Protein AF-A0A2T1CUU5-F1 (afdb_monomer_lite)

Foldseek 3Di:
DDDDDPVRLLVLLVVLCLLQLFDSLLLQLLCQQQQDDQAPVRGHASQFDAAQQRDCVQCRDHSSRNNQLSVQLSQLLVVVVVVVDFLVCADDQFQGHGDLNSLQSVLQWDHHDNPPPRHTTHDHGDSVSSVVSSVVSVVVVCVVLVFDRTRNCPVVLLLLLLQQQLVQDDPDPLLLVLLLSLQCLVVSHRDSLVSQCVLVVHDSPDPVSVVDDSVVCSVSSSVVSNPLNVPDRNHSSSSSSSLSSQCSLQVHPDSRVSSVVSVVDSYSHHDLLLLVVLLLVVLVCCVVVDDLDPLLLVLLLQLQCLLVVHDDSCVSLVVLVAHVCLVVPPDHDPVNVVVSSVSSVVSSNVVSVCCSVPPDSDPSNSVSSLSSQCSVVVNPDSVRSSVVSSVVSRVVSVVVVPDPD

Sequence (405 aa):
MAGLNADQRNYYYLNEAARTGIHKPILAALYDAHGRPTLRDGETGLGIAPANRISLEEVSTFPGQVQFAANTIRSITDALTAQGWKGADFWFAEEGRYTDRFVQAIASGYNPPASDLAAARLEATDSQTLLQAYLEDLTREYRADGIPQNLSYLDRALLLFVERLPRYYIGLSYQRDALLEAVRIWRKLNTRQAAIASLLRLNESDPSLATLDESTIDQPLVQFIQQLSPFYAGYPHQREALLRLTQLWRQLDSRSQTIASLQENTSAETNIRIIDPVLIAFIQRIPQFYQGRGEQRQALTEAYRLWNGLDSRTTTLKELGVDPQVLTSSNPNNTALVNAATQLDRALLEFVRRIPIDYRENEQQREALIRLVQLWRRLEGRNAAVQSLLEDLRRMEHTRWDSPD

Radius of gyration: 28.63 Å; chains: 1; bounding box: 69×43×86 Å

pLDDT: mean 91.99, std 9.24, range [24.12, 98.62]

Structure (mmCIF, N/CA/C/O backbone):
data_AF-A0A2T1CUU5-F1
#
_entry.id   AF-A0A2T1CUU5-F1
#
loop_
_atom_site.group_PDB
_atom_site.id
_atom_site.type_symbol
_atom_site.label_atom_id
_atom_site.label_alt_id
_atom_site.label_comp_id
_atom_site.label_asym_id
_atom_site.label_entity_id
_atom_site.label_seq_id
_atom_site.pdbx_PDB_ins_code
_atom_site.Cartn_x
_atom_site.Cartn_y
_atom_site.Cartn_z
_atom_site.occupancy
_atom_site.B_iso_or_equiv
_atom_site.auth_seq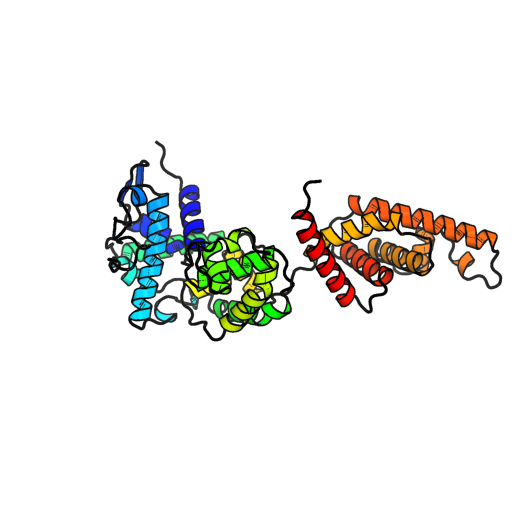_id
_atom_site.auth_comp_id
_atom_site.auth_asym_id
_atom_site.auth_atom_id
_atom_site.pdbx_PDB_model_num
ATOM 1 N N . MET A 1 1 ? -32.282 -17.627 7.082 1.00 51.94 1 MET A N 1
ATOM 2 C CA . MET A 1 1 ? -31.155 -17.058 6.317 1.00 51.94 1 MET A CA 1
ATOM 3 C C . MET A 1 1 ? -29.910 -17.790 6.771 1.00 51.94 1 MET A C 1
ATOM 5 O O . MET A 1 1 ? -29.809 -18.050 7.963 1.00 51.94 1 MET A O 1
ATOM 9 N N . ALA A 1 2 ? -29.058 -18.237 5.850 1.00 63.25 2 ALA A N 1
ATOM 10 C CA . ALA A 1 2 ? -27.791 -18.858 6.225 1.00 63.25 2 ALA A CA 1
ATOM 11 C C . ALA A 1 2 ? -26.827 -17.745 6.649 1.00 63.25 2 ALA A C 1
ATOM 13 O O . ALA A 1 2 ? -26.714 -16.758 5.925 1.00 63.25 2 ALA A O 1
ATOM 14 N N . GLY A 1 3 ? -26.203 -17.892 7.817 1.00 80.62 3 GLY A N 1
ATOM 15 C CA . GLY A 1 3 ? -25.213 -16.933 8.292 1.00 80.62 3 GLY A CA 1
ATOM 16 C C . GLY A 1 3 ? -23.963 -16.883 7.406 1.00 80.62 3 GLY A C 1
ATOM 17 O O . GLY A 1 3 ? -23.720 -17.792 6.605 1.00 80.62 3 GLY A O 1
ATOM 18 N N . LEU A 1 4 ? -23.174 -15.822 7.549 1.00 89.69 4 LEU A N 1
ATOM 19 C CA . LEU A 1 4 ? -21.905 -15.621 6.866 1.00 89.69 4 LEU A CA 1
ATOM 20 C C . LEU A 1 4 ? -20.924 -16.745 7.223 1.00 89.69 4 LEU A C 1
ATOM 22 O O . LEU A 1 4 ? -20.676 -17.073 8.390 1.00 89.69 4 LEU A O 1
ATOM 26 N N . ASN A 1 5 ? -20.295 -17.321 6.202 1.00 92.12 5 ASN A N 1
ATOM 27 C CA . ASN A 1 5 ? -19.210 -18.271 6.422 1.00 92.12 5 ASN A CA 1
ATOM 28 C C . ASN A 1 5 ? -17.941 -17.555 6.947 1.00 92.12 5 ASN A C 1
ATOM 30 O O . ASN A 1 5 ? -17.905 -16.330 7.097 1.00 92.12 5 ASN A O 1
ATOM 34 N N . ALA A 1 6 ? -16.906 -18.324 7.293 1.00 90.44 6 ALA A N 1
ATOM 35 C CA . ALA A 1 6 ? -15.675 -17.767 7.857 1.00 90.44 6 ALA A CA 1
ATOM 36 C C . ALA A 1 6 ? -14.958 -16.811 6.883 1.00 90.44 6 ALA A C 1
ATOM 38 O O . ALA A 1 6 ? -14.535 -15.732 7.292 1.00 90.44 6 ALA A O 1
ATOM 39 N N . ASP A 1 7 ? -14.893 -17.156 5.595 1.00 90.44 7 ASP A N 1
ATOM 40 C CA . ASP A 1 7 ? -14.212 -16.348 4.575 1.00 90.44 7 ASP A CA 1
ATOM 41 C C . ASP A 1 7 ? -14.932 -15.017 4.326 1.00 90.44 7 ASP A C 1
ATOM 43 O O . ASP A 1 7 ? -14.302 -13.965 4.224 1.00 90.44 7 ASP A O 1
ATOM 47 N N . GLN A 1 8 ? -16.267 -15.043 4.299 1.00 94.00 8 GLN A N 1
ATOM 48 C CA . GLN A 1 8 ? -17.105 -13.853 4.167 1.00 94.00 8 GLN A CA 1
ATOM 49 C C . GLN A 1 8 ? -16.929 -12.908 5.358 1.00 94.00 8 GLN A C 1
ATOM 51 O O . GLN A 1 8 ? -16.823 -11.699 5.166 1.00 94.00 8 GLN A O 1
ATOM 56 N N . ARG A 1 9 ? -16.846 -13.436 6.586 1.00 95.31 9 ARG A N 1
ATOM 57 C CA . ARG A 1 9 ? -16.552 -12.620 7.775 1.00 95.31 9 ARG A CA 1
ATOM 58 C C . ARG A 1 9 ? -15.139 -12.044 7.724 1.00 95.31 9 ARG A C 1
ATOM 60 O O . ARG A 1 9 ? -14.960 -10.847 7.950 1.00 95.31 9 ARG A O 1
ATOM 67 N N . ASN A 1 10 ? -14.160 -12.863 7.341 1.00 93.56 10 ASN A N 1
ATOM 68 C CA . ASN A 1 10 ? -12.769 -12.440 7.209 1.00 93.56 10 ASN A CA 1
ATOM 69 C C . ASN A 1 10 ? -12.585 -11.323 6.168 1.00 93.56 10 ASN A C 1
ATOM 71 O O . ASN A 1 10 ? -11.801 -10.406 6.399 1.00 93.56 10 ASN A O 1
ATOM 75 N N . TYR A 1 11 ? -13.354 -11.339 5.075 1.00 94.88 11 TYR A N 1
ATOM 76 C CA . TYR A 1 11 ? -13.379 -10.252 4.092 1.00 94.88 11 TYR A CA 1
ATOM 77 C C . TYR A 1 11 ? -13.738 -8.896 4.723 1.00 94.88 11 TYR A C 1
ATOM 79 O O . TYR A 1 11 ? -13.034 -7.909 4.500 1.00 94.88 11 TYR A O 1
ATOM 87 N N . TYR A 1 12 ? -14.779 -8.837 5.564 1.00 97.19 12 TYR A N 1
ATOM 88 C CA . TYR A 1 12 ? -15.139 -7.601 6.269 1.00 97.19 12 TYR A CA 1
ATOM 89 C C . TYR A 1 12 ? -14.042 -7.156 7.239 1.00 97.19 12 TYR A C 1
ATOM 91 O O . TYR A 1 12 ? -13.710 -5.971 7.276 1.00 97.19 12 TYR A O 1
ATOM 99 N N . TYR A 1 13 ? -13.440 -8.090 7.984 1.00 97.19 13 TYR A N 1
ATOM 100 C CA . TYR A 1 13 ? -12.344 -7.764 8.898 1.00 97.19 13 TYR A CA 1
ATOM 101 C C . TYR A 1 13 ? -11.139 -7.174 8.157 1.00 97.19 13 TYR A C 1
ATOM 103 O O . TYR A 1 13 ? -10.592 -6.165 8.595 1.00 97.19 13 TYR A O 1
ATOM 111 N N . LEU A 1 14 ? -10.737 -7.771 7.030 1.00 94.06 14 LEU A N 1
ATOM 112 C CA . LEU A 1 14 ? -9.611 -7.301 6.218 1.00 94.06 14 LEU A CA 1
ATOM 113 C C . LEU A 1 14 ? -9.851 -5.892 5.673 1.00 94.06 14 LEU A C 1
ATOM 115 O O . LEU A 1 14 ? -8.979 -5.030 5.798 1.00 94.06 14 LEU A O 1
ATOM 119 N N . ASN A 1 15 ? -11.036 -5.647 5.113 1.00 94.38 15 ASN A N 1
ATOM 120 C CA . ASN A 1 15 ? -11.382 -4.345 4.549 1.00 94.38 15 ASN A CA 1
ATOM 121 C C . ASN A 1 15 ? -11.374 -3.247 5.611 1.00 94.38 15 ASN A C 1
ATOM 123 O O . ASN A 1 15 ? -10.756 -2.200 5.420 1.00 94.38 15 ASN A O 1
ATOM 127 N N . GLU A 1 16 ? -12.025 -3.492 6.747 1.00 96.25 16 GLU A N 1
ATOM 128 C CA . GLU A 1 16 ? -12.140 -2.490 7.802 1.00 96.25 16 GLU A CA 1
ATOM 129 C C . GLU A 1 16 ? -10.816 -2.272 8.538 1.00 96.25 16 GLU A C 1
ATOM 131 O O . GLU A 1 16 ? -10.487 -1.134 8.871 1.00 96.25 16 GLU A O 1
ATOM 136 N N . ALA A 1 17 ? -10.003 -3.318 8.707 1.00 95.44 17 ALA A N 1
ATOM 137 C CA . ALA A 1 17 ? -8.658 -3.196 9.258 1.00 95.44 17 ALA A CA 1
ATOM 138 C C . ALA A 1 17 ? -7.734 -2.357 8.361 1.00 95.44 17 ALA A C 1
ATOM 140 O O . ALA A 1 17 ? -7.066 -1.440 8.846 1.00 95.44 17 ALA A O 1
ATOM 141 N N . ALA A 1 18 ? -7.747 -2.611 7.046 1.00 92.38 18 ALA A N 1
ATOM 142 C CA . ALA A 1 18 ? -7.003 -1.817 6.069 1.00 92.38 18 ALA A CA 1
ATOM 143 C C . ALA A 1 18 ? -7.518 -0.369 5.997 1.00 92.38 18 ALA A C 1
ATOM 145 O O . ALA A 1 18 ? -6.737 0.576 5.846 1.00 92.38 18 ALA A O 1
ATOM 146 N N . ARG A 1 19 ? -8.833 -0.166 6.152 1.00 93.75 19 ARG A N 1
ATOM 147 C CA . ARG A 1 19 ? -9.420 1.172 6.218 1.00 93.75 19 ARG A CA 1
ATOM 148 C C . ARG A 1 19 ? -8.938 1.919 7.459 1.00 93.75 19 ARG A C 1
ATOM 150 O O . ARG A 1 19 ? -8.488 3.051 7.342 1.00 93.75 19 ARG A O 1
ATOM 157 N N . THR A 1 20 ? -9.004 1.353 8.655 1.00 94.38 20 THR A N 1
ATOM 158 C CA . THR A 1 20 ? -8.710 2.130 9.874 1.00 94.38 20 THR A CA 1
ATOM 159 C C . THR A 1 20 ? -7.246 2.113 10.298 1.00 94.38 20 THR A C 1
ATOM 161 O O . THR A 1 20 ? -6.864 2.939 11.130 1.00 94.38 20 THR A O 1
ATOM 164 N N . GLY A 1 21 ? -6.420 1.237 9.719 1.00 94.88 21 GLY A N 1
ATOM 165 C CA . GLY A 1 21 ? -5.022 1.069 10.114 1.00 94.88 21 GLY A CA 1
ATOM 166 C C . GLY A 1 21 ? -4.874 0.335 11.440 1.00 94.88 21 GLY A C 1
ATOM 167 O O . GLY A 1 21 ? -4.073 0.738 12.282 1.00 94.88 21 GLY A O 1
ATOM 168 N N . ILE A 1 22 ? -5.679 -0.702 11.657 1.00 96.62 22 ILE A N 1
ATOM 169 C CA . ILE A 1 22 ? -5.582 -1.560 12.841 1.00 96.62 22 ILE A CA 1
ATOM 170 C C . ILE A 1 22 ? -5.154 -2.967 12.435 1.00 96.62 22 ILE A C 1
ATOM 172 O O . ILE A 1 22 ? -5.367 -3.399 11.306 1.00 96.62 22 ILE A O 1
ATOM 176 N N . HIS A 1 23 ? -4.583 -3.713 13.374 1.00 95.69 23 HIS A N 1
ATOM 177 C CA . HIS A 1 23 ? -4.215 -5.100 13.137 1.00 95.69 23 HIS A CA 1
ATOM 178 C C . HIS A 1 23 ? -5.464 -5.992 13.086 1.00 95.69 23 HIS A C 1
ATOM 180 O O . HIS A 1 23 ? -6.122 -6.186 14.110 1.00 95.69 23 HIS A O 1
ATOM 186 N N . LYS A 1 24 ? -5.774 -6.540 11.902 1.00 95.12 24 LYS A N 1
ATOM 187 C CA . LYS A 1 24 ? -7.001 -7.305 11.607 1.00 95.12 24 LYS A CA 1
ATOM 188 C C . LYS A 1 24 ? -7.421 -8.322 12.675 1.00 95.12 24 LYS A C 1
ATOM 190 O O . LYS A 1 24 ? -8.612 -8.317 12.997 1.00 95.12 24 LYS A O 1
ATOM 195 N N . PRO A 1 25 ? -6.523 -9.146 13.257 1.00 95.88 25 PRO A N 1
ATOM 196 C CA . PRO A 1 25 ? -6.929 -10.209 14.179 1.00 95.88 25 PRO A CA 1
ATOM 197 C C . PRO A 1 25 ? -7.755 -9.732 15.381 1.00 95.88 25 PRO A C 1
ATOM 199 O O . PRO A 1 25 ? -8.526 -10.505 15.939 1.00 95.88 25 PRO A O 1
ATOM 202 N N . ILE A 1 26 ? -7.675 -8.449 15.763 1.00 98.19 26 ILE A N 1
ATOM 203 C CA . ILE A 1 26 ? -8.498 -7.913 16.855 1.00 98.19 26 ILE A CA 1
ATOM 204 C C . ILE A 1 26 ? -10.001 -7.923 16.541 1.00 98.19 26 ILE A C 1
ATOM 206 O O . ILE A 1 26 ? -10.807 -8.084 17.450 1.00 98.19 26 ILE A O 1
ATOM 210 N N . LEU A 1 27 ? -10.396 -7.773 15.272 1.00 98.31 27 LEU A N 1
ATOM 211 C CA . LEU A 1 27 ? -11.807 -7.769 14.871 1.00 98.31 27 LEU A CA 1
ATOM 212 C C . LEU A 1 27 ? -12.405 -9.178 14.928 1.00 98.31 27 LEU A C 1
ATOM 214 O O . LEU A 1 27 ? -13.516 -9.351 15.426 1.00 98.31 27 LEU A O 1
ATOM 218 N N . ALA A 1 28 ? -11.643 -10.179 14.478 1.00 97.12 28 ALA A N 1
ATOM 219 C CA . ALA A 1 28 ? -12.009 -11.584 14.632 1.00 97.12 28 ALA A CA 1
ATOM 220 C C . ALA A 1 28 ? -12.102 -11.963 16.120 1.00 97.12 28 ALA A C 1
ATOM 222 O O . ALA A 1 28 ? -13.094 -12.542 16.552 1.00 97.12 28 ALA A O 1
ATOM 223 N N . ALA A 1 29 ? -11.128 -11.526 16.925 1.00 98.19 29 ALA A N 1
ATOM 224 C CA . ALA A 1 29 ? -11.118 -11.772 18.363 1.00 98.19 29 ALA A CA 1
ATOM 225 C C . ALA A 1 29 ? -12.323 -11.154 19.087 1.00 98.19 29 ALA A C 1
ATOM 227 O O . ALA A 1 29 ? -12.914 -11.795 19.951 1.00 98.19 29 ALA A O 1
ATOM 228 N N . LEU A 1 30 ? -12.715 -9.923 18.734 1.00 98.50 30 LEU A N 1
ATOM 229 C CA . LEU A 1 30 ? -13.908 -9.281 19.294 1.00 98.50 30 LEU A CA 1
ATOM 230 C C . LEU A 1 30 ? -15.183 -10.050 18.945 1.00 98.50 30 LEU A C 1
ATOM 232 O O . LEU A 1 30 ? -16.051 -10.206 19.801 1.00 98.50 30 LEU A O 1
ATOM 236 N N . TYR A 1 31 ? -15.296 -10.541 17.710 1.00 97.62 31 TYR A N 1
ATOM 237 C CA . TYR A 1 31 ? -16.428 -11.368 17.308 1.00 97.62 31 TYR A CA 1
ATOM 238 C C . TYR A 1 31 ? -16.516 -12.643 18.157 1.00 97.62 31 TYR A C 1
ATOM 240 O O . TYR A 1 31 ? -17.569 -12.909 18.738 1.00 97.62 31 TYR A O 1
ATOM 248 N N . ASP A 1 32 ? -15.408 -13.375 18.291 1.00 96.50 32 ASP A N 1
ATOM 249 C CA . ASP A 1 32 ? -15.360 -14.635 19.041 1.00 96.50 32 ASP A CA 1
ATOM 250 C C . ASP A 1 32 ? -15.581 -14.422 20.550 1.00 96.50 32 ASP A C 1
ATOM 252 O O . ASP A 1 32 ? -16.311 -15.180 21.188 1.00 96.50 32 ASP A O 1
ATOM 256 N N . ALA A 1 33 ? -15.006 -13.362 21.127 1.00 97.44 33 ALA A N 1
ATOM 257 C CA . ALA A 1 33 ? -15.114 -13.077 22.557 1.00 97.44 33 ALA A CA 1
ATOM 258 C C . ALA A 1 33 ? -16.482 -12.517 22.970 1.00 97.44 33 ALA A C 1
ATOM 260 O O . ALA A 1 33 ? -16.909 -12.713 24.108 1.00 97.44 33 ALA A O 1
ATOM 261 N N . HIS A 1 34 ? -17.170 -11.788 22.086 1.00 96.69 34 HIS A N 1
ATOM 262 C CA . HIS A 1 34 ? -18.498 -11.255 22.387 1.00 96.69 34 HIS A CA 1
ATOM 263 C C . HIS A 1 34 ? -19.617 -12.204 21.969 1.00 96.69 34 HIS A C 1
ATOM 265 O O . HIS A 1 34 ? -20.513 -12.467 22.774 1.00 96.69 34 HIS A O 1
ATOM 271 N N . GLY A 1 35 ? -19.629 -12.634 20.703 1.00 92.94 35 GLY A N 1
ATOM 272 C CA . GLY A 1 35 ? -20.732 -13.396 20.117 1.00 92.94 35 GLY A CA 1
ATOM 273 C C . GLY A 1 35 ? -22.102 -12.717 20.260 1.00 92.94 35 GLY A C 1
ATOM 274 O O . GLY A 1 35 ? -23.126 -13.398 20.303 1.00 92.94 35 GLY A O 1
ATOM 275 N N . ARG A 1 36 ? -22.144 -11.382 20.390 1.00 93.12 36 ARG A N 1
ATOM 276 C CA . ARG A 1 36 ? -23.351 -10.589 20.684 1.00 93.12 36 ARG A CA 1
ATOM 277 C C . ARG A 1 36 ? -23.140 -9.107 20.328 1.00 93.12 36 ARG A C 1
ATOM 279 O O . ARG A 1 36 ? -21.997 -8.656 20.331 1.00 93.12 36 ARG A O 1
ATOM 286 N N . PRO A 1 37 ? -24.200 -8.312 20.091 1.00 93.94 37 PRO A N 1
ATOM 287 C CA . PRO A 1 37 ? -25.626 -8.666 20.140 1.00 93.94 37 PRO A CA 1
ATOM 288 C C . PRO A 1 37 ? -26.062 -9.567 18.977 1.00 93.94 37 PRO A C 1
ATOM 290 O O . PRO A 1 37 ? -25.319 -9.739 18.019 1.00 93.94 37 PRO A O 1
ATOM 293 N N . THR A 1 38 ? -27.262 -10.143 19.051 1.00 94.81 38 THR A N 1
ATOM 294 C CA . THR A 1 38 ? -27.909 -10.744 17.873 1.00 94.81 38 THR A CA 1
ATOM 295 C C . THR A 1 38 ? -28.302 -9.635 16.902 1.00 94.81 38 THR A C 1
ATOM 297 O O . THR A 1 38 ? -28.894 -8.632 17.308 1.00 94.81 38 THR A O 1
ATOM 300 N N . LEU A 1 39 ? -27.959 -9.807 15.631 1.00 96.00 39 LEU A N 1
ATOM 301 C CA . LEU A 1 39 ? -28.086 -8.798 14.587 1.00 96.00 39 LEU A CA 1
ATOM 302 C C . LEU A 1 39 ? -29.310 -9.058 13.702 1.00 96.00 39 LEU A C 1
ATOM 304 O O . LEU A 1 39 ? -29.878 -10.152 13.680 1.00 96.00 39 LEU A O 1
ATOM 308 N N . ARG A 1 40 ? -29.745 -8.028 12.968 1.00 93.81 40 ARG A N 1
ATOM 309 C CA . ARG A 1 40 ? -30.935 -8.087 12.099 1.00 93.81 40 ARG A CA 1
ATOM 310 C C . ARG A 1 40 ? -30.752 -9.002 10.891 1.00 93.81 40 ARG A C 1
ATOM 312 O O . ARG A 1 40 ? -31.736 -9.524 10.378 1.00 93.81 40 ARG A O 1
ATOM 319 N N . ASP A 1 41 ? -29.516 -9.189 10.448 1.00 90.44 41 ASP A N 1
ATOM 320 C CA . ASP A 1 41 ? -29.129 -10.099 9.366 1.00 90.44 41 ASP A CA 1
ATOM 321 C C . ASP A 1 41 ? -28.992 -11.564 9.829 1.00 90.44 41 ASP A C 1
ATOM 323 O O . ASP A 1 41 ? -28.723 -12.444 9.014 1.00 90.44 41 ASP A O 1
ATOM 327 N N . GLY A 1 42 ? -29.249 -11.847 11.112 1.00 89.62 42 GLY A N 1
ATOM 328 C CA . GLY A 1 42 ? -29.172 -13.188 11.695 1.00 89.62 42 GLY A CA 1
ATOM 329 C C . GLY A 1 42 ? -27.787 -13.562 12.223 1.00 89.62 42 GLY A C 1
ATOM 330 O O . GLY A 1 42 ? -27.633 -14.658 12.760 1.00 89.62 42 GLY A O 1
ATOM 331 N N . GLU A 1 43 ? -26.809 -12.660 12.109 1.00 94.50 43 GLU A N 1
ATOM 332 C CA . GLU A 1 43 ? -25.470 -12.819 12.671 1.00 94.50 43 GLU A CA 1
ATOM 333 C C . GLU A 1 43 ? -25.412 -12.461 14.163 1.00 94.50 43 GLU A C 1
ATOM 335 O O . GLU A 1 43 ? -26.369 -11.980 14.779 1.00 94.50 43 GLU A O 1
ATOM 340 N N . THR A 1 44 ? -24.240 -12.673 14.752 1.00 95.56 44 THR A N 1
ATOM 341 C CA . THR A 1 44 ? -23.855 -12.122 16.052 1.00 95.56 44 THR A CA 1
ATOM 342 C C . THR A 1 44 ? -22.827 -11.000 15.887 1.00 95.56 44 THR A C 1
ATOM 344 O O . THR A 1 44 ? -22.077 -10.949 14.916 1.00 95.56 44 THR A O 1
ATOM 347 N N . GLY A 1 45 ? -22.828 -10.045 16.815 1.00 95.62 45 GLY A N 1
ATOM 348 C CA . GLY A 1 45 ? -21.986 -8.850 16.766 1.00 95.62 45 GLY A CA 1
ATOM 349 C C . GLY A 1 45 ? -20.645 -8.964 17.489 1.00 95.62 45 GLY A C 1
ATOM 350 O O . GLY A 1 45 ? -20.337 -9.958 18.143 1.00 95.62 45 GLY A O 1
ATOM 351 N N . LEU A 1 46 ? -19.876 -7.878 17.382 1.00 98.19 46 LEU A N 1
ATOM 352 C CA . LEU A 1 46 ? -18.539 -7.686 17.953 1.00 98.19 46 LEU A CA 1
ATOM 353 C C . LEU A 1 46 ? -18.591 -6.930 19.298 1.00 98.19 46 LEU A C 1
ATOM 355 O O . LEU A 1 46 ? -17.600 -6.342 19.720 1.00 98.19 46 LEU A O 1
ATOM 359 N N . GLY A 1 47 ? -19.755 -6.879 19.954 1.00 97.56 47 GLY A N 1
ATOM 360 C CA . GLY A 1 47 ? -19.946 -6.117 21.191 1.00 97.56 47 GLY A CA 1
ATOM 361 C C . GLY A 1 47 ? -20.127 -4.611 20.999 1.00 97.56 47 GLY A C 1
ATOM 362 O O . GLY A 1 47 ? -19.975 -3.863 21.965 1.00 97.56 47 GLY A O 1
ATOM 363 N N . ILE A 1 48 ? -20.447 -4.155 19.784 1.00 98.31 48 ILE A N 1
ATOM 364 C CA . ILE A 1 48 ? -20.638 -2.733 19.495 1.00 98.31 48 ILE A CA 1
ATOM 365 C C . ILE A 1 48 ? -22.083 -2.307 19.746 1.00 98.31 48 ILE A C 1
ATOM 367 O O . ILE A 1 48 ? -23.030 -2.944 19.277 1.00 98.31 48 ILE A O 1
ATOM 371 N N . ALA A 1 49 ? -22.243 -1.194 20.458 1.00 97.38 49 ALA A N 1
ATOM 372 C CA . ALA A 1 49 ? -23.517 -0.562 20.764 1.00 97.38 49 ALA A CA 1
ATOM 373 C C . ALA A 1 49 ? -23.545 0.907 20.289 1.00 97.38 49 ALA A C 1
ATOM 375 O O . ALA A 1 49 ? -22.494 1.549 20.200 1.00 97.38 49 ALA A O 1
ATOM 376 N N . PRO A 1 50 ? -24.736 1.469 20.007 1.00 97.12 50 PRO A N 1
ATOM 377 C CA . PRO A 1 50 ? -24.887 2.864 19.587 1.00 97.12 50 PRO A CA 1
ATOM 378 C C . PRO A 1 50 ? -24.247 3.849 20.566 1.00 97.12 50 PRO A C 1
ATOM 380 O O . PRO A 1 50 ? -24.353 3.686 21.783 1.00 97.12 50 PRO A O 1
ATOM 383 N N . ALA A 1 51 ? -23.627 4.898 20.031 1.00 95.88 51 ALA A N 1
ATOM 384 C CA . ALA A 1 51 ? -23.107 6.016 20.808 1.00 95.88 51 ALA A CA 1
ATOM 385 C C . ALA A 1 51 ? -23.093 7.293 19.962 1.00 95.88 51 ALA A C 1
ATOM 387 O O . ALA A 1 51 ? -22.882 7.253 18.750 1.00 95.88 51 ALA A O 1
ATOM 388 N N . ASN A 1 52 ? -23.272 8.443 20.613 1.00 94.38 52 ASN A N 1
ATOM 389 C CA . ASN A 1 52 ? -23.234 9.758 19.974 1.00 94.38 52 ASN A CA 1
ATOM 390 C C . ASN A 1 52 ? -24.198 9.856 18.776 1.00 94.38 52 ASN A C 1
ATOM 392 O O . ASN A 1 52 ? -25.410 9.793 18.963 1.00 94.38 52 ASN A O 1
ATOM 396 N N . ARG A 1 53 ? -23.676 10.041 17.556 1.00 92.50 53 ARG A N 1
ATOM 397 C CA . ARG A 1 53 ? -24.478 10.141 16.321 1.00 92.50 53 ARG A CA 1
ATOM 398 C C . ARG A 1 53 ? -24.763 8.796 15.656 1.00 92.50 53 ARG A C 1
ATOM 400 O O . ARG A 1 53 ? -25.536 8.772 14.708 1.00 92.50 53 ARG A O 1
ATOM 407 N N . ILE A 1 54 ? -24.152 7.718 16.138 1.00 95.69 54 ILE A N 1
ATOM 408 C CA . ILE A 1 54 ? -24.282 6.388 15.550 1.00 95.69 54 ILE A CA 1
ATOM 409 C C . ILE A 1 54 ? -25.570 5.767 16.069 1.00 95.69 54 ILE A C 1
ATOM 411 O O . ILE A 1 54 ? -25.746 5.575 17.274 1.00 95.69 54 ILE A O 1
ATOM 415 N N . SER A 1 55 ? -26.476 5.478 15.148 1.00 95.81 55 SER A N 1
ATOM 416 C CA . SER A 1 55 ? -27.783 4.898 15.420 1.00 95.81 55 SER A CA 1
ATOM 417 C C . SER A 1 55 ? -27.714 3.386 15.659 1.00 95.81 55 SER A C 1
ATOM 419 O O . SER A 1 55 ? -26.746 2.709 15.314 1.00 95.81 55 SER A O 1
ATOM 421 N N . LEU A 1 56 ? -28.791 2.824 16.222 1.00 95.25 56 LEU A N 1
ATOM 422 C CA . LEU A 1 56 ? -28.945 1.369 16.338 1.00 95.25 56 LEU A CA 1
ATOM 423 C C . LEU A 1 56 ? -28.937 0.675 14.979 1.00 95.25 56 LEU A C 1
ATOM 425 O O . LEU A 1 56 ? -28.407 -0.423 14.868 1.00 95.25 56 LEU A O 1
ATOM 429 N N . GLU A 1 57 ? -29.512 1.302 13.958 1.00 96.00 57 GLU A N 1
ATOM 430 C CA . GLU A 1 57 ? -29.588 0.727 12.619 1.00 96.00 57 GLU A CA 1
ATOM 431 C C . GLU A 1 57 ? -28.196 0.518 12.011 1.00 96.00 57 GLU A C 1
ATOM 433 O O . GLU A 1 57 ? -27.905 -0.571 11.516 1.00 96.00 57 GLU A O 1
ATOM 438 N N . GLU A 1 58 ? -27.310 1.500 12.167 1.00 96.38 58 GLU A N 1
ATOM 439 C CA . GLU A 1 58 ? -25.930 1.466 11.671 1.00 96.38 58 GLU A CA 1
ATOM 440 C C . GLU A 1 58 ? -25.076 0.342 12.277 1.00 96.38 58 GLU A C 1
ATOM 442 O O . GLU A 1 58 ? -24.175 -0.165 11.617 1.00 96.38 58 GLU A O 1
ATOM 447 N N . VAL A 1 59 ? -25.378 -0.098 13.502 1.00 97.06 59 VAL A N 1
ATOM 448 C CA . VAL A 1 59 ? -24.669 -1.201 14.180 1.00 97.06 59 VAL A CA 1
ATOM 449 C C . VAL A 1 59 ? -25.497 -2.489 14.244 1.00 97.06 59 VAL A C 1
ATOM 451 O O . VAL A 1 59 ? -25.120 -3.434 14.932 1.00 97.06 59 VAL A O 1
ATOM 454 N N . SER A 1 60 ? -26.635 -2.556 13.547 1.00 96.69 60 SER A N 1
ATOM 455 C CA . SER A 1 60 ? -27.558 -3.703 13.616 1.00 96.69 60 SER A CA 1
ATOM 456 C C . SER A 1 60 ? -27.272 -4.827 12.618 1.00 96.69 60 SER A C 1
ATOM 458 O O . SER A 1 60 ? -28.022 -5.801 12.580 1.00 96.69 60 SER A O 1
ATOM 460 N N . THR A 1 61 ? -26.210 -4.701 11.822 1.00 96.88 61 THR A N 1
ATOM 461 C CA . THR A 1 61 ? -25.749 -5.698 10.843 1.00 96.88 61 THR A CA 1
ATOM 462 C C . THR A 1 61 ? -24.288 -6.038 11.096 1.00 96.88 61 THR A C 1
ATOM 464 O O . THR A 1 61 ? -23.562 -5.249 11.710 1.00 96.88 61 THR A O 1
ATOM 467 N N . PHE A 1 62 ? -23.837 -7.200 10.630 1.00 97.19 62 PHE A N 1
ATOM 468 C CA . PHE A 1 62 ? -22.455 -7.631 10.805 1.00 97.19 62 PHE A CA 1
ATOM 469 C C . PHE A 1 62 ? -21.447 -6.654 10.173 1.00 97.19 62 PHE A C 1
ATOM 471 O O . PHE A 1 62 ? -20.520 -6.247 10.876 1.00 97.19 62 PHE A O 1
ATOM 478 N N . PRO A 1 63 ? -21.628 -6.164 8.926 1.00 97.12 63 PRO A N 1
ATOM 479 C CA . PRO A 1 63 ? -20.738 -5.148 8.359 1.00 97.12 63 PRO A CA 1
ATOM 480 C C . PRO A 1 63 ? -20.679 -3.871 9.206 1.00 97.12 63 PRO A C 1
ATOM 482 O O . PRO A 1 63 ? -19.594 -3.342 9.442 1.00 97.12 63 PRO A O 1
ATOM 485 N N . GLY A 1 64 ? -21.826 -3.422 9.730 1.00 97.19 64 GLY A N 1
ATOM 486 C CA . GLY A 1 64 ? -21.897 -2.280 10.641 1.00 97.19 64 GLY A CA 1
ATOM 487 C C . GLY A 1 64 ? -21.112 -2.514 11.933 1.00 97.19 64 GLY A C 1
ATOM 488 O O . GLY A 1 64 ? -20.286 -1.689 12.322 1.00 97.19 64 GLY A O 1
ATOM 489 N N . GLN A 1 65 ? -21.290 -3.676 12.570 1.00 98.19 65 GLN A N 1
ATOM 490 C CA . GLN A 1 65 ? -20.518 -4.066 13.755 1.00 98.19 65 GLN A CA 1
ATOM 491 C C . GLN A 1 65 ? -19.009 -4.026 13.491 1.00 98.19 65 GLN A C 1
ATOM 493 O O . GLN A 1 65 ? -18.270 -3.472 14.301 1.00 98.19 65 GLN A O 1
ATOM 498 N N . VAL A 1 66 ? -18.546 -4.559 12.356 1.00 98.19 66 VAL A N 1
ATOM 499 C CA . VAL A 1 66 ? -17.117 -4.568 12.006 1.00 98.19 66 VAL A CA 1
ATOM 500 C C . VAL A 1 66 ? -16.588 -3.156 11.741 1.00 98.19 66 VAL A C 1
ATOM 502 O O . VAL A 1 66 ? -15.547 -2.782 12.288 1.00 98.19 66 VAL A O 1
ATOM 505 N N . GLN A 1 67 ? -17.310 -2.347 10.962 1.00 97.38 67 GLN A N 1
ATOM 506 C CA . GLN A 1 67 ? -16.916 -0.975 10.633 1.00 97.38 67 GLN A CA 1
ATOM 507 C C . GLN A 1 67 ? -16.760 -0.110 11.889 1.00 97.38 67 GLN A C 1
ATOM 509 O O . GLN A 1 67 ? -15.752 0.588 12.062 1.00 97.38 67 GLN A O 1
ATOM 514 N N . PHE A 1 68 ? -17.748 -0.158 12.783 1.00 97.75 68 PHE A N 1
ATOM 515 C CA . PHE A 1 68 ? -17.725 0.642 14.001 1.00 97.75 68 PHE A CA 1
ATOM 516 C C . PHE A 1 68 ? -16.781 0.073 15.058 1.00 97.75 68 PHE A C 1
ATOM 518 O O . PHE A 1 68 ? -16.129 0.864 15.734 1.00 97.75 68 PHE A O 1
ATOM 525 N N . ALA A 1 69 ? -16.587 -1.249 15.136 1.00 98.31 69 ALA A N 1
ATOM 526 C CA . ALA A 1 69 ? -15.519 -1.828 15.952 1.00 98.31 69 ALA A CA 1
ATOM 527 C C . ALA A 1 69 ? -14.149 -1.301 15.517 1.00 98.31 69 ALA A C 1
ATOM 529 O O . ALA A 1 69 ? -13.368 -0.841 16.350 1.00 98.31 69 ALA A O 1
ATOM 530 N N . ALA A 1 70 ? -13.877 -1.279 14.211 1.00 97.94 70 ALA A N 1
ATOM 531 C CA . ALA A 1 70 ? -12.612 -0.791 13.685 1.00 97.94 70 ALA A CA 1
ATOM 532 C C . ALA A 1 70 ? -12.371 0.696 14.013 1.00 97.94 70 ALA A C 1
ATOM 534 O O . ALA A 1 70 ? -11.261 1.077 14.397 1.00 97.94 70 ALA A O 1
ATOM 535 N N . ASN A 1 71 ? -13.409 1.536 13.918 1.00 96.81 71 ASN A N 1
ATOM 536 C CA . ASN A 1 71 ? -13.330 2.940 14.333 1.00 96.81 71 ASN A CA 1
ATOM 537 C C . ASN A 1 71 ? -13.114 3.081 15.848 1.00 96.81 71 ASN A C 1
ATOM 539 O O . ASN A 1 71 ? -12.299 3.900 16.278 1.00 96.81 71 ASN A O 1
ATOM 543 N N . THR A 1 72 ? -13.809 2.275 16.652 1.00 97.94 72 THR A N 1
ATOM 544 C CA . THR A 1 72 ? -13.703 2.297 18.113 1.00 97.94 72 THR A CA 1
ATOM 545 C C . THR A 1 72 ? -12.315 1.871 18.593 1.00 97.94 72 THR A C 1
ATOM 547 O O . THR A 1 72 ? -11.751 2.552 19.442 1.00 97.94 72 THR A O 1
ATOM 550 N N . ILE A 1 73 ? -11.687 0.842 18.008 1.00 98.12 73 ILE A N 1
ATOM 551 C CA . ILE A 1 73 ? -10.294 0.465 18.335 1.00 98.12 73 ILE A CA 1
ATOM 552 C C . ILE A 1 73 ? -9.313 1.613 18.061 1.00 98.12 73 ILE A C 1
ATOM 554 O O . ILE A 1 73 ? -8.394 1.870 18.848 1.00 98.12 73 ILE A O 1
ATOM 558 N N . ARG A 1 74 ? -9.511 2.338 16.958 1.00 95.69 74 ARG A N 1
ATOM 559 C CA . ARG A 1 74 ? -8.709 3.524 16.643 1.00 95.69 74 ARG A CA 1
ATOM 560 C C . ARG A 1 74 ? -8.911 4.626 17.687 1.00 95.69 74 ARG A C 1
ATOM 562 O O . ARG A 1 74 ? -7.931 5.183 18.168 1.00 95.69 74 ARG A O 1
ATOM 569 N N . SER A 1 75 ? -10.152 4.882 18.095 1.00 96.75 75 SER A N 1
ATOM 570 C CA . SER A 1 75 ? -10.474 5.856 19.147 1.00 96.75 75 SER A CA 1
ATOM 571 C C . SER A 1 75 ? -9.890 5.481 20.517 1.00 96.75 75 SER A C 1
ATOM 573 O O . SER A 1 75 ? -9.313 6.327 21.201 1.00 96.75 75 SER A O 1
ATOM 575 N N . ILE A 1 76 ? -9.922 4.193 20.883 1.00 98.06 76 ILE A N 1
ATOM 576 C CA . ILE A 1 76 ? -9.251 3.674 22.087 1.00 98.06 76 ILE A CA 1
ATOM 577 C C . ILE A 1 76 ? -7.750 3.966 22.021 1.00 98.06 76 ILE A C 1
ATOM 579 O O . ILE A 1 76 ? -7.175 4.458 22.990 1.00 98.06 76 ILE A O 1
ATOM 583 N N . THR A 1 77 ? -7.115 3.709 20.874 1.00 97.06 77 THR A N 1
ATOM 584 C CA . THR A 1 77 ? -5.685 3.991 20.678 1.00 97.06 77 THR A CA 1
ATOM 585 C C . THR A 1 77 ? -5.393 5.477 20.898 1.00 97.06 77 THR A C 1
ATOM 587 O O . THR A 1 77 ? -4.461 5.815 21.624 1.00 97.06 77 THR A O 1
ATOM 590 N N . ASP A 1 78 ? -6.224 6.364 20.352 1.00 96.00 78 ASP A N 1
ATOM 591 C CA . ASP A 1 78 ? -6.066 7.818 20.470 1.00 96.00 78 ASP A CA 1
ATOM 592 C C . ASP A 1 78 ? -6.227 8.297 21.915 1.00 96.00 78 ASP A C 1
ATOM 594 O O . ASP A 1 78 ? -5.410 9.081 22.407 1.00 96.00 78 ASP A O 1
ATOM 598 N N . ALA A 1 79 ? -7.229 7.773 22.623 1.00 97.31 79 ALA A N 1
ATOM 599 C CA . ALA A 1 79 ? -7.449 8.060 24.033 1.00 97.31 79 ALA A CA 1
ATOM 600 C C . ALA A 1 79 ? -6.263 7.606 24.900 1.00 97.31 79 ALA A C 1
ATOM 602 O O . ALA A 1 79 ? -5.807 8.354 25.764 1.00 97.31 79 ALA A O 1
ATOM 603 N N . LEU A 1 80 ? -5.721 6.412 24.648 1.00 98.00 80 LEU A N 1
ATOM 604 C CA . LEU A 1 80 ? -4.567 5.885 25.380 1.00 98.00 80 LEU A CA 1
ATOM 605 C C . LEU A 1 80 ? -3.281 6.660 25.054 1.00 98.00 80 LEU A C 1
ATOM 607 O O . LEU A 1 80 ? -2.500 6.968 25.956 1.00 98.00 80 LEU A O 1
ATOM 611 N N . THR A 1 81 ? -3.071 7.060 23.796 1.00 96.94 81 THR A N 1
ATOM 612 C CA . THR A 1 81 ? -1.957 7.945 23.419 1.00 96.94 81 THR A CA 1
ATOM 613 C C . THR A 1 81 ? -2.055 9.297 24.131 1.00 96.94 81 THR A C 1
ATOM 615 O O . THR A 1 81 ? -1.048 9.785 24.644 1.00 96.94 81 THR A O 1
ATOM 618 N N . ALA A 1 82 ? -3.254 9.882 24.237 1.00 96.19 82 ALA A N 1
ATOM 619 C CA . ALA A 1 82 ? -3.476 11.117 24.995 1.00 96.19 82 ALA A CA 1
ATOM 620 C C . ALA A 1 82 ? -3.197 10.949 26.503 1.00 96.19 82 ALA A C 1
ATOM 622 O O . ALA A 1 82 ? -2.783 11.899 27.163 1.00 96.19 82 ALA A O 1
ATOM 623 N N . GLN A 1 83 ? -3.349 9.732 27.035 1.00 97.12 83 GLN A N 1
ATOM 624 C CA . GLN A 1 83 ? -2.960 9.358 28.402 1.00 97.12 83 GLN A CA 1
ATOM 625 C C . GLN A 1 83 ? -1.460 9.039 28.548 1.00 97.12 83 GLN A C 1
ATOM 627 O O . GLN A 1 83 ? -1.008 8.671 29.631 1.00 97.12 83 GLN A O 1
ATOM 632 N N . GLY A 1 84 ? -0.672 9.178 27.479 1.00 97.44 84 GLY A N 1
ATOM 633 C CA . GLY A 1 84 ? 0.782 9.031 27.501 1.00 97.44 84 GLY A CA 1
ATOM 634 C C . GLY A 1 84 ? 1.317 7.673 27.044 1.00 97.44 84 GLY A C 1
ATOM 635 O O . GLY A 1 84 ? 2.538 7.498 27.069 1.00 97.44 84 GLY A O 1
ATOM 636 N N . TRP A 1 85 ? 0.460 6.748 26.592 1.00 98.31 85 TRP A N 1
ATOM 637 C CA . TRP A 1 85 ? 0.906 5.462 26.041 1.00 98.31 85 TRP A CA 1
ATOM 638 C C . TRP A 1 85 ? 1.790 5.670 24.808 1.00 98.31 85 TRP A C 1
ATOM 640 O O . TRP A 1 85 ? 1.522 6.522 23.954 1.00 98.31 85 TRP A O 1
ATOM 650 N N . LYS A 1 86 ? 2.853 4.875 24.711 1.00 96.94 86 LYS A N 1
ATOM 651 C CA . LYS A 1 86 ? 3.844 4.880 23.629 1.00 96.94 86 LYS A CA 1
ATOM 652 C C . LYS A 1 86 ? 3.640 3.682 22.707 1.00 96.94 86 LYS A C 1
ATOM 654 O O . LYS A 1 86 ? 2.927 2.748 23.049 1.00 96.94 86 LYS A O 1
ATOM 659 N N . GLY A 1 87 ? 4.295 3.673 21.543 1.00 94.56 87 GLY A N 1
ATOM 660 C CA . GLY A 1 87 ? 4.179 2.579 20.566 1.00 94.56 87 GLY A CA 1
ATOM 661 C C . GLY A 1 87 ? 4.392 1.182 21.164 1.00 94.56 87 GLY A C 1
ATOM 662 O O . GLY A 1 87 ? 3.606 0.279 20.890 1.00 94.56 87 GLY A O 1
ATOM 663 N N . ALA A 1 88 ? 5.383 1.031 22.048 1.00 96.06 88 ALA A N 1
ATOM 664 C CA . ALA A 1 88 ? 5.683 -0.229 22.735 1.00 96.06 88 ALA A CA 1
ATOM 665 C C . ALA A 1 88 ? 4.607 -0.668 23.748 1.00 96.06 88 ALA A C 1
ATOM 667 O O . ALA A 1 88 ? 4.539 -1.844 24.086 1.00 96.06 88 ALA A O 1
ATOM 668 N N . ASP A 1 89 ? 3.742 0.240 24.216 1.00 97.88 89 ASP A N 1
ATOM 669 C CA . ASP A 1 89 ? 2.588 -0.143 25.034 1.00 97.88 89 ASP A CA 1
ATOM 670 C C . ASP A 1 89 ? 1.489 -0.799 24.184 1.00 97.88 89 ASP A C 1
ATOM 672 O O . ASP A 1 89 ? 0.708 -1.590 24.706 1.00 97.88 89 ASP A O 1
ATOM 676 N N . PHE A 1 90 ? 1.429 -0.498 22.881 1.00 97.75 90 PHE A N 1
ATOM 677 C CA . PHE A 1 90 ? 0.433 -1.043 21.953 1.00 97.75 90 PHE A CA 1
ATOM 678 C C . PHE A 1 90 ? 0.912 -2.296 21.228 1.00 97.75 90 PHE A C 1
ATOM 680 O O . PHE A 1 90 ? 0.107 -3.184 20.958 1.00 97.75 90 PHE A O 1
ATOM 687 N N . TRP A 1 91 ? 2.198 -2.360 20.878 1.00 97.06 91 TRP A N 1
ATOM 688 C CA . TRP A 1 91 ? 2.740 -3.350 19.951 1.00 97.06 91 TRP A CA 1
ATOM 689 C C . TRP A 1 91 ? 3.941 -4.094 20.527 1.00 97.06 91 TRP A C 1
ATOM 691 O O . TRP A 1 91 ? 4.886 -3.472 21.011 1.00 97.06 91 TRP A O 1
ATOM 701 N N . PHE A 1 92 ? 3.928 -5.419 20.396 1.00 95.44 92 PHE A N 1
ATOM 702 C CA . PHE A 1 92 ? 5.065 -6.278 20.681 1.00 95.44 92 PHE A CA 1
ATOM 703 C C . PHE A 1 92 ? 5.780 -6.620 19.371 1.00 95.44 92 PHE A C 1
ATOM 705 O O . PHE A 1 92 ? 5.251 -7.350 18.531 1.00 95.44 92 PHE A O 1
ATOM 712 N N . ALA A 1 93 ? 6.953 -6.016 19.156 1.00 91.94 93 ALA A N 1
ATOM 713 C CA . ALA A 1 93 ? 7.629 -6.004 17.859 1.00 91.94 93 ALA A CA 1
ATOM 714 C C . ALA A 1 93 ? 8.129 -7.390 17.442 1.00 91.94 93 ALA A C 1
ATOM 716 O O . ALA A 1 93 ? 7.973 -7.779 16.287 1.00 91.94 93 ALA A O 1
ATOM 717 N N . GLU A 1 94 ? 8.687 -8.137 18.389 1.00 91.62 94 GLU A N 1
ATOM 718 C CA . GLU A 1 94 ? 9.226 -9.476 18.189 1.00 91.62 94 GLU A CA 1
ATOM 719 C C . GLU A 1 94 ? 8.138 -10.439 17.712 1.00 91.62 94 GLU A C 1
ATOM 721 O O . GLU A 1 94 ? 8.350 -11.153 16.737 1.00 91.62 94 GLU A O 1
ATOM 726 N N . GLU A 1 95 ? 6.964 -10.407 18.345 1.00 90.69 95 GLU A N 1
ATOM 727 C CA . GLU A 1 95 ? 5.841 -11.301 18.026 1.00 90.69 95 GLU A CA 1
ATOM 728 C C . GLU A 1 95 ? 4.879 -10.733 16.975 1.00 90.69 95 GLU A C 1
ATOM 730 O O . GLU A 1 95 ? 3.929 -11.407 16.583 1.00 90.69 95 GLU A O 1
ATOM 735 N N . GLY A 1 96 ? 5.088 -9.494 16.519 1.00 91.62 96 GLY A N 1
ATOM 736 C CA . GLY A 1 96 ? 4.304 -8.925 15.429 1.00 91.62 96 GLY A CA 1
ATOM 737 C C . GLY A 1 96 ? 2.813 -8.772 15.735 1.00 91.62 96 GLY A C 1
ATOM 738 O O . GLY A 1 96 ? 1.972 -9.001 14.858 1.00 91.62 96 GLY A O 1
ATOM 739 N N . ARG A 1 97 ? 2.480 -8.399 16.975 1.00 94.19 97 ARG A N 1
ATOM 740 C CA . ARG A 1 97 ? 1.097 -8.322 17.459 1.00 94.19 97 ARG A CA 1
ATOM 741 C C . ARG A 1 97 ? 0.890 -7.235 18.507 1.00 94.19 97 ARG A C 1
ATOM 743 O O . ARG A 1 97 ? 1.836 -6.627 18.998 1.00 94.19 97 ARG A O 1
ATOM 750 N N . TYR A 1 98 ? -0.362 -7.017 18.891 1.00 97.81 98 TYR A N 1
ATOM 751 C CA . TYR A 1 98 ? -0.704 -6.182 20.033 1.00 97.81 98 TYR A CA 1
ATOM 752 C C . TYR A 1 98 ? -0.218 -6.791 21.345 1.00 97.81 98 TYR A C 1
ATOM 754 O O . TYR A 1 98 ? -0.221 -8.014 21.510 1.00 97.81 98 TYR A O 1
ATOM 762 N N . THR A 1 99 ? 0.183 -5.925 22.276 1.00 98.06 99 THR A N 1
ATOM 763 C CA . THR A 1 99 ? 0.545 -6.338 23.635 1.00 98.06 99 THR A CA 1
ATOM 764 C C . THR A 1 99 ? -0.683 -6.843 24.386 1.00 98.06 99 THR A C 1
ATOM 766 O O . THR A 1 99 ? -1.805 -6.376 24.173 1.00 98.06 99 THR A O 1
ATOM 769 N N . ASP A 1 100 ? -0.462 -7.739 25.343 1.00 98.25 100 ASP A N 1
ATOM 770 C CA . ASP A 1 100 ? -1.519 -8.244 26.222 1.00 98.25 100 ASP A CA 1
ATOM 771 C C . ASP A 1 100 ? -2.195 -7.094 26.982 1.00 98.25 100 ASP A C 1
ATOM 773 O O . ASP A 1 100 ? -3.414 -7.064 27.127 1.00 98.25 100 ASP A O 1
ATOM 777 N N . ARG A 1 101 ? -1.407 -6.092 27.397 1.00 97.94 101 ARG A N 1
ATOM 778 C CA . ARG A 1 101 ? -1.892 -4.881 28.071 1.00 97.94 101 ARG A CA 1
ATOM 779 C C . ARG A 1 101 ? -2.870 -4.096 27.197 1.00 97.94 101 ARG A C 1
ATOM 781 O O . ARG A 1 101 ? -3.888 -3.617 27.695 1.00 97.94 101 ARG A O 1
ATOM 788 N N . PHE A 1 102 ? -2.575 -3.945 25.907 1.00 98.56 102 PHE A N 1
ATOM 789 C CA . PHE A 1 102 ? -3.471 -3.242 24.997 1.00 98.56 102 PHE A CA 1
ATOM 790 C C . PHE A 1 102 ? -4.743 -4.049 24.722 1.00 98.56 102 PHE A C 1
ATOM 792 O O . PHE A 1 102 ? -5.837 -3.490 24.771 1.00 98.56 102 PHE A O 1
ATOM 799 N N . VAL A 1 103 ? -4.632 -5.369 24.539 1.00 98.62 103 VAL A N 1
ATOM 800 C CA . VAL A 1 103 ? -5.804 -6.251 24.398 1.00 98.62 103 VAL A CA 1
ATOM 801 C C . VAL A 1 103 ? -6.689 -6.205 25.654 1.00 98.62 103 VAL A C 1
ATOM 803 O O . VAL A 1 103 ? -7.908 -6.107 25.540 1.00 98.62 103 VAL A O 1
ATOM 806 N N . GLN A 1 104 ? -6.106 -6.171 26.855 1.00 98.44 104 GLN A N 1
ATOM 807 C CA . GLN A 1 104 ? -6.843 -5.986 28.115 1.00 98.44 104 GLN A CA 1
ATOM 808 C C . GLN A 1 104 ? -7.552 -4.626 28.198 1.00 98.44 104 GLN A C 1
ATOM 810 O O . GLN A 1 104 ? -8.682 -4.547 28.688 1.00 98.44 104 GLN A O 1
ATOM 815 N N . ALA A 1 105 ? -6.920 -3.555 27.710 1.00 98.50 105 ALA A N 1
ATOM 816 C CA . ALA A 1 105 ? -7.546 -2.236 27.648 1.00 98.50 105 ALA A CA 1
ATOM 817 C C . ALA A 1 105 ? -8.755 -2.228 26.698 1.00 98.50 105 ALA A C 1
ATOM 819 O O . ALA A 1 105 ? -9.777 -1.635 27.026 1.00 98.50 105 ALA A O 1
ATOM 820 N N . ILE A 1 106 ? -8.674 -2.941 25.569 1.00 98.56 106 ILE A N 1
ATOM 821 C CA . ILE A 1 106 ? -9.807 -3.138 24.652 1.00 98.56 106 ILE A CA 1
ATOM 822 C C . ILE A 1 106 ? -10.919 -3.946 25.333 1.00 98.56 106 ILE A C 1
ATOM 824 O O . ILE A 1 106 ? -12.080 -3.545 25.295 1.00 98.56 106 ILE A O 1
ATOM 828 N N . ALA A 1 107 ? -10.572 -5.047 26.007 1.00 98.50 107 ALA A N 1
ATOM 829 C CA . ALA A 1 107 ? -11.537 -5.905 26.700 1.00 98.50 107 ALA A CA 1
ATOM 830 C C . ALA A 1 107 ? -12.300 -5.183 27.823 1.00 98.50 107 ALA A C 1
ATOM 832 O O . ALA A 1 107 ? -13.435 -5.536 28.130 1.00 98.50 107 ALA A O 1
ATOM 833 N N . SER A 1 108 ? -11.707 -4.140 28.408 1.00 98.25 108 SER A N 1
ATOM 834 C CA . SER A 1 108 ? -12.350 -3.315 29.440 1.00 98.25 108 SER A CA 1
ATOM 835 C C . SER A 1 108 ? -13.557 -2.518 28.914 1.00 98.25 108 SER A C 1
ATOM 837 O O . SER A 1 108 ? -14.292 -1.927 29.706 1.00 98.25 108 SER A O 1
ATOM 839 N N . GLY A 1 109 ? -13.786 -2.518 27.596 1.00 97.75 109 GLY A N 1
ATOM 840 C CA . GLY A 1 109 ? -14.824 -1.741 26.937 1.00 97.75 109 GLY A CA 1
ATOM 841 C C . GLY A 1 109 ? -14.414 -0.284 26.738 1.00 97.75 109 GLY A C 1
ATOM 842 O O . GLY A 1 109 ? -13.379 0.184 27.218 1.00 97.75 109 GLY A O 1
ATOM 843 N N . TYR A 1 110 ? -15.236 0.456 26.001 1.00 98.31 110 TYR A N 1
ATOM 844 C CA . TYR A 1 110 ? -14.969 1.855 25.696 1.00 98.31 110 TYR A CA 1
ATOM 845 C C . TYR A 1 110 ? -16.257 2.641 25.499 1.00 98.31 110 TYR A C 1
ATOM 847 O O . TYR A 1 110 ? -17.131 2.243 24.728 1.00 98.31 110 TYR A O 1
ATOM 855 N N . ASN A 1 111 ? -16.343 3.790 26.167 1.00 97.50 111 ASN A N 1
ATOM 856 C CA . ASN A 1 111 ? -17.400 4.763 25.945 1.00 97.50 111 ASN A CA 1
ATOM 857 C C . ASN A 1 111 ? -16.790 6.025 25.311 1.00 97.50 111 ASN A C 1
ATOM 859 O O . ASN A 1 111 ? -16.081 6.755 26.013 1.00 97.50 111 ASN A O 1
ATOM 863 N N . PRO A 1 112 ? -17.014 6.276 24.009 1.00 96.44 112 PRO A N 1
ATOM 864 C CA . PRO A 1 112 ? -16.416 7.413 23.320 1.00 96.44 112 PRO A CA 1
ATOM 865 C C . PRO A 1 112 ? -16.894 8.747 23.911 1.00 96.44 112 PRO A C 1
ATOM 867 O O . PRO A 1 112 ? -18.065 8.873 24.285 1.00 96.44 112 PRO A O 1
ATOM 870 N N . PRO A 1 113 ? -16.032 9.781 23.976 1.00 94.81 113 PRO A N 1
ATOM 871 C CA . PRO A 1 113 ? -16.472 11.120 24.348 1.00 94.81 113 PRO A CA 1
ATOM 872 C C . PRO A 1 113 ? -17.483 11.649 23.322 1.00 94.81 113 PRO A C 1
ATOM 874 O O . PRO A 1 113 ? -17.429 11.288 22.149 1.00 94.81 113 PRO A O 1
ATOM 877 N N . ALA A 1 114 ? -18.367 12.565 23.729 1.00 93.31 114 ALA A N 1
ATOM 878 C CA . ALA A 1 114 ? -19.425 13.101 22.860 1.00 93.31 114 ALA A CA 1
ATOM 879 C C . ALA A 1 114 ? -18.912 13.783 21.574 1.00 93.31 114 ALA A C 1
ATOM 881 O O . ALA A 1 114 ? -19.650 13.924 20.600 1.00 93.31 114 ALA A O 1
ATOM 882 N N . SER A 1 115 ? -17.650 14.217 21.573 1.00 93.12 115 SER A N 1
ATOM 883 C CA . SER A 1 115 ? -16.975 14.800 20.414 1.00 93.12 115 SER A CA 1
ATOM 884 C C . SER A 1 115 ? -16.529 13.769 19.373 1.00 93.12 115 SER A C 1
ATOM 886 O O . SER A 1 115 ? -16.275 14.153 18.234 1.00 93.12 115 SER A O 1
ATOM 888 N N . ASP A 1 116 ? -16.403 12.489 19.736 1.00 93.31 116 ASP A N 1
ATOM 889 C CA . ASP A 1 116 ? -16.049 11.429 18.793 1.00 93.31 116 ASP A CA 1
ATOM 890 C C . ASP A 1 116 ? -17.310 10.871 18.132 1.00 93.31 116 ASP A C 1
ATOM 892 O O . ASP A 1 116 ? -18.061 10.077 18.697 1.00 93.31 116 ASP A O 1
ATOM 896 N N . LEU A 1 117 ? -17.553 11.326 16.909 1.00 91.88 117 LEU A N 1
ATOM 897 C CA . LEU A 1 117 ? -18.749 10.987 16.146 1.00 91.88 117 LEU A CA 1
ATOM 898 C C . LEU A 1 117 ? -18.584 9.715 15.304 1.00 91.88 117 LEU A C 1
ATOM 900 O O . LEU A 1 117 ? -19.550 9.291 14.677 1.00 91.88 117 LEU A O 1
ATOM 904 N N . ALA A 1 118 ? -17.376 9.144 15.245 1.00 91.69 118 ALA A N 1
ATOM 905 C CA . ALA A 1 118 ? -17.053 7.999 14.394 1.00 91.69 118 ALA A CA 1
ATOM 906 C C . ALA A 1 118 ? -16.897 6.690 15.182 1.00 91.69 118 ALA A C 1
ATOM 908 O O . ALA A 1 118 ? -17.005 5.614 14.588 1.00 91.69 118 ALA A O 1
ATOM 909 N N . ALA A 1 119 ? -16.631 6.773 16.488 1.00 95.25 119 ALA A N 1
ATOM 910 C CA . ALA A 1 119 ? -16.549 5.625 17.381 1.00 95.25 119 ALA A CA 1
ATOM 911 C C . ALA A 1 119 ? -17.894 5.320 18.047 1.00 95.25 119 ALA A C 1
ATOM 913 O O . ALA A 1 119 ? -18.579 6.206 18.557 1.00 95.25 119 ALA A O 1
ATOM 914 N N . ALA A 1 120 ? -18.235 4.036 18.073 1.00 97.06 120 ALA A N 1
ATOM 915 C CA . ALA A 1 120 ? -19.366 3.501 18.815 1.00 97.06 120 ALA A CA 1
ATOM 916 C C . ALA A 1 120 ? -18.928 3.042 20.217 1.00 97.06 120 ALA A C 1
ATOM 918 O O . ALA A 1 120 ? -17.729 2.962 20.516 1.00 97.06 120 ALA A O 1
ATOM 919 N N . ARG A 1 121 ? -19.891 2.708 21.081 1.00 98.00 121 ARG A N 1
ATOM 920 C CA . ARG A 1 121 ? -19.592 2.101 22.381 1.00 98.00 121 ARG A CA 1
ATOM 921 C C . ARG A 1 121 ? -19.143 0.656 22.172 1.00 98.00 121 ARG A C 1
ATOM 923 O O . ARG A 1 121 ? -19.809 -0.094 21.464 1.00 98.00 121 ARG A O 1
ATOM 930 N N . LEU A 1 122 ? -18.051 0.267 22.822 1.00 98.50 122 LEU A N 1
ATOM 931 C CA . LEU A 1 122 ? -17.625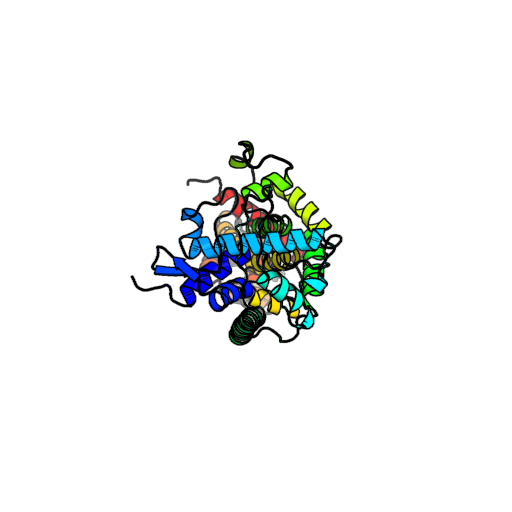 -1.126 22.947 1.00 98.50 122 LEU A CA 1
ATOM 932 C C . LEU A 1 122 ? -18.014 -1.628 24.337 1.00 98.50 122 LEU A C 1
ATOM 934 O O . LEU A 1 122 ? -17.605 -1.046 25.345 1.00 98.50 122 LEU A O 1
ATOM 938 N N . GLU A 1 123 ? -18.818 -2.684 24.399 1.00 98.25 123 GLU A N 1
ATOM 939 C CA . GLU A 1 123 ? -19.121 -3.353 25.663 1.00 98.25 123 GLU A CA 1
ATOM 940 C C . GLU A 1 123 ? -17.876 -4.045 26.229 1.00 98.25 123 GLU A C 1
ATOM 942 O O . GLU A 1 123 ? -16.989 -4.460 25.488 1.00 98.25 123 GLU A O 1
ATOM 947 N N . ALA A 1 124 ? -17.811 -4.202 27.549 1.00 98.00 124 ALA A N 1
ATOM 948 C CA . ALA A 1 124 ? -16.738 -4.974 28.165 1.00 98.00 124 ALA A CA 1
ATOM 949 C C . ALA A 1 124 ? -16.886 -6.478 27.857 1.00 98.00 124 ALA A C 1
ATOM 951 O O . ALA A 1 124 ? -18.000 -7.007 27.743 1.00 98.00 124 ALA A O 1
ATOM 952 N N . THR A 1 125 ? -15.755 -7.172 27.767 1.00 97.88 125 THR A N 1
ATOM 953 C CA . THR A 1 125 ? -15.672 -8.628 27.616 1.00 97.88 125 THR A CA 1
ATOM 954 C C . THR A 1 125 ? -14.576 -9.213 28.501 1.00 97.88 125 THR A C 1
ATOM 956 O O . THR A 1 125 ? -13.785 -8.490 29.107 1.00 97.88 125 THR A O 1
ATOM 959 N N . ASP A 1 126 ? -14.543 -10.537 28.603 1.00 97.94 126 ASP A N 1
ATOM 960 C CA . ASP A 1 126 ? -13.486 -11.234 29.318 1.00 97.94 126 ASP A CA 1
ATOM 961 C C . ASP A 1 126 ? -12.146 -11.086 28.579 1.00 97.94 126 ASP A C 1
ATOM 963 O O . ASP A 1 126 ? -12.009 -11.419 27.398 1.00 97.94 126 ASP A O 1
ATOM 967 N N . SER A 1 127 ? -11.142 -10.563 29.282 1.00 97.44 127 SER A N 1
ATOM 968 C CA . SER A 1 127 ? -9.856 -10.220 28.673 1.00 97.44 127 SER A CA 1
ATOM 969 C C . SER A 1 127 ? -9.026 -11.443 28.295 1.00 97.44 127 SER A C 1
ATOM 971 O O . SER A 1 127 ? -8.282 -11.382 27.316 1.00 97.44 127 SER A O 1
ATOM 973 N N . GLN A 1 128 ? -9.169 -12.555 29.023 1.00 97.88 128 GLN A N 1
ATOM 974 C CA . GLN A 1 128 ? -8.484 -13.807 28.699 1.00 97.88 128 GLN A CA 1
ATOM 975 C C . GLN A 1 128 ? -9.069 -14.431 27.434 1.00 97.88 128 GLN A C 1
ATOM 977 O O . GLN A 1 128 ? -8.316 -14.819 26.545 1.00 97.88 128 GLN A O 1
ATOM 982 N N . THR A 1 129 ? -10.396 -14.439 27.316 1.00 97.81 129 THR A N 1
ATOM 983 C CA . THR A 1 129 ? -11.119 -14.916 26.132 1.00 97.81 129 THR A CA 1
ATOM 984 C C . THR A 1 129 ? -10.746 -14.093 24.899 1.00 97.81 129 THR A C 1
ATOM 986 O O . THR A 1 129 ? -10.409 -14.664 23.862 1.00 97.81 129 THR A O 1
ATOM 989 N N . LEU A 1 130 ? -10.723 -12.756 25.011 1.00 98.50 130 LEU A N 1
ATOM 990 C CA . LEU A 1 130 ? -10.315 -11.887 23.903 1.00 98.50 130 LEU A CA 1
ATOM 991 C C . LEU A 1 130 ? -8.858 -12.127 23.489 1.00 98.50 130 LEU A C 1
ATOM 993 O O . LEU A 1 130 ? -8.566 -12.222 22.297 1.00 98.50 130 LEU A O 1
ATOM 997 N N . LEU A 1 131 ? -7.942 -12.237 24.456 1.00 98.44 131 LEU A N 1
ATOM 998 C CA . LEU A 1 131 ? -6.531 -12.497 24.173 1.00 98.44 131 LEU A CA 1
ATOM 999 C C . LEU A 1 131 ? -6.326 -13.865 23.518 1.00 98.44 131 LEU A C 1
ATOM 1001 O O . LEU A 1 131 ? -5.571 -13.967 22.554 1.00 98.44 131 LEU A O 1
ATOM 1005 N N . GLN A 1 132 ? -7.011 -14.901 23.999 1.00 98.19 132 GLN A N 1
ATOM 1006 C CA . GLN A 1 132 ? -6.932 -16.231 23.411 1.00 98.19 132 GLN A CA 1
ATOM 1007 C C . GLN A 1 132 ? -7.425 -16.222 21.958 1.00 98.19 132 GLN A C 1
ATOM 1009 O O . GLN A 1 132 ? -6.687 -16.653 21.073 1.00 98.19 132 GLN A O 1
ATOM 1014 N N . ALA A 1 133 ? -8.609 -15.660 21.694 1.00 97.75 133 ALA A N 1
ATOM 1015 C CA . ALA A 1 133 ? -9.154 -15.565 20.339 1.00 97.75 133 ALA A CA 1
ATOM 1016 C C . ALA A 1 133 ? -8.232 -14.762 19.399 1.00 97.75 133 ALA A C 1
ATOM 1018 O O . ALA A 1 133 ? -8.020 -15.132 18.244 1.00 97.75 133 ALA A O 1
ATOM 1019 N N . TYR A 1 134 ? -7.612 -13.696 19.915 1.00 97.81 134 TYR A N 1
ATOM 1020 C CA . TYR A 1 134 ? -6.632 -12.896 19.183 1.00 97.81 134 TYR A CA 1
ATOM 1021 C C . TYR A 1 134 ? -5.395 -13.699 18.766 1.00 97.81 134 TYR A C 1
ATOM 1023 O O . TYR A 1 134 ? -4.972 -13.631 17.610 1.00 97.81 134 TYR A O 1
ATOM 1031 N N . LEU A 1 135 ? -4.821 -14.474 19.689 1.00 96.38 135 LEU A N 1
ATOM 1032 C CA . LEU A 1 135 ? -3.645 -15.303 19.417 1.00 96.38 135 LEU A CA 1
ATOM 1033 C C . LEU A 1 135 ? -3.970 -16.490 18.501 1.00 96.38 135 LEU A C 1
ATOM 1035 O O . LEU A 1 135 ? -3.134 -16.875 17.678 1.00 96.38 135 LEU A O 1
ATOM 1039 N N . GLU A 1 136 ? -5.171 -17.058 18.611 1.00 94.88 136 GLU A N 1
ATOM 1040 C CA . GLU A 1 136 ? -5.646 -18.124 17.728 1.00 94.88 136 GLU A CA 1
ATOM 1041 C C . GLU A 1 136 ? -5.790 -17.633 16.282 1.00 94.88 136 GLU A C 1
ATOM 1043 O O . GLU A 1 136 ? -5.258 -18.279 15.373 1.00 94.88 136 GLU A O 1
ATOM 1048 N N . ASP A 1 137 ? -6.422 -16.474 16.053 1.00 92.81 137 ASP A N 1
ATOM 1049 C CA . ASP A 1 137 ? -6.535 -15.898 14.706 1.00 92.81 137 ASP A CA 1
ATOM 1050 C C . ASP A 1 137 ? -5.164 -15.560 14.114 1.00 92.81 137 ASP A C 1
ATOM 1052 O O . ASP A 1 137 ? -4.852 -15.977 12.997 1.00 92.81 137 ASP A O 1
ATOM 1056 N N . LEU A 1 138 ? -4.302 -14.912 14.904 1.00 91.19 138 LEU A N 1
ATOM 1057 C CA . LEU A 1 138 ? -2.932 -14.584 14.508 1.00 91.19 138 LEU A CA 1
ATOM 1058 C C . LEU A 1 138 ? -2.137 -15.831 14.094 1.00 91.19 138 LEU A C 1
ATOM 1060 O O . LEU A 1 138 ? -1.459 -15.840 13.067 1.00 91.19 138 LEU A O 1
ATOM 1064 N N . THR A 1 139 ? -2.238 -16.906 14.877 1.00 90.00 139 THR A N 1
ATOM 1065 C CA . THR A 1 139 ? -1.535 -18.165 14.601 1.00 90.00 139 THR A CA 1
ATOM 1066 C C . THR A 1 139 ? -2.026 -18.810 13.306 1.00 90.00 139 THR A C 1
ATOM 1068 O O . THR A 1 139 ? -1.219 -19.380 12.566 1.00 90.00 139 THR A O 1
ATOM 1071 N N . ARG A 1 140 ? -3.333 -18.732 13.014 1.00 86.94 140 ARG A N 1
ATOM 1072 C CA . ARG A 1 140 ? -3.893 -19.223 11.746 1.00 86.94 140 ARG A CA 1
ATOM 1073 C C . ARG A 1 140 ? -3.307 -18.460 10.561 1.00 86.94 140 ARG A C 1
ATOM 1075 O O . ARG A 1 140 ? -2.839 -19.106 9.627 1.00 86.94 140 ARG A O 1
ATOM 1082 N N . GLU A 1 141 ? -3.258 -17.130 10.630 1.00 81.81 141 GLU A N 1
ATOM 1083 C CA . GLU A 1 141 ? -2.680 -16.300 9.563 1.00 81.81 141 GLU A CA 1
ATOM 1084 C C . GLU A 1 141 ? -1.194 -16.575 9.349 1.00 81.81 141 GLU A C 1
ATOM 1086 O O . GLU A 1 141 ? -0.764 -16.834 8.229 1.00 81.81 141 GLU A O 1
ATOM 1091 N N . TYR A 1 142 ? -0.405 -16.593 10.426 1.00 84.00 142 TYR A N 1
ATOM 1092 C CA . TYR A 1 142 ? 1.045 -16.780 10.325 1.00 84.00 142 TYR A CA 1
ATOM 1093 C C . TYR A 1 142 ? 1.399 -18.128 9.692 1.00 84.00 142 TYR A C 1
ATOM 1095 O O . TYR A 1 142 ? 2.346 -18.215 8.911 1.00 84.00 142 TYR A O 1
ATOM 1103 N N . ARG A 1 143 ? 0.626 -19.178 10.001 1.00 82.25 143 ARG A N 1
ATOM 1104 C CA . ARG A 1 143 ? 0.804 -20.506 9.401 1.00 82.25 143 ARG A CA 1
ATOM 1105 C C . ARG A 1 143 ? 0.356 -20.555 7.946 1.00 82.25 143 ARG A C 1
ATOM 1107 O O . ARG A 1 143 ? 1.059 -21.159 7.144 1.00 82.25 143 ARG A O 1
ATOM 1114 N N . ALA A 1 144 ? -0.797 -19.969 7.625 1.00 80.12 144 ALA A N 1
ATOM 1115 C CA . ALA A 1 144 ? -1.327 -19.967 6.264 1.00 80.12 144 ALA A CA 1
ATOM 1116 C C . ALA A 1 144 ? -0.402 -19.210 5.299 1.00 80.12 144 ALA A C 1
ATOM 1118 O O . ALA A 1 144 ? -0.166 -19.674 4.186 1.00 80.12 144 ALA A O 1
ATOM 1119 N N . ASP A 1 145 ? 0.176 -18.101 5.765 1.00 75.75 145 ASP A N 1
ATOM 1120 C CA . ASP A 1 145 ? 0.933 -17.177 4.922 1.00 75.75 145 ASP A CA 1
ATOM 1121 C C . ASP A 1 145 ? 2.460 -17.314 5.042 1.00 75.75 145 ASP A C 1
ATOM 1123 O O . ASP A 1 145 ? 3.201 -16.568 4.401 1.00 75.75 145 ASP A O 1
ATOM 1127 N N . GLY A 1 146 ? 2.956 -18.240 5.870 1.00 75.38 146 GLY A N 1
ATOM 1128 C CA . GLY A 1 146 ? 4.394 -18.472 6.047 1.00 75.38 146 GLY A CA 1
ATOM 1129 C C . GLY A 1 146 ? 5.154 -17.276 6.634 1.00 75.38 146 GLY A C 1
ATOM 1130 O O . GLY A 1 146 ? 6.329 -17.081 6.323 1.00 75.38 146 GLY A O 1
ATOM 1131 N N . ILE A 1 147 ? 4.498 -16.462 7.467 1.00 76.88 147 ILE A N 1
ATOM 1132 C CA . ILE A 1 147 ? 5.110 -15.272 8.074 1.00 76.88 147 ILE A CA 1
ATOM 1133 C C . ILE A 1 147 ? 6.207 -15.707 9.065 1.00 76.88 147 ILE A C 1
ATOM 1135 O O . ILE A 1 147 ? 5.980 -16.622 9.866 1.00 76.88 147 ILE A O 1
ATOM 1139 N N . PRO A 1 148 ? 7.389 -15.057 9.070 1.00 76.19 148 PRO A N 1
ATOM 1140 C CA . PRO A 1 148 ? 8.423 -15.331 10.061 1.00 76.19 148 PRO A CA 1
ATOM 1141 C C . PRO A 1 148 ? 7.902 -15.156 11.491 1.00 76.19 148 PRO A C 1
ATOM 1143 O O . PRO A 1 148 ? 7.232 -14.177 11.803 1.00 76.19 148 PRO A O 1
ATOM 1146 N N . GLN A 1 149 ? 8.287 -16.064 12.390 1.00 73.69 149 GLN A N 1
ATOM 1147 C CA . GLN A 1 149 ? 7.881 -15.999 13.801 1.00 73.69 149 GLN A CA 1
ATOM 1148 C C . GLN A 1 149 ? 8.473 -14.801 14.560 1.00 73.69 149 GLN A C 1
ATOM 1150 O O . GLN A 1 149 ? 7.999 -14.482 15.643 1.00 73.69 149 GLN A O 1
ATOM 1155 N N . ASN A 1 150 ? 9.512 -14.156 14.016 1.00 86.25 150 ASN A N 1
ATOM 1156 C CA . ASN A 1 150 ? 10.134 -12.974 14.603 1.00 86.25 150 ASN A CA 1
ATOM 1157 C C . ASN A 1 150 ? 10.063 -11.791 13.631 1.00 86.25 150 ASN A C 1
ATOM 1159 O O . ASN A 1 150 ? 10.677 -11.833 12.561 1.00 86.25 150 ASN A O 1
ATOM 1163 N N . LEU A 1 151 ? 9.360 -10.728 14.032 1.00 92.06 151 LEU A N 1
ATOM 1164 C CA . LEU A 1 151 ? 9.155 -9.508 13.241 1.00 92.06 151 LEU A CA 1
ATOM 1165 C C . LEU A 1 151 ? 9.885 -8.272 13.791 1.00 92.06 151 LEU A C 1
ATOM 1167 O O . LEU A 1 151 ? 9.615 -7.151 13.362 1.00 92.06 151 LEU A O 1
ATOM 1171 N N . SER A 1 152 ? 10.885 -8.455 14.660 1.00 91.94 152 SER A N 1
ATOM 1172 C CA . SER A 1 152 ? 11.703 -7.356 15.213 1.00 91.94 152 SER A CA 1
ATOM 1173 C C . SER A 1 152 ? 12.397 -6.487 14.150 1.00 91.94 152 SER A C 1
ATOM 1175 O O . SER A 1 152 ? 12.708 -5.322 14.397 1.00 91.94 152 SER A O 1
ATOM 1177 N N . TYR A 1 153 ? 12.615 -7.018 12.942 1.00 94.06 153 TYR A N 1
ATOM 1178 C CA . TYR A 1 153 ? 13.198 -6.277 11.821 1.00 94.06 153 TYR A CA 1
ATOM 1179 C C . TYR A 1 153 ? 12.214 -5.313 11.137 1.00 94.06 153 TYR A C 1
ATOM 1181 O O . TYR A 1 153 ? 12.654 -4.397 10.436 1.00 94.06 153 TYR A O 1
ATOM 1189 N N . LEU A 1 154 ? 10.902 -5.528 11.295 1.00 95.75 154 LEU A N 1
ATOM 1190 C CA . LEU A 1 154 ? 9.879 -4.980 10.404 1.00 95.75 154 LEU A CA 1
ATOM 1191 C C . LEU A 1 154 ? 9.843 -3.451 10.421 1.00 95.75 154 LEU A C 1
ATOM 1193 O O . LEU A 1 154 ? 9.887 -2.831 9.362 1.00 95.75 154 LEU A O 1
ATOM 1197 N N . ASP A 1 155 ? 9.829 -2.834 11.603 1.00 96.00 155 ASP A N 1
ATOM 1198 C CA . ASP A 1 155 ? 9.790 -1.370 11.725 1.00 96.00 155 ASP A CA 1
ATOM 1199 C C . ASP A 1 155 ? 10.994 -0.714 11.050 1.00 96.00 155 ASP A C 1
ATOM 1201 O O . ASP A 1 155 ? 10.853 0.244 10.292 1.00 96.00 155 ASP A O 1
ATOM 1205 N N . ARG A 1 156 ? 12.189 -1.273 11.260 1.00 96.25 156 ARG A N 1
ATOM 1206 C CA . ARG A 1 156 ? 13.406 -0.787 10.609 1.00 96.25 156 ARG A CA 1
ATOM 1207 C C . ARG A 1 156 ? 13.323 -0.943 9.091 1.00 96.25 156 ARG A C 1
ATOM 1209 O O . ARG A 1 156 ? 13.745 -0.043 8.370 1.00 96.25 156 ARG A O 1
ATOM 1216 N N . ALA A 1 157 ? 12.802 -2.068 8.606 1.00 96.88 157 ALA A N 1
ATOM 1217 C CA . ALA A 1 157 ? 12.646 -2.317 7.177 1.00 96.88 157 ALA A CA 1
ATOM 1218 C C . ALA A 1 157 ? 11.654 -1.339 6.526 1.00 96.88 157 ALA A C 1
ATOM 1220 O O . ALA A 1 157 ? 11.955 -0.789 5.466 1.00 96.88 157 ALA A O 1
ATOM 1221 N N . LEU A 1 158 ? 10.524 -1.065 7.187 1.00 97.50 158 LEU A N 1
ATOM 1222 C CA . LEU A 1 158 ? 9.532 -0.077 6.754 1.00 97.50 158 LEU A CA 1
ATOM 1223 C C . LEU A 1 158 ? 10.136 1.330 6.679 1.00 97.50 158 LEU A C 1
ATOM 1225 O O . LEU A 1 158 ? 9.978 2.015 5.671 1.00 97.50 158 LEU A O 1
ATOM 1229 N N . LEU A 1 159 ? 10.878 1.752 7.706 1.00 97.25 159 LEU A N 1
ATOM 1230 C CA . LEU A 1 159 ? 11.519 3.069 7.721 1.00 97.25 159 LEU A CA 1
ATOM 1231 C C . LEU A 1 159 ? 12.567 3.212 6.611 1.00 97.25 159 LEU A C 1
ATOM 1233 O O . LEU A 1 159 ? 12.536 4.191 5.868 1.00 97.25 159 LEU A O 1
ATOM 1237 N N . LEU A 1 160 ? 13.427 2.205 6.421 1.00 96.62 160 LEU A N 1
ATOM 1238 C CA . LEU A 1 160 ? 14.417 2.200 5.336 1.00 96.62 160 LEU A CA 1
ATOM 1239 C C . LEU A 1 160 ? 13.770 2.267 3.946 1.00 96.62 160 LEU A C 1
ATOM 1241 O O . LEU A 1 160 ? 14.306 2.925 3.050 1.00 96.62 160 LEU A O 1
ATOM 1245 N N . PHE A 1 161 ? 12.635 1.590 3.763 1.00 96.44 161 PHE A N 1
ATOM 1246 C CA . PHE A 1 161 ? 11.861 1.645 2.526 1.00 96.44 161 PHE A CA 1
ATOM 1247 C C . PHE A 1 161 ? 11.348 3.067 2.261 1.00 96.44 161 PHE A C 1
ATOM 1249 O O . PHE A 1 161 ? 11.595 3.635 1.194 1.00 96.44 161 PHE A O 1
ATOM 1256 N N . VAL A 1 162 ? 10.697 3.674 3.254 1.00 96.12 162 VAL A N 1
ATOM 1257 C CA . VAL A 1 162 ? 10.072 5.001 3.147 1.00 96.12 162 VAL A CA 1
ATOM 1258 C C . VAL A 1 162 ? 11.102 6.117 2.964 1.00 96.12 162 VAL A C 1
ATOM 1260 O O . VAL A 1 162 ? 10.886 7.022 2.163 1.00 96.12 162 VAL A O 1
ATOM 1263 N N . GLU A 1 163 ? 12.255 6.043 3.629 1.00 95.12 163 GLU A N 1
ATOM 1264 C CA . GLU A 1 163 ? 13.334 7.038 3.506 1.00 95.12 163 GLU A CA 1
ATOM 1265 C C . GLU A 1 163 ? 13.919 7.127 2.089 1.00 95.12 163 GLU A C 1
ATOM 1267 O O . GLU A 1 163 ? 14.417 8.174 1.668 1.00 95.12 163 GLU A O 1
ATOM 1272 N N . ARG A 1 164 ? 13.861 6.029 1.328 1.00 93.38 164 ARG A N 1
ATOM 1273 C CA . ARG A 1 164 ? 14.365 5.962 -0.052 1.00 93.38 164 ARG A CA 1
ATOM 1274 C C . ARG A 1 164 ? 13.302 6.307 -1.084 1.00 93.38 164 ARG A C 1
ATOM 1276 O O . ARG A 1 164 ? 13.649 6.716 -2.190 1.00 93.38 164 ARG A O 1
ATOM 1283 N N . LEU A 1 165 ? 12.033 6.160 -0.721 1.00 94.00 165 LEU A N 1
ATOM 1284 C CA . LEU A 1 165 ? 10.883 6.292 -1.606 1.00 94.00 165 LEU A CA 1
ATOM 1285 C C . LEU A 1 165 ? 10.852 7.617 -2.396 1.00 94.00 165 LEU A C 1
ATOM 1287 O O . LEU A 1 165 ? 10.656 7.540 -3.609 1.00 94.00 165 LEU A O 1
ATOM 1291 N N . PRO A 1 166 ? 11.170 8.803 -1.825 1.00 94.19 166 PRO A N 1
ATOM 1292 C CA . PRO A 1 166 ? 11.196 10.054 -2.591 1.00 94.19 166 PRO A CA 1
ATOM 1293 C C . PRO A 1 166 ? 12.098 10.027 -3.833 1.00 94.19 166 PRO A C 1
ATOM 1295 O O . PRO A 1 166 ? 11.828 10.736 -4.794 1.00 94.19 166 PRO A O 1
ATOM 1298 N N . ARG A 1 167 ? 13.159 9.206 -3.842 1.00 90.69 167 ARG A N 1
ATOM 1299 C CA . ARG A 1 167 ? 14.081 9.080 -4.987 1.00 90.69 167 ARG A CA 1
ATOM 1300 C C . ARG A 1 167 ? 13.503 8.263 -6.143 1.00 90.69 167 ARG A C 1
ATOM 1302 O O . ARG A 1 167 ? 13.993 8.375 -7.260 1.00 90.69 167 ARG A O 1
ATOM 1309 N N . TYR A 1 168 ? 12.509 7.427 -5.861 1.00 90.12 168 TYR A N 1
ATOM 1310 C CA . TYR A 1 168 ? 11.880 6.513 -6.817 1.00 90.12 168 TYR A CA 1
ATOM 1311 C C . TYR A 1 168 ? 10.448 6.928 -7.174 1.00 90.12 168 TYR A C 1
ATOM 1313 O O . TYR A 1 168 ? 9.798 6.283 -8.000 1.00 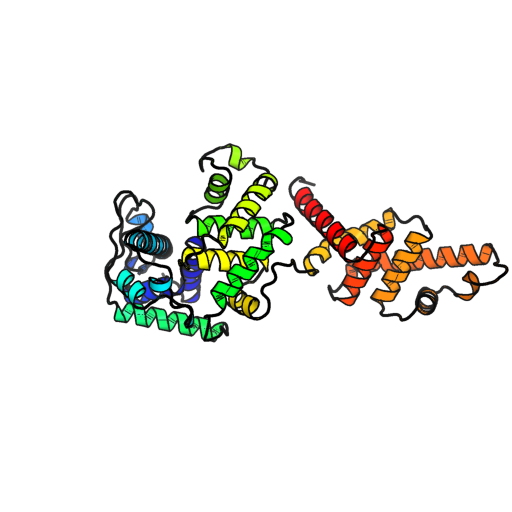90.12 168 TYR A O 1
ATOM 1321 N N . TYR A 1 169 ? 9.953 8.007 -6.565 1.00 91.69 169 TYR A N 1
ATOM 1322 C CA . TYR A 1 169 ? 8.677 8.592 -6.929 1.00 91.69 169 TYR A CA 1
ATOM 1323 C C . TYR A 1 169 ? 8.778 9.289 -8.280 1.00 91.69 169 TYR A C 1
ATOM 1325 O O . TYR A 1 169 ? 9.557 10.220 -8.473 1.00 91.69 169 TYR A O 1
ATOM 1333 N N . ILE A 1 170 ? 7.958 8.825 -9.213 1.00 87.44 170 ILE A N 1
ATOM 1334 C CA . ILE A 1 170 ? 7.881 9.329 -10.579 1.00 87.44 170 ILE A CA 1
ATOM 1335 C C . ILE A 1 170 ? 6.424 9.580 -10.983 1.00 87.44 170 ILE A C 1
ATOM 1337 O O . ILE A 1 170 ? 6.137 9.626 -12.175 1.00 87.44 170 ILE A O 1
ATOM 1341 N N . GLY A 1 171 ? 5.502 9.730 -10.030 1.00 88.62 171 GLY A N 1
ATOM 1342 C CA . GLY A 1 171 ? 4.118 10.112 -10.315 1.00 88.62 171 GLY A CA 1
ATOM 1343 C C . GLY A 1 171 ? 3.395 9.147 -11.259 1.00 88.62 171 GLY A C 1
ATOM 1344 O O . GLY A 1 171 ? 2.741 9.590 -12.204 1.00 88.62 171 GLY A O 1
ATOM 1345 N N . LEU A 1 172 ? 3.556 7.839 -11.053 1.00 88.50 172 LEU A N 1
ATOM 1346 C CA . LEU A 1 172 ? 2.679 6.833 -11.667 1.00 88.50 172 LEU A CA 1
ATOM 1347 C C . LEU A 1 172 ? 1.415 6.669 -10.816 1.00 88.50 172 LEU A C 1
ATOM 1349 O O . LEU A 1 172 ? 1.471 6.866 -9.598 1.00 88.50 172 LEU A O 1
ATOM 1353 N N . SER A 1 173 ? 0.288 6.293 -11.422 1.00 88.25 173 SER A N 1
ATOM 1354 C CA . SER A 1 173 ? -1.003 6.242 -10.710 1.00 88.25 173 SER A CA 1
ATOM 1355 C C . SER A 1 173 ? -0.969 5.345 -9.467 1.00 88.25 173 SER A C 1
ATOM 1357 O O . SER A 1 173 ? -1.336 5.785 -8.381 1.00 88.25 173 SER A O 1
ATOM 1359 N N . TYR A 1 174 ? -0.404 4.137 -9.565 1.00 88.62 174 TYR A N 1
ATOM 1360 C CA . TYR A 1 174 ? -0.293 3.242 -8.403 1.00 88.62 174 TYR A CA 1
ATOM 1361 C C . TYR A 1 174 ? 0.618 3.808 -7.294 1.00 88.62 174 TYR A C 1
ATOM 1363 O O . TYR A 1 174 ? 0.409 3.518 -6.117 1.00 88.62 174 TYR A O 1
ATOM 1371 N N . GLN A 1 175 ? 1.625 4.627 -7.642 1.00 93.56 175 GLN A N 1
ATOM 1372 C CA . GLN A 1 175 ? 2.476 5.302 -6.655 1.00 93.56 175 GLN A CA 1
ATOM 1373 C C . GLN A 1 175 ? 1.686 6.387 -5.919 1.00 93.56 175 GLN A C 1
ATOM 1375 O O . GLN A 1 175 ? 1.790 6.484 -4.696 1.00 93.56 175 GLN A O 1
ATOM 1380 N N . ARG A 1 176 ? 0.881 7.179 -6.644 1.00 94.44 176 ARG A N 1
ATOM 1381 C CA . ARG A 1 176 ? -0.034 8.164 -6.044 1.00 94.44 176 ARG A CA 1
ATOM 1382 C C . ARG A 1 176 ? -1.016 7.487 -5.104 1.00 94.44 176 ARG A C 1
ATOM 1384 O O . ARG A 1 176 ? -1.128 7.903 -3.955 1.00 94.44 176 ARG A O 1
ATOM 1391 N N . ASP A 1 177 ? -1.659 6.417 -5.560 1.00 93.75 177 ASP A N 1
ATOM 1392 C CA . ASP A 1 177 ? -2.632 5.662 -4.771 1.00 93.75 177 ASP A CA 1
ATOM 1393 C C . ASP A 1 177 ? -2.008 5.087 -3.496 1.00 93.75 177 ASP A C 1
ATOM 1395 O O . ASP A 1 177 ? -2.565 5.240 -2.408 1.00 93.75 177 ASP A O 1
ATOM 1399 N N . ALA A 1 178 ? -0.817 4.489 -3.604 1.00 96.12 178 ALA A N 1
ATOM 1400 C CA . ALA A 1 178 ? -0.092 3.953 -2.457 1.00 96.12 178 ALA A CA 1
ATOM 1401 C C . ALA A 1 178 ? 0.191 5.035 -1.402 1.00 96.12 178 ALA A C 1
ATOM 1403 O O . ALA A 1 178 ? 0.010 4.812 -0.203 1.00 96.12 178 ALA A O 1
ATOM 1404 N N . LEU A 1 179 ? 0.605 6.224 -1.845 1.00 97.19 179 LEU A N 1
ATOM 1405 C CA . LEU A 1 179 ? 0.910 7.342 -0.959 1.00 97.19 179 LEU A CA 1
ATOM 1406 C C . LEU A 1 179 ? -0.330 8.014 -0.385 1.00 97.19 179 LEU A C 1
ATOM 1408 O O . LEU A 1 179 ? -0.329 8.373 0.791 1.00 97.19 179 LEU A O 1
ATOM 1412 N N . LEU A 1 180 ? -1.397 8.145 -1.168 1.00 96.50 180 LEU A N 1
ATOM 1413 C CA . LEU A 1 180 ? -2.679 8.647 -0.686 1.00 96.50 180 LEU A CA 1
ATOM 1414 C C . LEU A 1 180 ? -3.266 7.735 0.388 1.00 96.50 180 LEU A C 1
ATOM 1416 O O . LEU A 1 180 ? -3.721 8.230 1.419 1.00 96.50 180 LEU A O 1
ATOM 1420 N N . GLU A 1 181 ? -3.199 6.417 0.203 1.00 96.88 181 GLU A N 1
ATOM 1421 C CA . GLU A 1 181 ? -3.623 5.465 1.231 1.00 96.88 181 GLU A CA 1
ATOM 1422 C C . GLU A 1 181 ? -2.748 5.557 2.486 1.00 96.88 181 GLU A C 1
ATOM 1424 O O . GLU A 1 181 ? -3.272 5.549 3.603 1.00 96.88 181 GLU A O 1
ATOM 1429 N N . ALA A 1 182 ? -1.435 5.747 2.330 1.00 97.75 182 ALA A N 1
ATOM 1430 C CA . ALA A 1 182 ? -0.542 5.999 3.458 1.00 97.75 182 ALA A CA 1
ATOM 1431 C C . ALA A 1 182 ? -0.946 7.267 4.230 1.00 97.75 182 ALA A C 1
ATOM 1433 O O . ALA A 1 182 ? -1.056 7.227 5.454 1.00 97.75 182 ALA A O 1
ATOM 1434 N N . VAL A 1 183 ? -1.227 8.377 3.534 1.00 97.81 183 VAL A N 1
ATOM 1435 C CA . VAL A 1 183 ? -1.732 9.627 4.137 1.00 97.81 183 VAL A CA 1
ATOM 1436 C C . VAL A 1 183 ? -3.033 9.377 4.881 1.00 97.81 183 VAL A C 1
ATOM 1438 O O . VAL A 1 183 ? -3.174 9.798 6.031 1.00 97.81 183 VAL A O 1
ATOM 1441 N N . ARG A 1 184 ? -3.974 8.688 4.232 1.00 97.12 184 ARG A N 1
ATOM 1442 C CA . ARG A 1 184 ? -5.300 8.402 4.769 1.00 97.12 184 ARG A CA 1
ATOM 1443 C C . ARG A 1 184 ? -5.194 7.653 6.093 1.00 97.12 184 ARG A C 1
ATOM 1445 O O . ARG A 1 184 ? -5.767 8.091 7.086 1.00 97.12 184 ARG A O 1
ATOM 1452 N N . ILE A 1 185 ? -4.417 6.575 6.136 1.00 97.31 185 ILE A N 1
ATOM 1453 C CA . ILE A 1 185 ? -4.261 5.755 7.341 1.00 97.31 185 ILE A CA 1
ATOM 1454 C C . ILE A 1 185 ? -3.443 6.500 8.406 1.00 97.31 185 ILE A C 1
ATOM 1456 O O . ILE A 1 185 ? -3.866 6.586 9.560 1.00 97.31 185 ILE A O 1
ATOM 1460 N N . TRP A 1 186 ? -2.317 7.111 8.026 1.00 97.31 186 TRP A N 1
ATOM 1461 C CA . TRP A 1 186 ? -1.431 7.827 8.952 1.00 97.31 186 TRP A CA 1
ATOM 1462 C C . TRP A 1 186 ? -2.136 8.988 9.657 1.00 97.31 186 TRP A C 1
ATOM 1464 O O . TRP A 1 186 ? -1.941 9.213 10.849 1.00 97.31 186 TRP A O 1
ATOM 1474 N N . ARG A 1 187 ? -2.983 9.724 8.929 1.00 95.75 187 ARG A N 1
ATOM 1475 C CA . ARG A 1 187 ? -3.779 10.836 9.467 1.00 95.75 187 ARG A CA 1
ATOM 1476 C C . ARG A 1 187 ? -5.158 10.404 9.972 1.00 95.75 187 ARG A C 1
ATOM 1478 O O . ARG A 1 187 ? -5.940 11.265 10.362 1.00 95.75 187 ARG A O 1
ATOM 1485 N N . LYS A 1 188 ? -5.450 9.096 9.995 1.00 94.38 188 LYS A N 1
ATOM 1486 C CA . LYS A 1 188 ? -6.700 8.511 10.517 1.00 94.38 188 LYS A CA 1
ATOM 1487 C C . LYS A 1 188 ? -7.953 9.053 9.819 1.00 94.38 188 LYS A C 1
ATOM 1489 O O . LYS A 1 188 ? -8.986 9.296 10.437 1.00 94.38 188 LYS A O 1
ATOM 1494 N N . LEU A 1 189 ? -7.871 9.217 8.508 1.00 93.38 189 LEU A N 1
ATOM 1495 C CA . LEU A 1 189 ? -8.940 9.717 7.654 1.00 93.38 189 LEU A CA 1
ATOM 1496 C C . LEU A 1 189 ? -9.769 8.548 7.108 1.00 93.38 189 LEU A C 1
ATOM 1498 O O . LEU A 1 189 ? -9.266 7.442 6.897 1.00 93.38 189 LEU A O 1
ATOM 1502 N N . ASN A 1 190 ? -11.062 8.774 6.890 1.00 88.00 190 ASN A N 1
ATOM 1503 C CA . ASN A 1 190 ? -11.975 7.705 6.476 1.00 88.00 190 ASN A CA 1
ATOM 1504 C C . ASN A 1 190 ? -12.077 7.558 4.951 1.00 88.00 190 ASN A C 1
ATOM 1506 O O . ASN A 1 190 ? -12.441 6.484 4.483 1.00 88.00 190 ASN A O 1
ATOM 1510 N N . THR A 1 191 ? -11.745 8.601 4.185 1.00 89.88 191 THR A N 1
ATOM 1511 C CA . THR A 1 191 ? -11.956 8.662 2.730 1.00 89.88 191 THR A CA 1
ATOM 1512 C C . THR A 1 191 ? -10.688 9.114 1.999 1.00 89.88 191 THR A C 1
ATOM 1514 O O . THR A 1 191 ? -9.828 9.796 2.565 1.00 89.88 191 THR A O 1
ATOM 1517 N N . ARG A 1 192 ? -10.580 8.759 0.711 1.00 91.25 192 ARG A N 1
ATOM 1518 C CA . ARG A 1 192 ? -9.544 9.292 -0.196 1.00 91.25 192 ARG A CA 1
ATOM 1519 C C . ARG A 1 192 ? -9.650 10.814 -0.317 1.00 91.25 192 ARG A C 1
ATOM 1521 O O . ARG A 1 192 ? -8.639 11.505 -0.262 1.00 91.25 192 ARG A O 1
ATOM 1528 N N . GLN A 1 193 ? -10.871 11.337 -0.421 1.00 92.06 193 GLN A N 1
ATOM 1529 C CA . GLN A 1 193 ? -11.126 12.774 -0.539 1.00 92.06 193 GLN A CA 1
ATOM 1530 C C . GLN A 1 193 ? -10.619 13.548 0.683 1.00 92.06 193 GLN A C 1
ATOM 1532 O O . GLN A 1 193 ? -9.951 14.567 0.520 1.00 92.06 193 GLN A O 1
ATOM 1537 N N . ALA A 1 194 ? -10.825 13.026 1.896 1.00 93.62 194 ALA A N 1
ATOM 1538 C CA . ALA A 1 194 ? -10.258 13.602 3.111 1.00 93.62 194 ALA A CA 1
ATOM 1539 C C . ALA A 1 194 ? -8.722 13.610 3.081 1.00 93.62 194 ALA A C 1
ATOM 1541 O O . ALA A 1 194 ? -8.111 14.580 3.527 1.00 93.62 194 ALA A O 1
ATOM 1542 N N . ALA A 1 195 ? -8.082 12.561 2.549 1.00 95.31 195 ALA A N 1
ATOM 1543 C CA . ALA A 1 195 ? -6.624 12.509 2.416 1.00 95.31 195 ALA A CA 1
ATOM 1544 C C . ALA A 1 195 ? -6.095 13.602 1.476 1.00 95.31 195 ALA A C 1
ATOM 1546 O O . ALA A 1 195 ? -5.170 14.328 1.847 1.00 95.31 195 ALA A O 1
ATOM 1547 N N . ILE A 1 196 ? -6.733 13.781 0.316 1.00 94.81 196 ILE A N 1
ATOM 1548 C CA . ILE A 1 196 ? -6.401 14.847 -0.642 1.00 94.81 196 ILE A CA 1
ATOM 1549 C C . ILE A 1 196 ? -6.618 16.226 -0.006 1.00 94.81 196 ILE A C 1
ATOM 1551 O O . ILE A 1 196 ? -5.700 17.049 0.015 1.00 94.81 196 ILE A O 1
ATOM 1555 N N . ALA A 1 197 ? -7.791 16.462 0.587 1.00 94.75 197 ALA A N 1
ATOM 1556 C CA . ALA A 1 197 ? -8.113 17.718 1.262 1.00 94.75 197 ALA A CA 1
ATOM 1557 C C . ALA A 1 197 ? -7.094 18.042 2.369 1.00 94.75 197 ALA A C 1
ATOM 1559 O O . ALA A 1 197 ? -6.612 19.169 2.478 1.00 94.75 197 ALA A O 1
ATOM 1560 N N . SER A 1 198 ? -6.680 17.031 3.137 1.00 96.12 198 SER A N 1
ATOM 1561 C CA . SER A 1 198 ? -5.683 17.162 4.199 1.00 96.12 198 SER A CA 1
ATOM 1562 C C . SER A 1 198 ? -4.290 17.536 3.671 1.00 96.12 198 SER A C 1
ATOM 1564 O O . SER A 1 198 ? -3.562 18.283 4.332 1.00 96.12 198 SER A O 1
ATOM 1566 N N . LEU A 1 199 ? -3.883 17.035 2.501 1.00 95.38 199 LEU A N 1
ATOM 1567 C CA . LEU A 1 199 ? -2.613 17.415 1.864 1.00 95.38 199 LEU A CA 1
ATOM 1568 C C . LEU A 1 199 ? -2.640 18.862 1.372 1.00 95.38 199 LEU A C 1
ATOM 1570 O O . LEU A 1 199 ? -1.684 19.603 1.596 1.00 95.38 199 LEU A O 1
ATOM 1574 N N . LEU A 1 200 ? -3.750 19.263 0.752 1.00 94.00 200 LEU A N 1
ATOM 1575 C CA . LEU A 1 200 ? -3.932 20.592 0.168 1.00 94.00 200 LEU A CA 1
ATOM 1576 C C . LEU A 1 200 ? -4.362 21.658 1.187 1.00 94.00 200 LEU A C 1
ATOM 1578 O O . LEU A 1 200 ? -4.408 22.838 0.852 1.00 94.00 200 LEU A O 1
ATOM 1582 N N . ARG A 1 201 ? -4.631 21.260 2.439 1.00 91.81 201 ARG A N 1
ATOM 1583 C CA . ARG A 1 201 ? -5.164 22.122 3.511 1.00 91.81 201 ARG A CA 1
ATOM 1584 C C . ARG A 1 201 ? -6.507 22.760 3.133 1.00 91.81 201 ARG A C 1
ATOM 1586 O O . ARG A 1 201 ? -6.758 23.923 3.438 1.00 91.81 201 ARG A O 1
ATOM 1593 N N . LEU A 1 202 ? -7.355 21.972 2.481 1.00 91.62 202 LEU A N 1
ATOM 1594 C CA . LEU A 1 202 ? -8.718 22.319 2.088 1.00 91.62 202 LEU A CA 1
ATOM 1595 C C . LEU A 1 202 ? -9.736 21.605 2.986 1.00 91.62 202 LEU A C 1
ATOM 1597 O O . LEU A 1 202 ? -9.401 20.668 3.715 1.00 91.62 202 LEU A O 1
ATOM 1601 N N . ASN A 1 203 ? -10.995 22.033 2.909 1.00 90.06 203 ASN A N 1
ATOM 1602 C CA . ASN A 1 203 ? -12.104 21.284 3.496 1.00 90.06 203 ASN A CA 1
ATOM 1603 C C . ASN A 1 203 ? -12.471 20.097 2.595 1.00 90.06 203 ASN A C 1
ATOM 1605 O O . ASN A 1 203 ? -12.439 20.218 1.376 1.00 90.06 203 ASN A O 1
ATOM 1609 N N . GLU A 1 204 ? -12.879 18.965 3.177 1.00 89.75 204 GLU A N 1
ATOM 1610 C CA . GLU A 1 204 ? -13.282 17.778 2.398 1.00 89.75 204 GLU A CA 1
ATOM 1611 C C . GLU A 1 204 ? -14.454 18.073 1.446 1.00 89.75 204 GLU A C 1
ATOM 1613 O O . GLU A 1 204 ? -14.505 17.533 0.347 1.00 89.75 204 GLU A O 1
ATOM 1618 N N . SER A 1 205 ? -15.359 18.979 1.829 1.00 89.56 205 SER A N 1
ATOM 1619 C CA . SER A 1 205 ? -16.497 19.421 1.009 1.00 89.56 205 SER A CA 1
ATOM 1620 C C . SER A 1 205 ? -16.151 20.468 -0.060 1.00 89.56 205 SER A C 1
ATOM 1622 O O . SER A 1 205 ? -17.065 21.017 -0.672 1.00 89.56 205 SER A O 1
ATOM 1624 N N . ASP A 1 206 ? -14.874 20.804 -0.256 1.00 88.69 206 ASP A N 1
ATOM 1625 C CA . ASP A 1 206 ? -14.473 21.799 -1.252 1.00 88.69 206 ASP A CA 1
ATOM 1626 C C . ASP A 1 206 ? -14.749 21.279 -2.681 1.00 88.69 206 ASP A C 1
ATOM 1628 O O . ASP A 1 206 ? -14.235 20.221 -3.056 1.00 88.69 206 ASP A O 1
ATOM 1632 N N . PRO A 1 207 ? -15.550 21.993 -3.498 1.00 86.88 207 PRO A N 1
ATOM 1633 C CA . PRO A 1 207 ? -15.927 21.534 -4.834 1.00 86.88 207 PRO A CA 1
ATOM 1634 C C . PRO A 1 207 ? -14.741 21.433 -5.801 1.00 86.88 207 PRO A C 1
ATOM 1636 O O . PRO A 1 207 ? -14.813 20.663 -6.758 1.00 86.88 207 PRO A O 1
ATOM 1639 N N . SER A 1 208 ? -13.642 22.159 -5.556 1.00 86.56 208 SER A N 1
ATOM 1640 C CA . SER A 1 208 ? -12.438 22.094 -6.399 1.00 86.56 208 SER A CA 1
ATOM 1641 C C . SER A 1 208 ? -11.765 20.719 -6.381 1.00 86.56 208 SER A C 1
ATOM 1643 O O . SER A 1 208 ? -11.077 20.363 -7.337 1.00 86.56 208 SER A O 1
ATOM 1645 N N . LEU A 1 209 ? -12.011 19.911 -5.342 1.00 85.75 209 LEU A N 1
ATOM 1646 C CA . LEU A 1 209 ? -11.482 18.551 -5.228 1.00 85.75 209 LEU A CA 1
ATOM 1647 C C . LEU A 1 209 ? -12.031 17.609 -6.308 1.00 85.75 209 LEU A C 1
ATOM 1649 O O . LEU A 1 209 ? -11.347 16.661 -6.679 1.00 85.75 209 LEU A O 1
ATOM 1653 N N . ALA A 1 210 ? -13.240 17.860 -6.822 1.00 81.50 210 ALA A N 1
ATOM 1654 C CA . ALA A 1 210 ? -13.869 17.004 -7.830 1.00 81.50 210 ALA A CA 1
ATOM 1655 C C . ALA A 1 210 ? -13.263 17.174 -9.234 1.00 81.50 210 ALA A C 1
ATOM 1657 O O . ALA A 1 210 ? -13.391 16.283 -10.068 1.00 81.50 210 ALA A O 1
ATOM 1658 N N . THR A 1 211 ? -12.618 18.311 -9.500 1.00 82.06 211 THR A N 1
ATOM 1659 C CA . THR A 1 211 ? -12.024 18.654 -10.804 1.00 82.06 211 THR A CA 1
ATOM 1660 C C . THR A 1 211 ? -10.503 18.780 -10.725 1.00 82.06 211 THR A C 1
ATOM 1662 O O . THR A 1 211 ? -9.890 19.433 -11.568 1.00 82.06 211 THR A O 1
ATOM 1665 N N . LEU A 1 212 ? -9.897 18.242 -9.666 1.00 84.88 212 LEU A N 1
ATOM 1666 C CA . LEU A 1 212 ? -8.471 18.367 -9.409 1.00 84.88 212 LEU A CA 1
ATOM 1667 C C . LEU A 1 212 ? -7.681 17.437 -10.336 1.00 84.88 212 LEU A C 1
ATOM 1669 O O . LEU A 1 212 ? -7.937 16.237 -10.381 1.00 84.88 212 LEU A O 1
ATOM 1673 N N . ASP A 1 213 ? -6.670 17.979 -11.012 1.00 83.06 213 ASP A N 1
ATOM 1674 C CA . ASP A 1 213 ? -5.639 17.155 -11.639 1.00 83.06 213 ASP A CA 1
ATOM 1675 C C . ASP A 1 213 ? -4.796 16.478 -10.543 1.00 83.06 213 ASP A C 1
ATOM 1677 O O . ASP A 1 213 ? -4.178 17.153 -9.712 1.00 83.06 213 ASP A O 1
ATOM 1681 N N . GLU A 1 214 ? -4.757 15.143 -10.529 1.00 78.12 214 GLU A N 1
ATOM 1682 C CA . GLU A 1 214 ? -3.997 14.360 -9.549 1.00 78.12 214 GLU A CA 1
ATOM 1683 C C . GLU A 1 214 ? -2.483 14.626 -9.607 1.00 78.12 214 GLU A C 1
ATOM 1685 O O . GLU A 1 214 ? -1.777 14.365 -8.634 1.00 78.12 214 GLU A O 1
ATOM 1690 N N . SER A 1 215 ? -1.948 15.206 -10.685 1.00 83.94 215 SER A N 1
ATOM 1691 C CA . SER A 1 215 ? -0.542 15.629 -10.711 1.00 83.94 215 SER A CA 1
ATOM 1692 C C . SER A 1 215 ? -0.241 16.733 -9.680 1.00 83.94 215 SER A C 1
ATOM 1694 O O . SER A 1 215 ? 0.875 16.838 -9.166 1.00 83.94 215 SER A O 1
ATOM 1696 N N . THR A 1 216 ? -1.250 17.522 -9.288 1.00 89.00 216 THR A N 1
ATOM 1697 C CA . THR A 1 216 ? -1.094 18.639 -8.339 1.00 89.00 216 THR A CA 1
ATOM 1698 C C . THR A 1 216 ? -0.761 18.188 -6.915 1.00 89.00 216 THR A C 1
ATOM 1700 O O . THR A 1 216 ? -0.174 18.956 -6.147 1.00 89.00 216 THR A O 1
ATOM 1703 N N . ILE A 1 217 ? -1.078 16.939 -6.558 1.00 93.12 217 ILE A N 1
ATOM 1704 C CA . ILE A 1 217 ? -0.768 16.372 -5.239 1.00 93.12 217 ILE A CA 1
ATOM 1705 C C . ILE A 1 217 ? 0.615 15.716 -5.173 1.00 93.12 217 ILE A C 1
ATOM 1707 O O . ILE A 1 217 ? 1.057 15.391 -4.074 1.00 93.12 217 ILE A O 1
ATOM 1711 N N . ASP A 1 218 ? 1.346 15.595 -6.285 1.00 94.19 218 ASP A N 1
ATOM 1712 C CA . ASP A 1 218 ? 2.662 14.939 -6.325 1.00 94.19 218 ASP A CA 1
ATOM 1713 C C . ASP A 1 218 ? 3.652 15.555 -5.330 1.00 94.19 218 ASP A C 1
ATOM 1715 O O . ASP A 1 218 ? 4.269 14.855 -4.523 1.00 94.19 218 ASP A O 1
ATOM 1719 N N . GLN A 1 219 ? 3.773 16.883 -5.335 1.00 95.06 219 GLN A N 1
ATOM 1720 C CA . GLN A 1 219 ? 4.696 17.578 -4.443 1.00 95.06 219 GLN A CA 1
ATOM 1721 C C . GLN A 1 219 ? 4.265 17.494 -2.963 1.00 95.06 219 GLN A C 1
ATOM 1723 O O . GLN A 1 219 ? 5.109 17.153 -2.126 1.00 95.06 219 GLN A O 1
ATOM 1728 N N . PRO A 1 220 ? 2.986 17.736 -2.599 1.00 96.69 220 PRO A N 1
ATOM 1729 C CA . PRO A 1 220 ? 2.486 17.451 -1.252 1.00 96.69 220 PRO A CA 1
ATOM 1730 C C . PRO A 1 220 ? 2.722 16.010 -0.774 1.00 96.69 220 PRO A C 1
ATOM 1732 O O . PRO A 1 220 ? 3.076 15.810 0.390 1.00 96.69 220 PRO A O 1
ATOM 1735 N N . LEU A 1 221 ? 2.564 15.009 -1.647 1.00 97.06 221 LEU A N 1
ATOM 1736 C CA . LEU A 1 221 ? 2.809 13.603 -1.312 1.00 97.06 221 LEU A CA 1
ATOM 1737 C C . LEU A 1 221 ? 4.285 13.355 -0.983 1.00 97.06 221 LEU A C 1
ATOM 1739 O O . LEU A 1 221 ? 4.592 12.759 0.051 1.00 97.06 221 LEU A O 1
ATOM 1743 N N . VAL A 1 222 ? 5.209 13.859 -1.807 1.00 95.75 222 VAL A N 1
ATOM 1744 C CA . VAL A 1 222 ? 6.656 13.736 -1.556 1.00 95.75 222 VAL A CA 1
ATOM 1745 C C . VAL A 1 222 ? 7.049 14.406 -0.237 1.00 95.75 222 VAL A C 1
ATOM 1747 O O . VAL A 1 222 ? 7.789 13.816 0.554 1.00 95.75 222 VAL A O 1
ATOM 1750 N N . GLN A 1 223 ? 6.519 15.601 0.043 1.00 95.69 223 GLN A N 1
ATOM 1751 C CA . GLN A 1 223 ? 6.760 16.299 1.311 1.00 95.69 223 GLN A CA 1
ATOM 1752 C C . GLN A 1 223 ? 6.244 15.506 2.514 1.00 95.69 223 GLN A C 1
ATOM 1754 O O . GLN A 1 223 ? 6.923 15.429 3.538 1.00 95.69 223 GLN A O 1
ATOM 1759 N N . PHE A 1 224 ? 5.065 14.893 2.395 1.00 96.50 224 PHE A N 1
ATOM 1760 C CA . PHE A 1 224 ? 4.510 14.038 3.440 1.00 96.50 224 PHE A CA 1
ATOM 1761 C C . PHE A 1 224 ? 5.420 12.838 3.736 1.00 96.50 224 PHE A C 1
ATOM 1763 O O . PHE A 1 224 ? 5.754 12.614 4.898 1.00 96.50 224 PHE A O 1
ATOM 1770 N N . ILE A 1 225 ? 5.886 12.116 2.710 1.00 95.56 225 ILE A N 1
ATOM 1771 C CA . ILE A 1 225 ? 6.779 10.952 2.873 1.00 95.56 225 ILE A CA 1
ATOM 1772 C C . ILE A 1 225 ? 8.069 11.326 3.599 1.00 95.56 225 ILE A C 1
ATOM 1774 O O . ILE A 1 225 ? 8.507 10.611 4.500 1.00 95.56 225 ILE A O 1
ATOM 1778 N N . GLN A 1 226 ? 8.675 12.454 3.219 1.00 94.56 226 GLN A N 1
ATOM 1779 C CA . GLN A 1 226 ? 9.917 12.943 3.825 1.00 94.56 226 GLN A CA 1
ATOM 1780 C C . GLN A 1 226 ? 9.773 13.209 5.331 1.00 94.56 226 GLN A C 1
ATOM 1782 O O . GLN A 1 226 ? 10.768 13.210 6.053 1.00 94.56 226 GLN A O 1
ATOM 1787 N N . GLN A 1 227 ? 8.544 13.402 5.815 1.00 94.44 227 GLN A N 1
ATOM 1788 C CA . GLN A 1 227 ? 8.232 13.613 7.224 1.00 94.44 227 GLN A CA 1
ATOM 1789 C C . GLN A 1 227 ? 7.826 12.325 7.956 1.00 94.44 227 GLN A C 1
ATOM 1791 O O . GLN A 1 227 ? 7.631 12.366 9.161 1.00 94.44 227 GLN A O 1
ATOM 1796 N N . LEU A 1 228 ? 7.713 11.162 7.313 1.00 94.88 228 LEU A N 1
ATOM 1797 C CA . LEU A 1 228 ? 7.228 9.966 8.017 1.00 94.88 228 LEU A CA 1
ATOM 1798 C C . LEU A 1 228 ? 8.226 9.426 9.039 1.00 94.88 228 LEU A C 1
ATOM 1800 O O . LEU A 1 228 ? 7.853 9.218 10.191 1.00 94.88 228 LEU A O 1
ATOM 1804 N N . SER A 1 229 ? 9.489 9.234 8.644 1.00 94.69 229 SER A N 1
ATOM 1805 C CA . SER A 1 229 ? 10.507 8.624 9.517 1.00 94.69 229 SER A CA 1
ATOM 1806 C C . SER A 1 229 ? 10.734 9.419 10.817 1.00 94.69 229 SER A C 1
ATOM 1808 O O . SER A 1 229 ? 10.597 8.833 11.893 1.00 94.69 229 SER A O 1
ATOM 1810 N N . PRO A 1 230 ? 10.933 10.757 10.789 1.00 94.94 230 PRO A N 1
ATOM 1811 C CA . PRO A 1 230 ? 11.127 11.539 12.016 1.00 94.94 230 PRO A CA 1
ATOM 1812 C C . PRO A 1 230 ? 9.929 11.545 12.977 1.00 94.94 230 PRO A C 1
ATOM 1814 O O . PRO A 1 230 ? 10.104 11.789 14.169 1.00 94.94 230 PRO A O 1
ATOM 1817 N N . PHE A 1 231 ? 8.716 11.308 12.472 1.00 95.62 231 PHE A N 1
ATOM 1818 C CA . PHE A 1 231 ? 7.477 11.321 13.256 1.00 95.62 231 PHE A CA 1
ATOM 1819 C C . PHE A 1 231 ? 6.920 9.911 13.521 1.00 95.62 231 PHE A C 1
ATOM 1821 O O . PHE A 1 231 ? 5.814 9.763 14.056 1.00 95.62 231 PHE A O 1
ATOM 1828 N N . TYR A 1 232 ? 7.674 8.867 13.171 1.00 97.25 232 TYR A N 1
ATOM 1829 C CA . TYR A 1 232 ? 7.312 7.492 13.475 1.00 97.25 232 TYR A CA 1
ATOM 1830 C C . TYR A 1 232 ? 7.552 7.195 14.957 1.00 97.25 232 TYR A C 1
ATOM 1832 O O . TYR A 1 232 ? 8.668 7.280 15.462 1.00 97.25 232 TYR A O 1
ATOM 1840 N N . ALA A 1 233 ? 6.487 6.817 15.655 1.00 95.75 233 ALA A N 1
ATOM 1841 C CA . ALA A 1 233 ? 6.497 6.469 17.072 1.00 95.75 233 ALA A CA 1
ATOM 1842 C C . ALA A 1 233 ? 6.051 5.016 17.320 1.00 95.75 233 ALA A C 1
ATOM 1844 O O . ALA A 1 233 ? 5.865 4.611 18.468 1.00 95.75 233 ALA A O 1
ATOM 1845 N N . GLY A 1 234 ? 5.864 4.230 16.253 1.00 94.56 234 GLY A N 1
ATOM 1846 C CA . GLY A 1 234 ? 5.485 2.819 16.335 1.00 94.56 234 GLY A CA 1
ATOM 1847 C C . GLY A 1 234 ? 4.017 2.569 16.682 1.00 94.56 234 GLY A C 1
ATOM 1848 O O . GLY A 1 234 ? 3.676 1.452 17.081 1.00 94.56 234 GLY A O 1
ATOM 1849 N N . TYR A 1 235 ? 3.142 3.572 16.548 1.00 95.94 235 TYR A N 1
ATOM 1850 C CA . TYR A 1 235 ? 1.707 3.391 16.784 1.00 95.94 235 TYR A CA 1
ATOM 1851 C C . TYR A 1 235 ? 1.069 2.484 15.715 1.00 95.94 235 TYR A C 1
ATOM 1853 O O . TYR A 1 235 ? 1.515 2.510 14.565 1.00 95.94 235 TYR A O 1
ATOM 1861 N N . PRO A 1 236 ? -0.003 1.731 16.042 1.00 94.56 236 PRO A N 1
ATOM 1862 C CA . PRO A 1 236 ? -0.629 0.779 15.116 1.00 94.56 236 PRO A CA 1
ATOM 1863 C C . PRO A 1 236 ? -0.934 1.351 13.723 1.00 94.56 236 PRO A C 1
ATOM 1865 O O . PRO A 1 236 ? -0.442 0.834 12.726 1.00 94.56 236 PRO A O 1
ATOM 1868 N N . HIS A 1 237 ? -1.633 2.487 13.660 1.00 95.25 237 HIS A N 1
ATOM 1869 C CA . HIS A 1 237 ? -1.975 3.158 12.401 1.00 95.25 237 HIS A CA 1
ATOM 1870 C C . HIS A 1 237 ? -0.755 3.609 11.590 1.00 95.25 237 HIS A C 1
ATOM 1872 O O . HIS A 1 237 ? -0.804 3.590 10.366 1.00 95.25 237 HIS A O 1
ATOM 1878 N N . GLN A 1 238 ? 0.353 3.988 12.235 1.00 97.38 238 GLN A N 1
ATOM 1879 C CA . GLN A 1 238 ? 1.578 4.350 11.518 1.00 97.38 238 GLN A CA 1
ATOM 1880 C C . GLN A 1 238 ? 2.184 3.116 10.852 1.00 97.38 238 GLN A C 1
ATOM 1882 O O . GLN A 1 238 ? 2.508 3.153 9.670 1.00 97.38 238 GLN A O 1
ATOM 1887 N N . ARG A 1 239 ? 2.288 2.006 11.588 1.00 96.88 239 ARG A N 1
ATOM 1888 C CA . ARG A 1 239 ? 2.815 0.742 11.063 1.00 96.88 239 ARG A CA 1
ATOM 1889 C C . ARG A 1 239 ? 1.959 0.201 9.923 1.00 96.88 239 ARG A C 1
ATOM 1891 O O . ARG A 1 239 ? 2.498 -0.132 8.873 1.00 96.88 239 ARG A O 1
ATOM 1898 N N . GLU A 1 240 ? 0.641 0.170 10.101 1.00 96.69 240 GLU A N 1
ATOM 1899 C CA . GLU A 1 240 ? -0.280 -0.299 9.061 1.00 96.69 240 GLU A CA 1
ATOM 1900 C C . GLU A 1 240 ? -0.319 0.652 7.852 1.00 96.69 240 GLU A C 1
ATOM 1902 O O . GLU A 1 240 ? -0.415 0.182 6.722 1.00 96.69 240 GLU A O 1
ATOM 1907 N N . ALA A 1 241 ? -0.140 1.968 8.039 1.00 97.88 241 ALA A N 1
ATOM 1908 C CA . ALA A 1 241 ? 0.030 2.900 6.921 1.00 97.88 241 ALA A CA 1
ATOM 1909 C C . ALA A 1 241 ? 1.284 2.580 6.095 1.00 97.88 241 ALA A C 1
ATOM 1911 O O . ALA A 1 241 ? 1.217 2.567 4.867 1.00 97.88 241 ALA A O 1
ATOM 1912 N N . LEU A 1 242 ? 2.418 2.299 6.750 1.00 98.06 242 LEU A N 1
ATOM 1913 C CA . LEU A 1 242 ? 3.658 1.953 6.049 1.00 98.06 242 LEU A CA 1
ATOM 1914 C C . LEU A 1 242 ? 3.577 0.571 5.389 1.00 98.06 242 LEU A C 1
ATOM 1916 O O . LEU A 1 242 ? 4.039 0.411 4.263 1.00 98.06 242 LEU A O 1
ATOM 1920 N N . LEU A 1 243 ? 2.950 -0.412 6.041 1.00 96.81 243 LEU A N 1
ATOM 1921 C CA . LEU A 1 243 ? 2.684 -1.717 5.433 1.00 96.81 243 LEU A CA 1
ATOM 1922 C C . LEU A 1 243 ? 1.797 -1.574 4.198 1.00 96.81 243 LEU A C 1
ATOM 1924 O O . LEU A 1 243 ? 2.140 -2.090 3.138 1.00 96.81 243 LEU A O 1
ATOM 1928 N N . ARG A 1 244 ? 0.692 -0.828 4.293 1.00 96.56 244 ARG A N 1
ATOM 1929 C CA . ARG A 1 244 ? -0.211 -0.614 3.158 1.00 96.56 244 ARG A CA 1
ATOM 1930 C C . ARG A 1 244 ? 0.469 0.142 2.020 1.00 96.56 244 ARG A C 1
ATOM 1932 O O . ARG A 1 244 ? 0.277 -0.215 0.860 1.00 96.56 244 ARG A O 1
ATOM 1939 N N . LEU A 1 245 ? 1.299 1.130 2.349 1.00 97.62 245 LEU A N 1
ATOM 1940 C CA . LEU A 1 245 ? 2.148 1.827 1.388 1.00 97.62 245 LEU A CA 1
ATOM 1941 C C . LEU A 1 245 ? 3.053 0.846 0.641 1.00 97.62 245 LEU A C 1
ATOM 1943 O O . LEU A 1 245 ? 3.028 0.810 -0.585 1.00 97.62 245 LEU A O 1
ATOM 1947 N N . THR A 1 246 ? 3.833 0.035 1.358 1.00 96.88 246 THR A N 1
ATOM 1948 C CA . THR A 1 246 ? 4.732 -0.938 0.728 1.00 96.88 246 THR A CA 1
ATOM 1949 C C . THR A 1 246 ? 3.958 -1.961 -0.098 1.00 96.88 246 THR A C 1
ATOM 1951 O O . THR A 1 246 ? 4.382 -2.262 -1.213 1.00 96.88 246 THR A O 1
ATOM 1954 N N . GLN A 1 247 ? 2.818 -2.445 0.403 1.00 95.25 247 GLN A N 1
ATOM 1955 C CA . GLN A 1 247 ? 1.953 -3.385 -0.306 1.00 95.25 247 GLN A CA 1
ATOM 1956 C C . GLN A 1 247 ? 1.544 -2.832 -1.673 1.00 95.25 247 GLN A C 1
ATOM 1958 O O . GLN A 1 247 ? 1.781 -3.471 -2.695 1.00 95.25 247 GLN A O 1
ATOM 1963 N N . LEU A 1 248 ? 0.959 -1.632 -1.697 1.00 94.88 248 LEU A N 1
ATOM 1964 C CA . LEU A 1 248 ? 0.466 -1.010 -2.925 1.00 94.88 248 LEU A CA 1
ATOM 1965 C C . LEU A 1 248 ? 1.614 -0.595 -3.851 1.00 94.88 248 LEU A C 1
ATOM 1967 O O . LEU A 1 248 ? 1.551 -0.824 -5.055 1.00 94.88 248 LEU A O 1
ATOM 1971 N N . TRP A 1 249 ? 2.703 -0.061 -3.294 1.00 94.56 249 TRP A N 1
ATOM 1972 C CA . TRP A 1 249 ? 3.883 0.338 -4.064 1.00 94.56 249 TRP A CA 1
ATOM 1973 C C . TRP A 1 249 ? 4.541 -0.843 -4.781 1.00 94.56 249 TRP A C 1
ATOM 1975 O O . TRP A 1 249 ? 5.027 -0.710 -5.904 1.00 94.56 249 TRP A O 1
ATOM 1985 N N . ARG A 1 250 ? 4.570 -2.010 -4.133 1.00 92.25 250 ARG A N 1
ATOM 1986 C CA . ARG A 1 250 ? 5.112 -3.247 -4.706 1.00 92.25 250 ARG A CA 1
ATOM 1987 C C . ARG A 1 250 ? 4.069 -4.081 -5.446 1.00 92.25 250 ARG A C 1
ATOM 1989 O O . ARG A 1 250 ? 4.449 -5.095 -6.020 1.00 92.25 250 ARG A O 1
ATOM 1996 N N . GLN A 1 251 ? 2.807 -3.645 -5.456 1.00 90.88 251 GLN A N 1
ATOM 1997 C CA . GLN A 1 251 ? 1.673 -4.358 -6.049 1.00 90.88 251 GLN A CA 1
ATOM 1998 C C . GLN A 1 251 ? 1.556 -5.799 -5.521 1.00 90.88 251 GLN A C 1
ATOM 2000 O O . GLN A 1 251 ? 1.445 -6.749 -6.287 1.00 90.88 251 GLN A O 1
ATOM 2005 N N .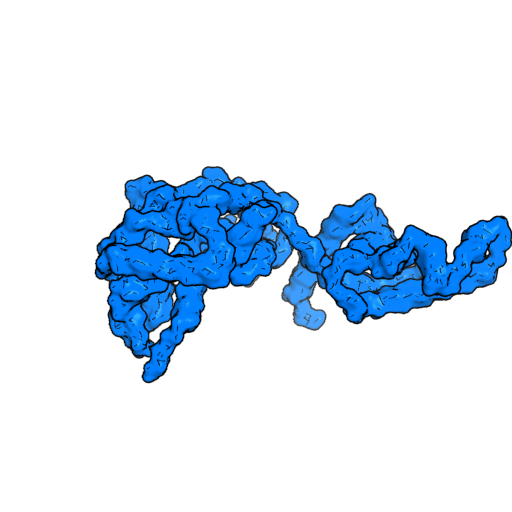 LEU A 1 252 ? 1.640 -5.952 -4.197 1.00 91.38 252 LEU A N 1
ATOM 2006 C CA . LEU A 1 252 ? 1.533 -7.237 -3.506 1.00 91.38 252 LEU A CA 1
ATOM 2007 C C . LEU A 1 252 ? 0.086 -7.513 -3.089 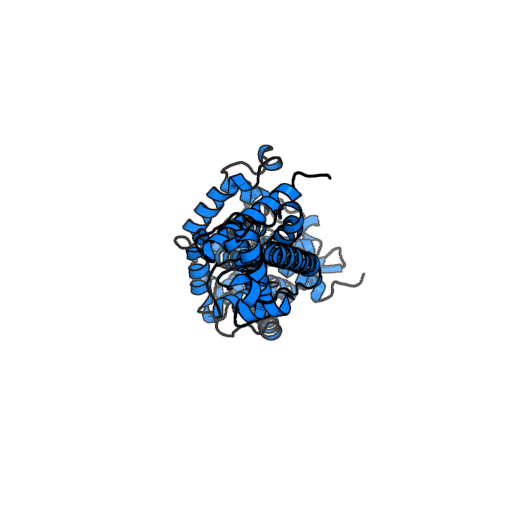1.00 91.38 252 LEU A C 1
ATOM 2009 O O . LEU A 1 252 ? -0.639 -6.610 -2.657 1.00 91.38 252 LEU A O 1
ATOM 2013 N N . ASP A 1 253 ? -0.310 -8.781 -3.129 1.00 89.69 253 ASP A N 1
ATOM 2014 C CA . ASP A 1 253 ? -1.696 -9.188 -2.887 1.00 89.69 253 ASP A CA 1
ATOM 2015 C C . ASP A 1 253 ? -2.077 -9.086 -1.407 1.00 89.69 253 ASP A C 1
ATOM 2017 O O . ASP A 1 253 ? -3.234 -8.826 -1.071 1.00 89.69 253 ASP A O 1
ATOM 2021 N N . SER A 1 254 ? -1.109 -9.250 -0.497 1.00 88.94 254 SER A N 1
ATOM 2022 C CA . SER A 1 254 ? -1.387 -9.326 0.940 1.00 88.94 254 SER A CA 1
ATOM 2023 C C . SER A 1 254 ? -0.379 -8.599 1.835 1.00 88.94 254 SER A C 1
ATOM 2025 O O . SER A 1 254 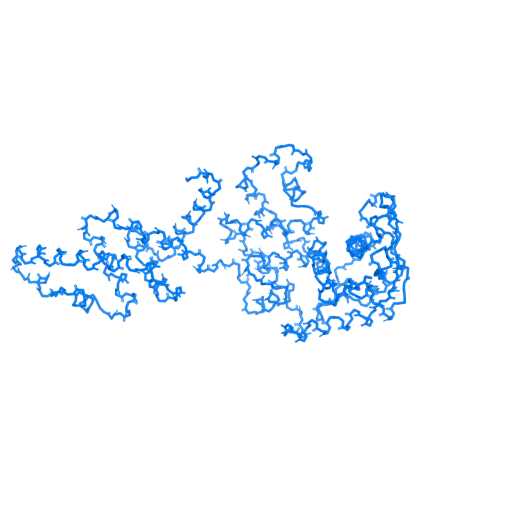? 0.778 -8.336 1.483 1.00 88.94 254 SER A O 1
ATOM 2027 N N . ARG A 1 255 ? -0.831 -8.304 3.060 1.00 90.69 255 ARG A N 1
ATOM 2028 C CA . ARG A 1 255 ? 0.010 -7.806 4.159 1.00 90.69 255 ARG A CA 1
ATOM 2029 C C . ARG A 1 255 ? 1.163 -8.767 4.460 1.00 90.69 255 ARG A C 1
ATOM 2031 O O . ARG A 1 255 ? 2.287 -8.330 4.684 1.00 90.69 255 ARG A O 1
ATOM 2038 N N . SER A 1 256 ? 0.909 -10.066 4.406 1.00 87.94 256 SER A N 1
ATOM 2039 C CA . SER A 1 256 ? 1.887 -11.114 4.694 1.00 87.94 256 SER A CA 1
ATOM 2040 C C . SER A 1 256 ? 2.981 -11.183 3.627 1.00 87.94 256 SER A C 1
ATOM 2042 O O . SER A 1 256 ? 4.165 -11.166 3.965 1.00 87.94 256 SER A O 1
ATOM 2044 N N . GLN A 1 257 ? 2.605 -11.119 2.341 1.00 89.94 257 GLN A N 1
ATOM 2045 C CA . GLN A 1 257 ? 3.564 -10.963 1.240 1.00 89.94 257 GLN A CA 1
ATOM 2046 C C . GLN A 1 257 ? 4.392 -9.682 1.397 1.00 89.94 257 GLN A C 1
ATOM 2048 O O . GLN A 1 257 ? 5.581 -9.662 1.087 1.00 89.94 257 GLN A O 1
ATOM 2053 N N . THR A 1 258 ? 3.787 -8.613 1.920 1.00 93.56 258 THR A N 1
ATOM 2054 C CA . THR A 1 258 ? 4.483 -7.345 2.165 1.00 93.56 258 THR A CA 1
ATOM 2055 C C . THR A 1 258 ? 5.565 -7.501 3.226 1.00 93.56 258 THR A C 1
ATOM 2057 O O . THR A 1 258 ? 6.709 -7.118 2.976 1.00 93.56 258 THR A O 1
ATOM 2060 N N . ILE A 1 259 ? 5.235 -8.121 4.363 1.00 93.00 259 ILE A N 1
ATOM 2061 C CA . ILE A 1 259 ? 6.184 -8.424 5.443 1.00 93.00 259 ILE A CA 1
ATOM 2062 C C . ILE A 1 259 ? 7.337 -9.289 4.918 1.00 93.00 259 ILE A C 1
ATOM 2064 O O . ILE A 1 259 ? 8.496 -8.906 5.070 1.00 93.00 259 ILE A O 1
ATOM 2068 N N . ALA A 1 260 ? 7.031 -10.391 4.226 1.00 90.50 260 ALA A N 1
ATOM 2069 C CA . ALA A 1 260 ? 8.046 -11.268 3.640 1.00 90.50 260 ALA A CA 1
ATOM 2070 C C . ALA A 1 260 ? 8.950 -10.516 2.644 1.00 90.50 260 ALA A C 1
ATOM 2072 O O . ALA A 1 260 ? 10.175 -10.585 2.733 1.00 90.50 260 ALA A O 1
ATOM 2073 N N . SER A 1 261 ? 8.366 -9.700 1.759 1.00 92.12 261 SER A N 1
ATOM 2074 C CA . SER A 1 261 ? 9.133 -8.936 0.766 1.00 92.12 261 SER A CA 1
ATOM 2075 C C . SER A 1 261 ? 10.115 -7.940 1.397 1.00 92.12 261 SER A C 1
ATOM 2077 O O . SER A 1 261 ? 11.158 -7.639 0.814 1.00 92.12 261 SER A O 1
ATOM 2079 N N . LEU A 1 262 ? 9.787 -7.391 2.573 1.00 94.38 262 LEU A N 1
ATOM 2080 C CA . LEU A 1 262 ? 10.633 -6.437 3.295 1.00 94.38 262 LEU A CA 1
ATOM 2081 C C . LEU A 1 262 ? 11.823 -7.111 3.978 1.00 94.38 262 LEU A C 1
ATOM 2083 O O . LEU A 1 262 ? 12.845 -6.458 4.192 1.00 94.38 262 LEU A O 1
ATOM 2087 N N . GLN A 1 263 ? 11.704 -8.399 4.295 1.00 91.62 263 GLN A N 1
ATOM 2088 C CA . GLN A 1 263 ? 12.814 -9.195 4.805 1.00 91.62 263 GLN A CA 1
ATOM 2089 C C . GLN A 1 263 ? 13.886 -9.412 3.731 1.00 91.62 263 GLN A C 1
ATOM 2091 O O . GLN A 1 263 ? 15.078 -9.353 4.027 1.00 91.62 263 GLN A O 1
ATOM 2096 N N . GLU A 1 264 ? 13.463 -9.636 2.486 1.00 90.81 264 GLU A N 1
ATOM 2097 C CA . GLU A 1 264 ? 14.359 -9.890 1.355 1.00 90.81 264 GLU A CA 1
ATOM 2098 C C . GLU A 1 264 ? 14.977 -8.603 0.796 1.00 90.81 264 GLU A C 1
ATOM 2100 O O . GLU A 1 264 ? 16.161 -8.559 0.459 1.00 90.81 264 GLU A O 1
ATOM 2105 N N . ASN A 1 265 ? 14.177 -7.540 0.678 1.00 89.81 265 ASN A N 1
ATOM 2106 C CA . ASN A 1 265 ? 14.594 -6.301 0.037 1.00 89.81 265 ASN A CA 1
ATOM 2107 C C . ASN A 1 265 ? 13.869 -5.098 0.651 1.00 89.81 265 ASN A C 1
ATOM 2109 O O . ASN A 1 265 ? 12.645 -5.076 0.727 1.00 89.81 265 ASN A O 1
ATOM 2113 N N . THR A 1 266 ? 14.600 -4.041 1.005 1.00 91.56 266 THR A N 1
ATOM 2114 C CA . THR A 1 266 ? 14.044 -2.770 1.521 1.00 91.56 266 THR A CA 1
ATOM 2115 C C . THR A 1 266 ? 14.085 -1.629 0.500 1.00 91.56 266 THR A C 1
ATOM 2117 O O . THR A 1 266 ? 13.798 -0.483 0.830 1.00 91.56 266 THR A O 1
ATOM 2120 N N . SER A 1 267 ? 14.445 -1.902 -0.756 1.00 89.75 267 SER A N 1
ATOM 2121 C CA . SER A 1 267 ? 14.438 -0.907 -1.831 1.00 89.75 267 SER A CA 1
ATOM 2122 C C . SER A 1 267 ? 13.013 -0.497 -2.217 1.00 89.75 267 SER A C 1
ATOM 2124 O O . SER A 1 267 ? 12.118 -1.341 -2.314 1.00 89.75 267 SER A O 1
ATOM 2126 N N . ALA A 1 268 ? 12.822 0.798 -2.474 1.00 88.44 268 ALA A N 1
ATOM 2127 C CA . ALA A 1 268 ? 11.605 1.358 -3.065 1.00 88.44 268 ALA A CA 1
ATOM 2128 C C . ALA A 1 268 ? 11.697 1.483 -4.597 1.00 88.44 268 ALA A C 1
ATOM 2130 O O . ALA A 1 268 ? 10.827 2.086 -5.223 1.00 88.44 268 ALA A O 1
ATOM 2131 N N . GLU A 1 269 ? 12.746 0.925 -5.204 1.00 86.44 269 GLU A N 1
ATOM 2132 C CA . GLU A 1 269 ? 12.930 0.927 -6.650 1.00 86.44 269 GLU A CA 1
ATOM 2133 C C . GLU A 1 269 ? 11.761 0.251 -7.369 1.00 86.44 269 GLU A C 1
ATOM 2135 O O . GLU A 1 269 ? 11.352 -0.863 -7.035 1.00 86.44 269 GLU A O 1
ATOM 2140 N N . THR A 1 270 ? 11.219 0.952 -8.362 1.00 79.56 270 THR A N 1
ATOM 2141 C CA . THR A 1 270 ? 10.142 0.440 -9.200 1.00 79.56 270 THR A CA 1
ATOM 2142 C C . THR A 1 270 ? 10.630 -0.752 -10.016 1.00 79.56 270 THR A C 1
ATOM 2144 O O . THR A 1 270 ? 11.690 -0.706 -10.638 1.00 79.56 270 THR A O 1
ATOM 2147 N N . ASN A 1 271 ? 9.828 -1.816 -10.051 1.00 81.19 271 ASN A N 1
ATOM 2148 C CA . ASN A 1 271 ? 10.137 -2.999 -10.841 1.00 81.19 271 ASN A CA 1
ATOM 2149 C C . ASN A 1 271 ? 10.244 -2.641 -12.333 1.00 81.19 271 ASN A C 1
ATOM 2151 O O . ASN A 1 271 ? 9.303 -2.105 -12.917 1.00 81.19 271 ASN A O 1
ATOM 2155 N N . ILE A 1 272 ? 11.368 -3.001 -12.961 1.00 84.00 272 ILE A N 1
ATOM 2156 C CA . ILE A 1 272 ? 11.634 -2.780 -14.390 1.00 84.00 272 ILE A CA 1
ATOM 2157 C C . ILE A 1 272 ? 10.549 -3.378 -15.299 1.00 84.00 272 ILE A C 1
ATOM 2159 O O . ILE A 1 272 ? 10.372 -2.918 -16.414 1.00 84.00 272 ILE A O 1
ATOM 2163 N N . ARG A 1 273 ? 9.784 -4.377 -14.848 1.00 87.94 273 ARG A N 1
ATOM 2164 C CA . ARG A 1 273 ? 8.679 -4.954 -15.635 1.00 87.94 273 ARG A CA 1
ATOM 2165 C C . ARG A 1 273 ? 7.571 -3.946 -15.951 1.00 87.94 273 ARG A C 1
ATOM 2167 O O . ARG A 1 273 ? 6.832 -4.124 -16.910 1.00 87.94 273 ARG A O 1
ATOM 2174 N N . ILE A 1 274 ? 7.472 -2.852 -15.195 1.00 87.31 274 ILE A N 1
ATOM 2175 C CA . ILE A 1 274 ? 6.424 -1.851 -15.410 1.00 87.31 274 ILE A CA 1
ATOM 2176 C C . ILE A 1 274 ? 6.529 -1.130 -16.763 1.00 87.31 274 ILE A C 1
ATOM 2178 O O . ILE A 1 274 ? 5.540 -0.592 -17.251 1.00 87.31 274 ILE A O 1
ATOM 2182 N N . ILE A 1 275 ? 7.716 -1.106 -17.382 1.00 91.19 275 ILE A N 1
ATOM 2183 C CA . ILE A 1 275 ? 7.921 -0.452 -18.684 1.00 91.19 275 ILE A CA 1
ATOM 2184 C C . ILE A 1 275 ? 7.538 -1.345 -19.871 1.00 91.19 275 ILE A C 1
ATOM 2186 O O . ILE A 1 275 ? 7.550 -0.867 -21.004 1.00 91.19 275 ILE A O 1
ATOM 2190 N N . ASP A 1 276 ? 7.162 -2.606 -19.647 1.00 93.06 276 ASP A N 1
ATOM 2191 C CA . ASP A 1 276 ? 6.838 -3.562 -20.713 1.00 93.06 276 ASP A CA 1
ATOM 2192 C C . ASP A 1 276 ? 5.716 -3.075 -21.657 1.00 93.06 276 ASP A C 1
ATOM 2194 O O . ASP A 1 276 ? 5.908 -3.130 -22.877 1.00 93.06 276 ASP A O 1
ATOM 2198 N N . PRO A 1 277 ? 4.600 -2.484 -21.173 1.00 92.44 277 PRO A N 1
ATOM 2199 C CA . PRO A 1 277 ? 3.574 -1.927 -22.058 1.00 92.44 277 PRO A CA 1
ATOM 2200 C C . PRO A 1 277 ? 4.103 -0.813 -22.972 1.00 92.44 277 PRO A C 1
ATOM 2202 O O . PRO A 1 277 ? 3.735 -0.732 -24.146 1.00 92.44 277 PRO A O 1
ATOM 2205 N N . VAL A 1 278 ? 4.996 0.034 -22.454 1.00 94.06 278 VAL A N 1
ATOM 2206 C CA . VAL A 1 278 ? 5.612 1.126 -23.219 1.00 94.06 278 VAL A CA 1
ATOM 2207 C C . VAL A 1 278 ? 6.603 0.592 -24.235 1.00 94.06 278 VAL A C 1
ATOM 2209 O O . VAL A 1 278 ? 6.633 1.079 -25.364 1.00 94.06 278 VAL A O 1
ATOM 2212 N N . LEU A 1 279 ? 7.407 -0.405 -23.856 1.00 96.00 279 LEU A N 1
ATOM 2213 C CA . LEU A 1 279 ? 8.320 -1.069 -24.777 1.00 96.00 279 LEU A CA 1
ATOM 2214 C C . LEU A 1 279 ? 7.538 -1.571 -25.993 1.00 96.00 279 LEU A C 1
ATOM 2216 O O . LEU A 1 279 ? 7.890 -1.237 -27.121 1.00 96.00 279 LEU A O 1
ATOM 2220 N N . ILE A 1 280 ? 6.423 -2.271 -25.782 1.00 96.12 280 ILE A N 1
ATOM 2221 C CA . ILE A 1 280 ? 5.593 -2.781 -26.880 1.00 96.12 280 ILE A CA 1
ATOM 2222 C C . ILE A 1 280 ? 4.974 -1.650 -27.706 1.00 96.12 280 ILE A C 1
ATOM 2224 O O . ILE A 1 280 ? 5.060 -1.685 -28.937 1.00 96.12 280 ILE A O 1
ATOM 2228 N N . ALA A 1 281 ? 4.430 -0.612 -27.066 1.00 94.25 281 ALA A N 1
ATOM 2229 C CA . ALA A 1 281 ? 3.886 0.549 -27.770 1.00 94.25 281 ALA A CA 1
ATOM 2230 C C . ALA A 1 281 ? 4.949 1.267 -28.627 1.00 94.25 281 ALA A C 1
ATOM 2232 O O . ALA A 1 281 ? 4.671 1.697 -29.750 1.00 94.25 281 ALA A O 1
ATOM 2233 N N . PHE A 1 282 ? 6.184 1.368 -28.130 1.00 95.81 282 PHE A N 1
ATOM 2234 C CA . PHE A 1 282 ? 7.314 1.920 -28.872 1.00 95.81 282 PHE A CA 1
ATOM 2235 C C . PHE A 1 282 ? 7.646 1.067 -30.102 1.00 95.81 282 PHE A C 1
ATOM 2237 O O . PHE A 1 282 ? 7.748 1.604 -31.207 1.00 95.81 282 PHE A O 1
ATOM 2244 N N . ILE A 1 283 ? 7.751 -0.257 -29.938 1.00 96.12 283 ILE A N 1
ATOM 2245 C CA . ILE A 1 283 ? 8.029 -1.196 -31.035 1.00 96.12 283 ILE A CA 1
ATOM 2246 C C . ILE A 1 283 ? 6.962 -1.129 -32.125 1.00 96.12 283 ILE A C 1
ATOM 2248 O O . ILE A 1 283 ? 7.299 -1.046 -33.306 1.00 96.12 283 ILE A O 1
ATOM 2252 N N . GLN A 1 284 ? 5.683 -1.093 -31.752 1.00 94.75 284 GLN A N 1
ATOM 2253 C CA . GLN A 1 284 ? 4.572 -1.010 -32.705 1.00 94.75 284 GLN A CA 1
ATOM 2254 C C . GLN A 1 284 ? 4.627 0.248 -33.586 1.00 94.75 284 GLN A C 1
ATOM 2256 O O . GLN A 1 284 ? 4.149 0.228 -34.720 1.00 94.75 284 GLN A O 1
ATOM 2261 N N . ARG A 1 285 ? 5.245 1.333 -33.102 1.00 93.88 285 ARG A N 1
ATOM 2262 C CA . ARG A 1 285 ? 5.407 2.586 -33.853 1.00 93.88 285 ARG A CA 1
ATOM 2263 C C . ARG A 1 285 ? 6.619 2.586 -34.784 1.00 93.88 285 ARG A C 1
ATOM 2265 O O . ARG A 1 285 ? 6.612 3.328 -35.764 1.00 93.88 285 ARG A O 1
ATOM 2272 N N . ILE A 1 286 ? 7.640 1.758 -34.540 1.00 95.12 286 ILE A N 1
ATOM 2273 C CA . ILE A 1 286 ? 8.885 1.748 -35.335 1.00 95.12 286 ILE A CA 1
ATOM 2274 C C . ILE A 1 286 ? 8.636 1.669 -36.849 1.00 95.12 286 ILE A C 1
ATOM 2276 O O . ILE A 1 286 ? 9.226 2.485 -37.561 1.00 95.12 286 ILE A O 1
ATOM 2280 N N . PRO A 1 287 ? 7.774 0.774 -37.381 1.00 94.38 287 PRO A N 1
ATOM 2281 C CA . PRO A 1 287 ? 7.577 0.664 -38.826 1.00 94.38 287 PRO A CA 1
ATOM 2282 C C . PRO A 1 287 ? 7.108 1.963 -39.495 1.00 94.38 287 PRO A C 1
ATOM 2284 O O . PRO A 1 287 ? 7.404 2.171 -40.666 1.00 94.38 287 PRO A O 1
ATOM 2287 N N . GLN A 1 288 ? 6.411 2.838 -38.764 1.00 93.06 288 GLN A N 1
ATOM 2288 C CA . GLN A 1 288 ? 5.914 4.120 -39.277 1.00 93.06 288 GLN A CA 1
ATOM 2289 C C . GLN A 1 288 ? 7.026 5.175 -39.392 1.00 93.06 288 GLN A C 1
ATOM 2291 O O . GLN A 1 288 ? 6.974 6.038 -40.264 1.00 93.06 288 GLN A O 1
ATOM 2296 N N . PHE A 1 289 ? 8.045 5.103 -38.530 1.00 93.19 289 PHE A N 1
ATOM 2297 C CA . PHE A 1 289 ? 9.140 6.081 -38.450 1.00 93.19 289 PHE A CA 1
ATOM 2298 C C . PHE A 1 289 ? 10.469 5.561 -39.017 1.00 93.19 289 PHE A C 1
ATOM 2300 O O . PHE A 1 289 ? 11.490 6.259 -38.996 1.00 93.19 289 PHE A O 1
ATOM 2307 N N . TYR A 1 290 ? 10.484 4.326 -39.513 1.00 95.50 290 TYR A N 1
ATOM 2308 C CA . TYR A 1 290 ? 11.661 3.719 -40.108 1.00 95.50 290 TYR A CA 1
ATOM 2309 C C . TYR A 1 290 ? 11.945 4.316 -41.491 1.00 95.50 290 TYR A C 1
ATOM 2311 O O . TYR A 1 290 ? 11.100 4.299 -42.379 1.00 95.50 290 TYR A O 1
ATOM 2319 N N . GLN A 1 291 ? 13.160 4.828 -41.681 1.00 93.94 291 GLN A N 1
ATOM 2320 C CA . GLN A 1 291 ? 13.611 5.476 -42.919 1.00 93.94 291 GLN A CA 1
ATOM 2321 C C . GLN A 1 291 ? 14.858 4.801 -43.508 1.00 93.94 291 GLN A C 1
ATOM 2323 O O . GLN A 1 291 ? 15.507 5.365 -44.386 1.00 93.94 291 GLN A O 1
ATOM 2328 N N . GLY A 1 292 ? 15.254 3.631 -42.994 1.00 90.56 292 GLY A N 1
ATOM 2329 C CA . GLY A 1 292 ? 16.471 2.947 -43.439 1.00 90.56 292 GLY A CA 1
ATOM 2330 C C . GLY A 1 292 ? 17.749 3.733 -43.133 1.00 90.56 292 GLY A C 1
ATOM 2331 O O . GLY A 1 292 ? 18.730 3.645 -43.869 1.00 90.56 292 GLY A O 1
ATOM 2332 N N . ARG A 1 293 ? 17.778 4.551 -42.073 1.00 92.19 293 ARG A N 1
ATOM 2333 C CA . ARG A 1 293 ? 19.012 5.253 -41.678 1.00 92.19 293 ARG A CA 1
ATOM 2334 C C . ARG A 1 293 ? 19.991 4.278 -41.022 1.00 92.19 293 ARG A C 1
ATOM 2336 O O . ARG A 1 293 ? 19.576 3.335 -40.351 1.00 92.19 293 ARG A O 1
ATOM 2343 N N . GLY A 1 294 ? 21.296 4.525 -41.166 1.00 89.88 294 GLY A N 1
ATOM 2344 C CA . GLY A 1 294 ? 22.345 3.651 -40.616 1.00 89.88 294 GLY A CA 1
ATOM 2345 C C . GLY A 1 294 ? 22.190 3.377 -39.116 1.00 89.88 294 GLY A C 1
ATOM 2346 O O . GLY A 1 294 ? 22.298 2.235 -38.682 1.00 89.88 294 GLY A O 1
ATOM 2347 N N . GLU A 1 295 ? 21.831 4.398 -38.342 1.00 92.69 295 GLU A N 1
ATOM 2348 C CA . GLU A 1 295 ? 21.578 4.268 -36.903 1.00 92.69 295 GLU A CA 1
ATOM 2349 C C . GLU A 1 295 ? 20.335 3.429 -36.584 1.00 92.69 295 GLU A C 1
ATOM 2351 O O . GLU A 1 295 ? 20.363 2.621 -35.662 1.00 92.69 295 GLU A O 1
ATOM 2356 N N . GLN A 1 296 ? 19.260 3.559 -37.371 1.00 94.69 296 GLN A N 1
ATOM 2357 C CA . GLN A 1 296 ? 18.047 2.749 -37.206 1.00 94.69 296 GLN A CA 1
ATOM 2358 C C . GLN A 1 296 ? 18.333 1.275 -37.508 1.00 94.69 296 GLN A C 1
ATOM 2360 O O . GLN A 1 296 ? 17.914 0.394 -36.759 1.00 94.69 296 GLN A O 1
ATOM 2365 N N . ARG A 1 297 ? 19.100 1.003 -38.576 1.00 94.44 297 ARG A N 1
ATOM 2366 C CA . ARG A 1 297 ? 19.587 -0.348 -38.892 1.00 94.44 297 ARG A CA 1
ATOM 2367 C C . ARG A 1 297 ? 20.438 -0.900 -37.760 1.00 94.44 297 ARG A C 1
ATOM 2369 O O . ARG A 1 297 ? 20.220 -2.032 -37.347 1.00 94.44 297 ARG A O 1
ATOM 2376 N N . GLN A 1 298 ? 21.378 -0.110 -37.242 1.00 94.31 298 GLN A N 1
ATOM 2377 C CA . GLN A 1 298 ? 22.238 -0.519 -36.135 1.00 94.31 298 GLN A CA 1
ATOM 2378 C C . GLN A 1 298 ? 21.426 -0.847 -34.879 1.00 94.31 298 GLN A C 1
ATOM 2380 O O . GLN A 1 298 ? 21.642 -1.902 -34.289 1.00 94.31 298 GLN A O 1
ATOM 2385 N N . ALA A 1 299 ? 20.487 0.019 -34.495 1.00 96.81 299 ALA A N 1
ATOM 2386 C CA . ALA A 1 299 ? 19.651 -0.176 -33.318 1.00 96.81 299 ALA A CA 1
ATOM 2387 C C . ALA A 1 299 ? 18.829 -1.471 -33.414 1.00 96.81 299 ALA A C 1
ATOM 2389 O O . ALA A 1 299 ? 18.852 -2.283 -32.493 1.00 96.81 299 ALA A O 1
ATOM 2390 N N . LEU A 1 300 ? 18.165 -1.702 -34.552 1.00 97.31 300 LEU A N 1
ATOM 2391 C CA . LEU A 1 300 ? 17.361 -2.906 -34.779 1.00 97.31 300 LEU A CA 1
ATOM 2392 C C . LEU A 1 300 ? 18.203 -4.177 -34.925 1.00 97.31 300 LEU A C 1
ATOM 2394 O O . LEU A 1 300 ? 17.801 -5.228 -34.436 1.00 97.31 300 LEU A O 1
ATOM 2398 N N . THR A 1 301 ? 19.376 -4.087 -35.554 1.00 96.56 301 THR A N 1
ATOM 2399 C CA . THR A 1 301 ? 20.313 -5.218 -35.652 1.00 96.56 301 THR A CA 1
ATOM 2400 C C . THR A 1 301 ? 20.788 -5.631 -34.261 1.00 96.56 301 THR A C 1
ATOM 2402 O O . THR A 1 301 ? 20.793 -6.812 -33.938 1.00 96.56 301 THR A O 1
ATOM 2405 N N . GLU A 1 302 ? 21.147 -4.669 -33.409 1.00 97.12 302 GLU A N 1
ATOM 2406 C CA . GLU A 1 302 ? 21.571 -4.960 -32.037 1.00 97.12 302 GLU A CA 1
ATOM 2407 C C . GLU A 1 302 ? 20.426 -5.523 -31.186 1.00 97.12 302 GLU A C 1
ATOM 2409 O O . GLU A 1 302 ? 20.633 -6.452 -30.406 1.00 97.12 302 GLU A O 1
ATOM 2414 N N . ALA A 1 303 ? 19.208 -5.012 -31.373 1.00 97.06 303 ALA A N 1
ATOM 2415 C CA . ALA A 1 303 ? 18.018 -5.558 -30.734 1.00 97.06 303 ALA A CA 1
ATOM 2416 C C . ALA A 1 303 ? 17.785 -7.020 -31.139 1.00 97.06 303 ALA A C 1
ATOM 2418 O O . ALA A 1 303 ? 17.606 -7.867 -30.271 1.00 97.06 303 ALA A O 1
ATOM 2419 N N . TYR A 1 304 ? 17.856 -7.332 -32.438 1.00 97.75 304 TYR A N 1
ATOM 2420 C CA . TYR A 1 304 ? 17.737 -8.701 -32.946 1.00 97.75 304 TYR A CA 1
ATOM 2421 C C . TYR A 1 304 ? 18.825 -9.612 -32.368 1.00 97.75 304 TYR A C 1
ATOM 2423 O O . TYR A 1 304 ? 18.537 -10.736 -31.954 1.00 97.75 304 TYR A O 1
ATOM 2431 N N . ARG A 1 305 ? 20.071 -9.122 -32.306 1.00 97.69 305 ARG A N 1
ATOM 2432 C CA . ARG A 1 305 ? 21.207 -9.855 -31.739 1.00 97.69 305 ARG A CA 1
ATOM 2433 C C . ARG A 1 305 ? 20.931 -10.264 -30.295 1.00 97.69 305 ARG A C 1
ATOM 2435 O O . ARG A 1 305 ? 21.048 -11.438 -29.961 1.00 97.69 305 ARG A O 1
ATOM 2442 N N . LEU A 1 306 ? 20.552 -9.305 -29.450 1.00 96.62 306 LEU A N 1
ATOM 2443 C CA . LEU A 1 306 ? 20.263 -9.553 -28.036 1.00 96.62 306 LEU A CA 1
ATOM 2444 C C . LEU A 1 306 ? 19.023 -10.432 -27.854 1.00 96.62 306 LEU A C 1
ATOM 2446 O O . LEU A 1 306 ? 19.045 -11.358 -27.047 1.00 96.62 306 LEU A O 1
ATOM 2450 N N . TRP A 1 307 ? 17.976 -10.191 -28.644 1.00 96.94 307 TRP A N 1
ATOM 2451 C CA . TRP A 1 307 ? 16.734 -10.960 -28.606 1.00 96.94 307 TRP A CA 1
ATOM 2452 C C . TRP A 1 307 ? 16.965 -12.451 -28.867 1.00 96.94 307 TRP A C 1
ATOM 2454 O O . TRP A 1 307 ? 16.407 -13.285 -28.163 1.00 96.94 307 TRP A O 1
ATOM 2464 N N . ASN A 1 308 ? 17.822 -12.784 -29.834 1.00 95.56 308 ASN A N 1
ATOM 2465 C CA . ASN A 1 308 ? 18.142 -14.167 -30.198 1.00 95.56 308 ASN A CA 1
ATOM 2466 C C . ASN A 1 308 ? 19.385 -14.723 -29.477 1.00 95.56 308 ASN A C 1
ATOM 2468 O O . ASN A 1 308 ? 19.760 -15.869 -29.698 1.00 95.56 308 ASN A O 1
ATOM 2472 N N . GLY A 1 309 ? 20.032 -13.938 -28.609 1.00 94.12 309 GLY A N 1
ATOM 2473 C CA . GLY A 1 309 ? 21.199 -14.385 -27.838 1.00 94.12 309 GLY A CA 1
ATOM 2474 C C . GLY A 1 309 ? 22.459 -14.583 -28.684 1.00 94.12 309 GLY A C 1
ATOM 2475 O O . GLY A 1 309 ? 23.322 -15.384 -28.335 1.00 94.12 309 GLY A O 1
ATOM 2476 N N . LEU A 1 310 ? 22.569 -13.867 -29.803 1.00 95.44 310 LEU A N 1
ATOM 2477 C CA . LEU A 1 310 ? 23.687 -13.991 -30.732 1.00 95.44 310 LEU A CA 1
ATOM 2478 C C . LEU A 1 310 ? 24.934 -13.271 -30.206 1.00 95.44 310 LEU A C 1
ATOM 2480 O O . LEU A 1 310 ? 24.883 -12.178 -29.632 1.00 95.44 310 LEU A O 1
ATOM 2484 N N . ASP A 1 311 ? 26.087 -13.868 -30.465 1.00 91.94 311 ASP A N 1
ATOM 2485 C CA . ASP A 1 311 ? 27.390 -13.464 -29.938 1.00 91.94 311 ASP A CA 1
ATOM 2486 C C . ASP A 1 311 ? 27.992 -12.236 -30.640 1.00 91.94 311 ASP A C 1
ATOM 2488 O O . ASP A 1 311 ? 28.689 -11.435 -30.016 1.00 91.94 311 ASP A O 1
ATOM 2492 N N . SER A 1 312 ? 27.717 -12.053 -31.935 1.00 91.75 312 SER A N 1
ATOM 2493 C CA . SER A 1 312 ? 28.369 -11.022 -32.742 1.00 91.75 312 SER A CA 1
ATOM 2494 C C . SER A 1 312 ? 27.458 -10.381 -33.790 1.00 91.75 312 SER A C 1
ATOM 2496 O O . SER A 1 312 ? 26.473 -10.955 -34.265 1.00 91.75 312 SER A O 1
ATOM 2498 N N . ARG A 1 313 ? 27.839 -9.171 -34.222 1.00 87.88 313 ARG A N 1
ATOM 2499 C CA . ARG A 1 313 ? 27.193 -8.475 -35.345 1.00 87.88 313 ARG A CA 1
ATOM 2500 C C . ARG A 1 313 ? 27.297 -9.272 -36.648 1.00 87.88 313 ARG A C 1
ATOM 2502 O O . ARG A 1 313 ? 26.369 -9.254 -37.448 1.00 87.88 313 ARG A O 1
ATOM 2509 N N . THR A 1 314 ? 28.403 -9.981 -36.859 1.00 89.31 314 THR A N 1
ATOM 2510 C CA . THR A 1 314 ? 28.623 -10.811 -38.051 1.00 89.31 314 THR A CA 1
ATOM 2511 C C . THR A 1 314 ? 27.642 -11.980 -38.096 1.00 89.31 314 THR A C 1
ATOM 2513 O O . THR A 1 314 ? 27.027 -12.208 -39.135 1.00 89.31 314 THR A O 1
ATOM 2516 N N . THR A 1 315 ? 27.454 -12.679 -36.971 1.00 92.19 315 THR A N 1
ATOM 2517 C CA . THR A 1 315 ? 26.457 -13.755 -36.823 1.00 92.19 315 THR A CA 1
ATOM 2518 C C . THR A 1 315 ? 25.051 -13.218 -37.076 1.00 92.19 315 THR A C 1
ATOM 2520 O O . THR A 1 315 ? 24.293 -13.790 -37.851 1.00 92.19 315 THR A O 1
ATOM 2523 N N . THR A 1 316 ? 24.751 -12.046 -36.514 1.00 93.69 316 THR A N 1
ATOM 2524 C CA . THR A 1 316 ? 23.455 -11.375 -36.675 1.00 93.69 316 THR A CA 1
ATOM 2525 C C . THR A 1 316 ? 23.132 -11.058 -38.131 1.00 93.69 316 THR A C 1
ATOM 2527 O O . THR A 1 316 ? 22.037 -11.345 -38.602 1.00 93.69 316 THR A O 1
ATOM 2530 N N . LEU A 1 317 ? 24.084 -10.475 -38.865 1.00 92.12 317 LEU A N 1
ATOM 2531 C CA . LEU A 1 317 ? 23.884 -10.142 -40.275 1.00 92.12 317 LEU A CA 1
ATOM 2532 C C . LEU A 1 317 ? 23.654 -11.397 -41.122 1.00 92.12 317 LEU A C 1
ATOM 2534 O O . LEU A 1 317 ? 22.760 -11.387 -41.963 1.00 92.12 317 LEU A O 1
ATOM 2538 N N . LYS A 1 318 ? 24.391 -12.483 -40.847 1.00 91.25 318 LYS A N 1
ATOM 2539 C CA . LYS A 1 318 ? 24.184 -13.773 -41.516 1.00 91.25 318 LYS A CA 1
ATOM 2540 C C . LYS A 1 318 ? 22.792 -14.347 -41.252 1.00 91.25 318 LYS A C 1
ATOM 2542 O O . LYS A 1 318 ? 22.152 -14.785 -42.201 1.00 91.25 318 LYS A O 1
ATOM 2547 N N . GLU A 1 319 ? 22.307 -14.316 -40.008 1.00 93.25 319 GLU A N 1
ATOM 2548 C CA . GLU A 1 319 ? 20.947 -14.776 -39.683 1.00 93.25 319 GLU A CA 1
ATOM 2549 C C . GLU A 1 319 ? 19.855 -13.928 -40.340 1.00 93.25 319 GLU A C 1
ATOM 2551 O O . GLU A 1 319 ? 18.851 -14.461 -40.802 1.00 93.25 319 GLU A O 1
ATOM 2556 N N . LEU A 1 320 ? 20.080 -12.618 -40.466 1.00 92.12 320 LEU A N 1
ATOM 2557 C CA . LEU A 1 320 ? 19.203 -11.710 -41.212 1.00 92.12 320 LEU A CA 1
ATOM 2558 C C . LEU A 1 320 ? 19.330 -11.873 -42.744 1.00 92.12 320 LEU A C 1
ATOM 2560 O O . LEU A 1 320 ? 18.705 -11.131 -43.503 1.00 92.12 320 LEU A O 1
ATOM 2564 N N . GLY A 1 321 ? 20.135 -12.834 -43.212 1.00 89.44 321 GLY A N 1
ATOM 2565 C CA . GLY A 1 321 ? 20.311 -13.186 -44.621 1.00 89.44 321 GLY A CA 1
ATOM 2566 C C . GLY A 1 321 ? 21.305 -12.311 -45.391 1.00 89.44 321 GLY A C 1
ATOM 2567 O O . GLY A 1 321 ? 21.374 -12.417 -46.613 1.00 89.44 321 GLY A O 1
ATOM 2568 N N . VAL A 1 322 ? 22.071 -11.453 -44.715 1.00 89.19 322 VAL A N 1
ATOM 2569 C CA . VAL A 1 322 ? 23.034 -10.528 -45.330 1.00 89.19 322 VAL A CA 1
ATOM 2570 C C . VAL A 1 322 ? 24.450 -11.083 -45.218 1.00 89.19 322 VAL A C 1
ATOM 2572 O O . VAL A 1 322 ? 24.923 -11.370 -44.120 1.00 89.19 322 VAL A O 1
ATOM 2575 N N . ASP A 1 323 ? 25.167 -11.170 -46.341 1.00 84.06 323 ASP A N 1
ATOM 2576 C CA . ASP A 1 323 ? 26.587 -11.532 -46.337 1.00 84.06 323 ASP A CA 1
ATOM 2577 C C . ASP A 1 323 ? 27.449 -10.370 -45.793 1.00 84.06 323 ASP A C 1
ATOM 2579 O O . ASP A 1 323 ? 27.530 -9.310 -46.429 1.00 84.06 323 ASP A O 1
ATOM 2583 N N . PRO A 1 324 ? 28.133 -10.537 -44.643 1.00 81.00 324 PRO A N 1
ATOM 2584 C CA . PRO A 1 324 ? 28.976 -9.494 -44.066 1.00 81.00 324 PRO A CA 1
ATOM 2585 C C . PRO A 1 324 ? 30.138 -9.068 -44.972 1.00 81.00 324 PRO A C 1
ATOM 2587 O O . PRO A 1 324 ? 30.600 -7.934 -44.849 1.00 81.00 324 PRO A O 1
ATOM 2590 N N . GLN A 1 325 ? 30.606 -9.934 -45.885 1.00 81.62 325 GLN A N 1
ATOM 2591 C CA . GLN A 1 325 ? 31.723 -9.613 -46.785 1.00 81.62 325 GLN A CA 1
ATOM 2592 C C . GLN A 1 325 ? 31.372 -8.514 -47.795 1.00 81.62 325 GLN A C 1
ATOM 2594 O O . GLN A 1 325 ? 32.238 -7.731 -48.184 1.00 81.62 325 GLN A O 1
ATOM 2599 N N . VAL A 1 326 ? 30.091 -8.389 -48.160 1.00 79.38 326 VAL A N 1
ATOM 2600 C CA . VAL A 1 326 ? 29.593 -7.323 -49.046 1.00 79.38 326 VAL A CA 1
ATOM 2601 C C . VAL A 1 326 ? 29.734 -5.943 -48.391 1.00 79.38 326 VAL A C 1
ATOM 2603 O O . VAL A 1 326 ? 29.915 -4.945 -49.083 1.00 79.38 326 VAL A O 1
ATOM 2606 N N . LEU A 1 327 ? 29.699 -5.877 -47.055 1.00 74.62 327 LEU A N 1
ATOM 2607 C CA . LEU A 1 327 ? 29.807 -4.632 -46.286 1.00 74.62 327 LEU A CA 1
ATOM 2608 C C . LEU A 1 327 ? 31.256 -4.243 -45.952 1.00 74.62 327 LEU A C 1
ATOM 2610 O O . LEU A 1 327 ? 31.504 -3.090 -45.608 1.00 74.62 327 LEU A O 1
ATOM 2614 N N . THR A 1 328 ? 32.204 -5.183 -46.028 1.00 75.50 328 THR A N 1
ATOM 2615 C CA . THR A 1 328 ? 33.617 -4.975 -45.656 1.00 75.50 328 THR A CA 1
ATOM 2616 C C . THR A 1 328 ? 34.580 -4.975 -46.846 1.00 75.50 328 THR A C 1
ATOM 2618 O O . THR A 1 328 ? 35.775 -4.744 -46.662 1.00 75.50 328 THR A O 1
ATOM 2621 N N . SER A 1 329 ? 34.089 -5.213 -48.067 1.00 76.38 329 SER A N 1
ATOM 2622 C CA . SER A 1 329 ? 34.917 -5.250 -49.276 1.00 76.38 329 SER A CA 1
ATOM 2623 C C . SER A 1 329 ? 35.575 -3.896 -49.574 1.00 76.38 329 SER A C 1
ATOM 2625 O O . SER A 1 329 ? 34.914 -2.860 -49.536 1.00 76.38 329 SER A O 1
ATOM 2627 N N . SER A 1 330 ? 36.860 -3.909 -49.940 1.00 65.38 330 SER A N 1
ATOM 2628 C CA . SER A 1 330 ? 37.662 -2.701 -50.204 1.00 65.38 330 SER A CA 1
ATOM 2629 C C . SER A 1 330 ? 37.241 -1.914 -51.455 1.00 65.38 330 SER A C 1
ATOM 2631 O O . SER A 1 330 ? 37.644 -0.765 -51.606 1.00 65.38 330 SER A O 1
ATOM 2633 N N . ASN A 1 331 ? 36.443 -2.511 -52.347 1.00 70.81 331 ASN A N 1
ATOM 2634 C CA . ASN A 1 331 ? 35.866 -1.847 -53.518 1.00 70.81 331 ASN A CA 1
ATOM 2635 C C . ASN A 1 331 ? 34.422 -2.341 -53.737 1.00 70.81 331 ASN A C 1
ATOM 2637 O O . ASN A 1 331 ? 34.193 -3.266 -54.522 1.00 70.81 331 ASN A O 1
ATOM 2641 N N . PRO A 1 332 ? 33.455 -1.818 -52.968 1.00 70.94 332 PRO A N 1
ATOM 2642 C CA . PRO A 1 332 ? 32.122 -2.389 -52.924 1.00 70.94 332 PRO A CA 1
ATOM 2643 C C . PRO A 1 332 ? 31.328 -2.087 -54.199 1.00 70.94 332 PRO A C 1
ATOM 2645 O O . PRO A 1 332 ? 31.242 -0.950 -54.659 1.00 70.94 332 PRO A O 1
ATOM 2648 N N . ASN A 1 333 ? 30.681 -3.114 -54.753 1.00 81.56 333 ASN A N 1
ATOM 2649 C CA . ASN A 1 333 ? 29.702 -2.932 -55.819 1.00 81.56 333 ASN A CA 1
ATOM 2650 C C . ASN A 1 333 ? 28.466 -2.217 -55.247 1.00 81.56 333 ASN A C 1
ATOM 2652 O O . ASN A 1 333 ? 27.731 -2.796 -54.446 1.00 81.56 333 ASN A O 1
ATOM 2656 N N . ASN A 1 334 ? 28.207 -0.983 -55.691 1.00 82.56 334 ASN A N 1
ATOM 2657 C CA . ASN A 1 334 ? 27.069 -0.176 -55.234 1.00 82.56 334 ASN A CA 1
ATOM 2658 C C . ASN A 1 334 ? 25.723 -0.909 -55.349 1.00 82.56 334 ASN A C 1
ATOM 2660 O O . ASN A 1 334 ? 24.886 -0.795 -54.458 1.00 82.56 334 ASN A O 1
ATOM 2664 N N . THR A 1 335 ? 25.522 -1.714 -56.396 1.00 85.75 335 THR A N 1
ATOM 2665 C CA . THR A 1 335 ? 24.286 -2.498 -56.567 1.00 85.75 335 THR A CA 1
ATOM 2666 C C . THR A 1 335 ? 24.170 -3.590 -55.503 1.00 85.75 335 THR A C 1
ATOM 2668 O O . THR A 1 335 ? 23.096 -3.810 -54.947 1.00 85.75 335 THR A O 1
ATOM 2671 N N . ALA A 1 336 ? 25.285 -4.247 -55.166 1.00 83.75 336 ALA A N 1
ATOM 2672 C CA . ALA A 1 336 ? 25.322 -5.260 -54.115 1.00 83.75 336 ALA A CA 1
ATOM 2673 C C . ALA A 1 336 ? 25.072 -4.647 -52.726 1.00 83.75 336 ALA A C 1
ATOM 2675 O O . ALA A 1 336 ? 24.322 -5.220 -51.939 1.00 83.75 336 ALA A O 1
ATOM 2676 N N . LEU A 1 337 ? 25.617 -3.454 -52.454 1.00 84.94 337 LEU A N 1
ATOM 2677 C CA . LEU A 1 337 ? 25.353 -2.712 -51.215 1.00 84.94 337 LEU A CA 1
ATOM 2678 C C . LEU A 1 337 ? 23.878 -2.317 -51.071 1.00 84.94 337 LEU A C 1
ATOM 2680 O O . LEU A 1 337 ? 23.302 -2.485 -49.997 1.00 84.94 337 LEU A O 1
ATOM 2684 N N . VAL A 1 338 ? 23.253 -1.816 -52.141 1.00 86.62 338 VAL A N 1
ATOM 2685 C CA . VAL A 1 338 ? 21.828 -1.435 -52.134 1.00 86.62 338 VAL A CA 1
ATOM 2686 C C . VAL A 1 338 ? 20.933 -2.656 -51.914 1.00 86.62 338 VAL A C 1
ATOM 2688 O O . VAL A 1 338 ? 19.988 -2.592 -51.123 1.00 86.62 338 VAL A O 1
ATOM 2691 N N . ASN A 1 339 ? 21.247 -3.784 -52.555 1.00 88.31 339 ASN A N 1
ATOM 2692 C CA . ASN A 1 339 ? 20.504 -5.029 -52.369 1.00 88.31 339 ASN A CA 1
ATOM 2693 C C . ASN A 1 339 ? 20.644 -5.565 -50.938 1.00 88.31 339 ASN A C 1
ATOM 2695 O O . ASN A 1 339 ? 19.633 -5.881 -50.311 1.00 88.31 339 ASN A O 1
ATOM 2699 N N . ALA A 1 340 ? 21.865 -5.589 -50.394 1.00 88.25 340 ALA A N 1
ATOM 2700 C CA . ALA A 1 340 ? 22.125 -5.995 -49.014 1.00 88.25 340 ALA A CA 1
ATOM 2701 C C . ALA A 1 340 ? 21.386 -5.100 -48.004 1.00 88.25 340 ALA A C 1
ATOM 2703 O O . ALA A 1 340 ? 20.764 -5.604 -47.070 1.00 88.25 340 ALA A O 1
ATOM 2704 N N . ALA A 1 341 ? 21.390 -3.779 -48.214 1.00 88.62 341 ALA A N 1
ATOM 2705 C CA . ALA A 1 341 ? 20.653 -2.837 -47.374 1.00 88.62 341 ALA A CA 1
ATOM 2706 C C . ALA A 1 341 ? 19.134 -3.060 -47.454 1.00 88.62 341 ALA A C 1
ATOM 2708 O O . ALA A 1 341 ? 18.469 -3.107 -46.426 1.00 88.62 341 ALA A O 1
ATOM 2709 N N . THR A 1 342 ? 18.585 -3.266 -48.654 1.00 91.00 342 THR A N 1
ATOM 2710 C CA . THR A 1 342 ? 17.146 -3.519 -48.845 1.00 91.00 342 THR A CA 1
ATOM 2711 C C . THR A 1 342 ? 16.707 -4.830 -48.190 1.00 91.00 342 THR A C 1
ATOM 2713 O O . THR A 1 342 ? 15.631 -4.903 -47.595 1.00 91.00 342 THR A O 1
ATOM 2716 N N . GLN A 1 343 ? 17.533 -5.873 -48.291 1.00 92.06 343 GLN A N 1
ATOM 2717 C CA . GLN A 1 343 ? 17.279 -7.156 -47.644 1.00 92.06 343 GLN A CA 1
ATOM 2718 C C . GLN A 1 343 ? 17.305 -7.025 -46.119 1.00 92.06 343 GLN A C 1
ATOM 2720 O O . GLN A 1 343 ? 16.379 -7.494 -45.456 1.00 92.06 343 GLN A O 1
ATOM 2725 N N . LEU A 1 344 ? 18.313 -6.329 -45.583 1.00 93.88 344 LEU A N 1
ATOM 2726 C CA . LEU A 1 344 ? 18.408 -6.035 -44.157 1.00 93.88 344 LEU A CA 1
ATOM 2727 C C . LEU A 1 344 ? 17.167 -5.283 -43.665 1.00 93.88 344 LEU A C 1
ATOM 2729 O O . LEU A 1 344 ? 16.564 -5.676 -42.672 1.00 93.88 344 LEU A O 1
ATOM 2733 N N . ASP A 1 345 ? 16.748 -4.240 -44.381 1.00 95.75 345 ASP A N 1
ATOM 2734 C CA . ASP A 1 345 ? 15.598 -3.413 -44.005 1.00 95.75 345 ASP A CA 1
ATOM 2735 C C . ASP A 1 345 ? 14.306 -4.240 -43.935 1.00 95.75 345 ASP A C 1
ATOM 2737 O O . ASP A 1 345 ? 13.529 -4.099 -42.989 1.00 95.75 345 ASP A O 1
ATOM 2741 N N . ARG A 1 346 ? 14.090 -5.153 -44.893 1.00 95.50 346 ARG A N 1
ATOM 2742 C CA . ARG A 1 346 ? 12.939 -6.071 -44.878 1.00 95.50 346 ARG A CA 1
ATOM 2743 C C . ARG A 1 346 ? 12.972 -7.006 -43.671 1.00 95.50 346 ARG A C 1
ATOM 2745 O O . ARG A 1 346 ? 11.967 -7.094 -42.970 1.00 95.50 346 ARG A O 1
ATOM 2752 N N . ALA A 1 347 ? 14.110 -7.651 -43.414 1.00 95.94 347 ALA A N 1
ATOM 2753 C CA . ALA A 1 347 ? 14.261 -8.592 -42.306 1.00 95.94 347 ALA A CA 1
ATOM 2754 C C . ALA A 1 347 ? 14.078 -7.905 -40.940 1.00 95.94 347 ALA A C 1
ATOM 2756 O O . ALA A 1 347 ? 13.359 -8.406 -40.077 1.00 95.94 347 ALA A O 1
ATOM 2757 N N . LEU A 1 348 ? 14.657 -6.713 -40.759 1.00 96.88 348 LEU A N 1
ATOM 2758 C CA . LEU A 1 348 ? 14.517 -5.934 -39.527 1.00 96.88 348 LEU A CA 1
ATOM 2759 C C . LEU A 1 348 ? 13.071 -5.469 -39.299 1.00 96.88 348 LEU A C 1
ATOM 2761 O O . LEU A 1 348 ? 12.579 -5.532 -38.173 1.00 96.88 348 LEU A O 1
ATOM 2765 N N . LEU A 1 349 ? 12.368 -5.022 -40.346 1.00 96.75 349 LEU A N 1
ATOM 2766 C CA . LEU A 1 349 ? 10.958 -4.634 -40.232 1.00 96.75 349 LEU A CA 1
ATOM 2767 C C . LEU A 1 349 ? 10.042 -5.831 -39.963 1.00 96.75 349 LEU A C 1
ATOM 2769 O O . LEU A 1 349 ? 9.061 -5.693 -39.234 1.00 96.75 349 LEU A O 1
ATOM 2773 N N . GLU A 1 350 ? 10.339 -6.995 -40.536 1.00 96.19 350 GLU A N 1
ATOM 2774 C CA . GLU A 1 350 ? 9.611 -8.229 -40.245 1.00 96.19 350 GLU A CA 1
ATOM 2775 C C . GLU A 1 350 ? 9.798 -8.661 -38.789 1.00 96.19 350 GLU A C 1
ATOM 2777 O O . GLU A 1 350 ? 8.809 -8.925 -38.106 1.00 96.19 350 GLU A O 1
ATOM 2782 N N . PHE A 1 351 ? 11.036 -8.639 -38.289 1.00 96.38 351 PHE A N 1
ATOM 2783 C CA . PHE A 1 351 ? 11.339 -8.878 -36.879 1.00 96.38 351 PHE A CA 1
ATOM 2784 C C . PHE A 1 351 ? 10.526 -7.953 -35.963 1.00 96.38 351 PHE A C 1
ATOM 2786 O O . PHE A 1 351 ? 9.780 -8.429 -35.110 1.00 96.38 351 PHE A O 1
ATOM 2793 N N . VAL A 1 352 ? 10.588 -6.636 -36.190 1.00 96.56 352 VAL A N 1
ATOM 2794 C CA . VAL A 1 352 ? 9.864 -5.635 -35.385 1.00 96.56 352 VAL A CA 1
ATOM 2795 C C . VAL A 1 352 ? 8.357 -5.888 -35.359 1.00 96.56 352 VAL A C 1
ATOM 2797 O O . VAL A 1 352 ? 7.732 -5.746 -34.311 1.00 96.56 352 VAL A O 1
ATOM 2800 N N . ARG A 1 353 ? 7.762 -6.278 -36.491 1.00 96.06 353 ARG A N 1
ATOM 2801 C CA . ARG A 1 353 ? 6.319 -6.556 -36.581 1.00 96.06 353 ARG A CA 1
ATOM 2802 C C . ARG A 1 353 ? 5.891 -7.795 -35.795 1.00 96.06 353 ARG A C 1
ATOM 2804 O O . ARG A 1 353 ? 4.733 -7.861 -35.395 1.00 96.06 353 ARG A O 1
ATOM 2811 N N . ARG A 1 354 ? 6.790 -8.758 -35.579 1.00 96.12 354 ARG A N 1
ATOM 2812 C CA . ARG A 1 354 ? 6.502 -9.994 -34.834 1.00 96.12 354 ARG A CA 1
ATOM 2813 C C . ARG A 1 354 ? 6.664 -9.838 -33.322 1.00 96.12 354 ARG A C 1
ATOM 2815 O O . ARG A 1 354 ? 5.938 -10.487 -32.576 1.00 96.12 354 ARG A O 1
ATOM 2822 N N . ILE A 1 355 ? 7.535 -8.932 -32.864 1.00 95.94 355 ILE A N 1
ATOM 2823 C CA . ILE A 1 355 ? 7.816 -8.713 -31.430 1.00 95.94 355 ILE A CA 1
ATOM 2824 C C . ILE A 1 355 ? 6.546 -8.599 -30.565 1.00 95.94 355 ILE A C 1
ATOM 2826 O O . ILE A 1 355 ? 6.502 -9.289 -29.552 1.00 95.94 355 ILE A O 1
ATOM 2830 N N . PRO A 1 356 ? 5.502 -7.811 -30.908 1.00 94.44 356 PRO A N 1
ATOM 2831 C CA . PRO A 1 356 ? 4.312 -7.706 -30.056 1.00 94.44 356 PRO A CA 1
ATOM 2832 C C . PRO A 1 356 ? 3.577 -9.033 -29.816 1.00 94.44 356 PRO A C 1
ATOM 2834 O O . PRO A 1 356 ? 2.878 -9.162 -28.818 1.00 94.44 356 PRO A O 1
ATOM 2837 N N . ILE A 1 357 ? 3.717 -9.999 -30.727 1.00 94.69 357 ILE A N 1
ATOM 2838 C CA . ILE A 1 357 ? 3.109 -11.333 -30.632 1.00 94.69 357 ILE A CA 1
ATOM 2839 C C . ILE A 1 357 ? 4.036 -12.291 -29.867 1.00 94.69 357 ILE A C 1
ATOM 2841 O O . ILE A 1 357 ? 3.573 -13.113 -29.076 1.00 94.69 357 ILE A O 1
ATOM 2845 N N . ASP A 1 358 ? 5.346 -12.169 -30.084 1.00 94.75 358 ASP A N 1
ATOM 2846 C CA . ASP A 1 358 ? 6.356 -13.101 -29.571 1.00 94.75 358 ASP A CA 1
ATOM 2847 C C . ASP A 1 358 ? 6.938 -12.701 -28.204 1.00 94.75 358 ASP A C 1
ATOM 2849 O O . ASP A 1 358 ? 7.685 -13.471 -27.592 1.00 94.75 358 ASP A O 1
ATOM 2853 N N . TYR A 1 359 ? 6.632 -11.500 -27.713 1.00 95.38 359 TYR A N 1
ATOM 2854 C CA . TYR A 1 359 ? 7.128 -11.004 -26.434 1.00 95.38 359 TYR A CA 1
ATOM 2855 C C . TYR A 1 359 ? 6.519 -11.776 -25.256 1.00 95.38 359 TYR A C 1
ATOM 2857 O O . TYR A 1 359 ? 5.306 -11.942 -25.149 1.00 95.38 359 TYR A O 1
ATOM 2865 N N . ARG A 1 360 ? 7.384 -12.261 -24.362 1.00 93.69 360 ARG A N 1
ATOM 2866 C CA . ARG A 1 360 ? 7.051 -13.097 -23.196 1.00 93.69 360 ARG A CA 1
ATOM 2867 C C . ARG A 1 360 ? 7.534 -12.493 -21.879 1.00 93.69 360 ARG A C 1
ATOM 2869 O O . ARG A 1 360 ? 7.663 -13.223 -20.903 1.00 93.69 360 ARG A O 1
ATOM 2876 N N . GLU A 1 361 ? 7.863 -11.201 -21.864 1.00 90.44 361 GLU A N 1
ATOM 2877 C CA . GLU A 1 361 ? 8.280 -10.475 -20.651 1.00 90.44 361 GLU A CA 1
ATOM 2878 C C . GLU A 1 361 ? 9.488 -11.106 -19.926 1.00 90.44 361 GLU A C 1
ATOM 2880 O O . GLU A 1 361 ? 9.711 -10.901 -18.728 1.00 90.44 361 GLU A O 1
ATOM 2885 N N . ASN A 1 362 ? 10.323 -11.864 -20.638 1.00 93.06 362 ASN A N 1
ATOM 2886 C CA . ASN A 1 362 ? 11.563 -12.368 -20.059 1.00 93.06 362 ASN A CA 1
ATOM 2887 C C . ASN A 1 362 ? 12.653 -11.282 -20.069 1.00 93.06 362 ASN A C 1
ATOM 2889 O O . ASN A 1 362 ? 12.571 -10.281 -20.787 1.00 93.06 362 ASN A O 1
ATOM 2893 N N . GLU A 1 363 ? 13.666 -11.456 -19.221 1.00 92.00 363 GLU A N 1
ATOM 2894 C CA . GLU A 1 363 ? 14.725 -10.461 -19.024 1.00 92.00 363 GLU A CA 1
ATOM 2895 C C . GLU A 1 363 ? 15.508 -10.174 -20.308 1.00 92.00 363 GLU A C 1
ATOM 2897 O O . GLU A 1 363 ? 15.690 -9.013 -20.662 1.00 92.00 363 GLU A O 1
ATOM 2902 N N . GLN A 1 364 ? 15.884 -11.212 -21.056 1.00 94.25 364 GLN A N 1
ATOM 2903 C CA . GLN A 1 364 ? 16.637 -11.071 -22.301 1.00 94.25 364 GLN A CA 1
ATOM 2904 C C . GLN A 1 364 ? 15.888 -10.229 -23.341 1.00 94.25 364 GLN A C 1
ATOM 2906 O O . GLN A 1 364 ? 16.453 -9.297 -23.916 1.00 94.25 364 GLN A O 1
ATOM 2911 N N . GLN A 1 365 ? 14.608 -10.531 -23.570 1.00 95.62 365 GLN A N 1
ATOM 2912 C CA . GLN A 1 365 ? 13.772 -9.773 -24.495 1.00 95.62 365 GLN A CA 1
ATOM 2913 C C . GLN A 1 365 ? 13.625 -8.326 -24.025 1.00 95.62 365 GLN A C 1
ATOM 2915 O O . GLN A 1 365 ? 13.800 -7.405 -24.819 1.00 95.62 365 GLN A O 1
ATOM 2920 N N . ARG A 1 366 ? 13.359 -8.101 -22.733 1.00 96.31 366 ARG A N 1
ATOM 2921 C CA . ARG A 1 366 ? 13.245 -6.750 -22.170 1.00 96.31 366 ARG A CA 1
ATOM 2922 C C . ARG A 1 366 ? 14.525 -5.943 -22.363 1.00 96.31 366 ARG A C 1
ATOM 2924 O O . ARG A 1 366 ? 14.455 -4.822 -22.856 1.00 96.31 366 ARG A O 1
ATOM 2931 N N . GLU A 1 367 ? 15.686 -6.509 -22.049 1.00 95.88 367 GLU A N 1
ATOM 2932 C CA . GLU A 1 367 ? 16.975 -5.834 -22.232 1.00 95.88 367 GLU A CA 1
ATOM 2933 C C . GLU A 1 367 ? 17.277 -5.557 -23.712 1.00 95.88 367 GLU A C 1
ATOM 2935 O O . GLU A 1 367 ? 17.776 -4.479 -24.044 1.00 95.88 367 GLU A O 1
ATOM 2940 N N . ALA A 1 368 ? 16.898 -6.460 -24.623 1.00 97.25 368 ALA A N 1
ATOM 2941 C CA . ALA A 1 368 ? 16.991 -6.213 -26.061 1.00 97.25 368 ALA A CA 1
ATOM 2942 C C . ALA A 1 368 ? 16.149 -4.997 -26.491 1.00 97.25 368 ALA A C 1
ATOM 2944 O O . ALA A 1 368 ? 16.628 -4.148 -27.248 1.00 97.25 368 ALA A O 1
ATOM 2945 N N . LEU A 1 369 ? 14.920 -4.868 -25.976 1.00 97.88 369 LEU A N 1
ATOM 2946 C CA . LEU A 1 369 ? 14.044 -3.734 -26.287 1.00 97.88 369 LEU A CA 1
ATOM 2947 C C . LEU A 1 369 ? 14.494 -2.433 -25.598 1.00 97.88 369 LEU A C 1
ATOM 2949 O O . LEU A 1 369 ? 14.448 -1.371 -26.219 1.00 97.88 369 LEU A O 1
ATOM 2953 N N . ILE A 1 370 ? 15.001 -2.487 -24.363 1.00 97.38 370 ILE A N 1
ATOM 2954 C CA . ILE A 1 370 ? 15.601 -1.321 -23.691 1.00 97.38 370 ILE A CA 1
ATOM 2955 C C . ILE A 1 370 ? 16.813 -0.829 -24.488 1.00 97.38 370 ILE A C 1
ATOM 2957 O O . ILE A 1 370 ? 16.951 0.371 -24.736 1.00 97.38 370 ILE A O 1
ATOM 2961 N N . ARG A 1 371 ? 17.677 -1.744 -24.946 1.00 97.44 371 ARG A N 1
ATOM 2962 C CA . ARG A 1 371 ? 18.832 -1.404 -25.783 1.00 97.44 371 ARG A CA 1
ATOM 2963 C C . ARG A 1 371 ? 18.411 -0.808 -27.123 1.00 97.44 371 ARG A C 1
ATOM 2965 O O . ARG A 1 371 ? 19.043 0.142 -27.586 1.00 97.44 371 ARG A O 1
ATOM 2972 N N . LEU A 1 372 ? 17.340 -1.322 -27.726 1.00 97.94 372 LEU A N 1
ATOM 2973 C CA . LEU A 1 372 ? 16.757 -0.743 -28.932 1.00 97.94 372 LEU A CA 1
ATOM 2974 C C . LEU A 1 372 ? 16.337 0.708 -28.697 1.00 97.94 372 LEU A C 1
ATOM 2976 O O . LEU A 1 372 ? 16.762 1.586 -29.441 1.00 97.94 372 LEU A O 1
ATOM 2980 N N . VAL A 1 373 ? 15.566 0.978 -27.642 1.00 97.44 373 VAL A N 1
ATOM 2981 C CA . VAL A 1 373 ? 15.137 2.339 -27.280 1.00 97.44 373 VAL A CA 1
ATOM 2982 C C . VAL A 1 373 ? 16.343 3.242 -27.037 1.00 97.44 373 VAL A C 1
ATOM 2984 O O . VAL A 1 373 ? 16.385 4.353 -27.566 1.00 97.44 373 VAL A O 1
ATOM 2987 N N . GLN A 1 374 ? 17.346 2.751 -26.301 1.00 97.75 374 GLN A N 1
ATOM 2988 C CA . GLN A 1 374 ? 18.584 3.477 -26.035 1.00 97.75 374 GLN A CA 1
ATOM 2989 C C . GLN A 1 374 ? 19.244 3.945 -27.335 1.00 97.75 374 GLN A C 1
ATOM 2991 O O . GLN A 1 374 ? 19.519 5.133 -27.496 1.00 97.75 374 GLN A O 1
ATOM 2996 N N . LEU A 1 375 ? 19.496 3.020 -28.265 1.00 97.31 375 LEU A N 1
ATOM 2997 C CA . LEU A 1 375 ? 20.180 3.327 -29.520 1.00 97.31 375 LEU A CA 1
ATOM 2998 C C . LEU A 1 375 ? 19.307 4.179 -30.443 1.00 97.31 375 LEU A C 1
ATOM 3000 O O . LEU A 1 375 ? 19.795 5.138 -31.036 1.00 97.31 375 LEU A O 1
ATOM 3004 N N . TRP A 1 376 ? 18.011 3.876 -30.525 1.00 96.75 376 TRP A N 1
ATOM 3005 C CA . TRP A 1 376 ? 17.065 4.589 -31.379 1.00 96.75 376 TRP A CA 1
ATOM 3006 C C . TRP A 1 376 ? 16.885 6.054 -30.966 1.00 96.75 376 TRP A C 1
ATOM 3008 O O . TRP A 1 376 ? 16.757 6.926 -31.822 1.00 96.75 376 TRP A O 1
ATOM 3018 N N . ARG A 1 377 ? 16.899 6.338 -29.657 1.00 95.81 377 ARG A N 1
ATOM 3019 C CA . ARG A 1 377 ? 16.808 7.697 -29.096 1.00 95.81 377 ARG A CA 1
ATOM 3020 C C . ARG A 1 377 ? 18.170 8.346 -28.832 1.00 95.81 377 ARG A C 1
ATOM 3022 O O . ARG A 1 377 ? 18.203 9.475 -28.357 1.00 95.81 377 ARG A O 1
ATOM 3029 N N . ARG A 1 378 ? 19.277 7.658 -29.145 1.00 95.75 378 ARG A N 1
ATOM 3030 C CA . ARG A 1 378 ? 20.662 8.108 -28.900 1.00 95.75 378 ARG A CA 1
ATOM 3031 C C . ARG A 1 378 ? 20.934 8.479 -27.434 1.00 95.75 378 ARG A C 1
ATOM 3033 O O . ARG A 1 378 ? 21.575 9.484 -27.144 1.00 95.75 378 ARG A O 1
ATOM 3040 N N . LEU A 1 379 ? 20.432 7.669 -26.508 1.00 96.81 379 LEU A N 1
ATOM 3041 C CA . LEU A 1 379 ? 20.581 7.896 -25.072 1.00 96.81 379 LEU A CA 1
ATOM 3042 C C . LEU A 1 379 ? 21.929 7.367 -24.569 1.00 96.81 379 LEU A C 1
ATOM 3044 O O . LEU A 1 379 ? 22.399 6.308 -24.994 1.00 96.81 379 LEU A O 1
ATOM 3048 N N . GLU A 1 380 ? 22.522 8.088 -23.615 1.00 93.19 380 GLU A N 1
ATOM 3049 C CA . GLU A 1 380 ? 23.882 7.838 -23.114 1.00 93.19 380 GLU A CA 1
ATOM 3050 C C . GLU A 1 380 ? 24.070 6.433 -22.523 1.00 93.19 380 GLU A C 1
ATOM 3052 O O . GLU A 1 380 ? 25.152 5.853 -22.598 1.00 93.19 380 GLU A O 1
ATOM 3057 N N . GLY A 1 381 ? 23.010 5.843 -21.967 1.00 93.75 381 GLY A N 1
ATOM 3058 C CA . GLY A 1 381 ? 23.093 4.571 -21.261 1.00 93.75 381 GLY A CA 1
ATOM 3059 C C . GLY A 1 381 ? 21.743 3.904 -21.042 1.00 93.75 381 GLY A C 1
ATOM 3060 O O . GLY A 1 381 ? 20.685 4.483 -21.295 1.00 93.75 381 GLY A O 1
ATOM 3061 N N . ARG A 1 382 ? 21.794 2.682 -20.500 1.00 93.25 382 ARG A N 1
ATOM 3062 C CA . ARG A 1 382 ? 20.609 1.908 -20.105 1.00 93.25 382 ARG A CA 1
ATOM 3063 C C . ARG A 1 382 ? 19.707 2.697 -19.154 1.00 93.25 382 ARG A C 1
ATOM 3065 O O . ARG A 1 382 ? 18.508 2.771 -19.382 1.00 93.25 382 ARG A O 1
ATOM 3072 N N . ASN A 1 383 ? 20.277 3.335 -18.130 1.00 89.38 383 ASN A N 1
ATOM 3073 C CA . ASN A 1 383 ? 19.496 4.082 -17.139 1.00 89.38 383 ASN A CA 1
ATOM 3074 C C . ASN A 1 383 ? 18.736 5.257 -17.769 1.00 89.38 383 ASN A C 1
ATOM 3076 O O . ASN A 1 383 ? 17.565 5.448 -17.463 1.00 89.38 383 ASN A O 1
ATOM 3080 N N . ALA A 1 384 ? 19.357 5.990 -18.701 1.00 91.31 384 ALA A N 1
ATOM 3081 C CA . ALA A 1 384 ? 18.681 7.055 -19.443 1.00 91.31 384 ALA A CA 1
ATOM 3082 C C . ALA A 1 384 ? 17.534 6.508 -20.315 1.00 91.31 384 ALA A C 1
ATOM 3084 O O . ALA A 1 384 ? 16.476 7.126 -20.395 1.00 91.31 384 ALA A O 1
ATOM 3085 N N . ALA A 1 385 ? 17.705 5.326 -20.920 1.00 94.44 385 ALA A N 1
ATOM 3086 C CA . ALA A 1 385 ? 16.639 4.651 -21.665 1.00 94.44 385 ALA A CA 1
ATOM 3087 C C . ALA A 1 385 ? 15.464 4.242 -20.774 1.00 94.44 385 ALA A C 1
ATOM 3089 O O . ALA A 1 385 ? 14.319 4.506 -21.128 1.00 94.44 385 ALA A O 1
ATOM 3090 N N . VAL A 1 386 ? 15.739 3.670 -19.601 1.00 91.94 386 VAL A N 1
ATOM 3091 C CA . VAL A 1 386 ? 14.699 3.316 -18.627 1.00 91.94 386 VAL A CA 1
ATOM 3092 C C . VAL A 1 386 ? 13.950 4.560 -18.151 1.00 91.94 386 VAL A C 1
ATOM 3094 O O . VAL A 1 386 ? 12.726 4.554 -18.166 1.00 91.94 386 VAL A O 1
ATOM 3097 N N . GLN A 1 387 ? 14.646 5.649 -17.811 1.00 88.81 387 GLN A N 1
ATOM 3098 C CA . GLN A 1 387 ? 13.989 6.905 -17.423 1.00 88.81 387 GLN A CA 1
ATOM 3099 C C . GLN A 1 387 ? 13.103 7.459 -18.544 1.00 88.81 387 GLN A C 1
ATOM 3101 O O . GLN A 1 387 ? 11.946 7.795 -18.309 1.00 88.81 387 GLN A O 1
ATOM 3106 N N . SER A 1 388 ? 13.596 7.450 -19.785 1.00 92.94 388 SER A N 1
ATOM 3107 C CA . SER A 1 388 ? 12.812 7.876 -20.948 1.00 92.94 388 SER A CA 1
ATOM 3108 C C . SER A 1 388 ? 11.557 7.013 -21.172 1.00 92.94 388 SER A C 1
ATOM 3110 O O . SER A 1 388 ? 10.523 7.527 -21.593 1.00 92.94 388 SER A O 1
ATOM 3112 N N . LEU A 1 389 ? 11.615 5.712 -20.867 1.00 93.88 389 LEU A N 1
ATOM 3113 C CA . LEU A 1 389 ? 10.459 4.808 -20.929 1.00 93.88 389 LEU A CA 1
ATOM 3114 C C . LEU A 1 389 ? 9.475 5.020 -19.774 1.00 93.88 389 LEU A C 1
ATOM 3116 O O . LEU A 1 389 ? 8.271 4.887 -19.968 1.00 93.88 389 LEU A O 1
ATOM 3120 N N . LEU A 1 390 ? 9.957 5.376 -18.584 1.00 90.12 390 LEU A N 1
ATOM 3121 C CA . LEU A 1 390 ? 9.097 5.727 -17.450 1.00 90.12 390 LEU A CA 1
ATOM 3122 C C . LEU A 1 390 ? 8.333 7.036 -17.709 1.00 90.12 390 LEU A C 1
ATOM 3124 O O . LEU A 1 390 ? 7.161 7.148 -17.353 1.00 90.12 390 LEU A O 1
ATOM 3128 N N . GLU A 1 391 ? 8.950 8.005 -18.387 1.00 89.00 391 GLU A N 1
ATOM 3129 C CA . GLU A 1 391 ? 8.262 9.218 -18.852 1.00 89.00 391 GLU A CA 1
ATOM 3130 C C . GLU A 1 391 ? 7.185 8.912 -19.900 1.00 89.00 391 GLU A C 1
ATOM 3132 O O . GLU A 1 391 ? 6.098 9.491 -19.872 1.00 89.00 391 GLU A O 1
ATOM 3137 N N . ASP A 1 392 ? 7.461 7.995 -20.829 1.00 90.75 392 ASP A N 1
ATOM 3138 C CA . ASP A 1 392 ? 6.457 7.518 -21.783 1.00 90.75 392 ASP A CA 1
ATOM 3139 C C . ASP A 1 392 ? 5.304 6.792 -21.087 1.00 90.75 392 ASP A C 1
ATOM 3141 O O . ASP A 1 392 ? 4.152 7.016 -21.454 1.00 90.75 392 ASP A O 1
ATOM 3145 N N . LEU A 1 393 ? 5.597 5.970 -20.071 1.00 90.06 393 LEU A N 1
ATOM 3146 C CA . LEU A 1 393 ? 4.578 5.288 -19.273 1.00 90.06 393 LEU A CA 1
ATOM 3147 C C . LEU A 1 393 ? 3.650 6.307 -18.619 1.00 90.06 393 LEU A C 1
ATOM 3149 O O . LEU A 1 393 ? 2.435 6.217 -18.774 1.00 90.06 393 LEU A O 1
ATOM 3153 N N . ARG A 1 394 ? 4.230 7.324 -17.970 1.00 85.38 394 ARG A N 1
ATOM 3154 C CA . ARG A 1 394 ? 3.470 8.413 -17.352 1.00 85.38 394 ARG A CA 1
ATOM 3155 C C . ARG A 1 394 ? 2.562 9.096 -18.375 1.00 85.38 394 ARG A C 1
ATOM 3157 O O . ARG A 1 394 ? 1.382 9.298 -18.107 1.00 85.38 394 ARG A O 1
ATOM 3164 N N . ARG A 1 395 ? 3.080 9.413 -19.568 1.00 85.38 395 ARG A N 1
ATOM 3165 C CA . ARG A 1 395 ? 2.279 10.010 -20.650 1.00 85.38 395 ARG A CA 1
ATOM 3166 C C . ARG A 1 395 ? 1.141 9.095 -21.099 1.00 85.38 395 ARG A C 1
ATOM 3168 O O . ARG A 1 395 ? 0.027 9.574 -21.269 1.00 85.38 395 ARG A O 1
ATOM 3175 N N . MET A 1 396 ? 1.399 7.796 -21.250 1.00 85.94 396 MET A N 1
ATOM 3176 C CA . MET A 1 396 ? 0.379 6.812 -21.625 1.00 85.94 396 MET A CA 1
ATOM 3177 C C . MET A 1 396 ? -0.747 6.700 -20.588 1.00 85.94 396 MET A C 1
ATOM 3179 O O . MET A 1 396 ? -1.901 6.545 -20.984 1.00 85.94 396 MET A O 1
ATOM 3183 N N . GLU A 1 397 ? -0.440 6.805 -19.290 1.00 81.94 397 GLU A N 1
ATOM 3184 C CA . GLU A 1 397 ? -1.455 6.838 -18.225 1.00 81.94 397 GLU A CA 1
ATOM 3185 C C . GLU A 1 397 ? -2.349 8.085 -18.327 1.00 81.94 397 GLU A C 1
ATOM 3187 O O . GLU A 1 397 ? -3.565 7.966 -18.209 1.00 81.94 397 GLU A O 1
ATOM 3192 N N . HIS A 1 398 ? -1.776 9.254 -18.634 1.00 73.12 398 HIS A N 1
ATOM 3193 C CA . HIS A 1 398 ? -2.541 10.505 -18.745 1.00 73.12 398 HIS A CA 1
ATOM 3194 C C . HIS A 1 398 ? -3.403 10.545 -20.017 1.00 73.12 398 HIS A C 1
ATOM 3196 O O . HIS A 1 398 ? -4.566 10.926 -19.966 1.00 73.12 398 HIS A O 1
ATOM 3202 N N . THR A 1 399 ? -2.883 10.087 -21.164 1.00 65.44 399 THR A N 1
ATOM 3203 C CA . THR A 1 399 ? -3.658 10.064 -22.422 1.00 65.44 399 THR A CA 1
ATOM 3204 C C . THR A 1 399 ? -4.853 9.109 -22.359 1.00 65.44 399 THR A C 1
ATOM 3206 O O . THR A 1 399 ? -5.872 9.372 -22.983 1.00 65.44 399 THR A O 1
ATOM 3209 N N . ARG A 1 400 ? -4.770 8.018 -21.582 1.00 57.53 400 ARG A N 1
ATOM 3210 C CA . ARG A 1 400 ? -5.914 7.115 -21.356 1.00 57.53 400 ARG A CA 1
ATOM 3211 C C . ARG A 1 400 ? -7.044 7.745 -20.533 1.00 57.53 400 ARG A C 1
ATOM 3213 O O . ARG A 1 400 ? -8.147 7.214 -20.562 1.00 57.53 400 ARG A O 1
ATOM 3220 N N . TRP A 1 401 ? -6.775 8.823 -19.798 1.00 39.53 401 TRP A N 1
ATOM 3221 C CA . TRP A 1 401 ? -7.773 9.533 -18.994 1.00 39.53 401 TRP A CA 1
ATOM 3222 C C . TRP A 1 401 ? -8.493 10.637 -19.789 1.00 39.53 401 TRP A C 1
ATOM 3224 O O . TRP A 1 401 ? -9.687 10.837 -19.590 1.00 39.53 401 TRP A O 1
ATOM 3234 N N . ASP A 1 402 ? -7.809 11.265 -20.752 1.00 35.28 402 ASP A N 1
ATOM 3235 C CA . ASP A 1 402 ? -8.333 12.367 -21.581 1.00 35.28 402 ASP A CA 1
ATOM 3236 C C . ASP A 1 402 ? -8.869 11.934 -22.967 1.00 35.28 402 ASP A C 1
ATOM 3238 O O . ASP A 1 402 ? -8.939 12.739 -23.897 1.00 35.28 402 ASP A O 1
ATOM 3242 N N . SER A 1 403 ? -9.255 10.670 -23.167 1.00 24.12 403 SER A N 1
ATOM 3243 C CA . SER A 1 403 ? -9.860 10.235 -24.440 1.00 24.12 403 SER A CA 1
ATOM 3244 C C . SER A 1 403 ? -11.060 9.312 -24.238 1.00 24.12 403 SER A C 1
ATOM 3246 O O . SER A 1 403 ? -10.890 8.143 -23.890 1.00 24.12 403 SER A O 1
ATOM 3248 N N . PRO A 1 404 ? -12.286 9.790 -24.513 1.00 33.16 404 PRO A N 1
ATOM 3249 C CA . PRO A 1 404 ? -13.224 9.004 -25.287 1.00 33.16 404 PRO A CA 1
ATOM 3250 C C . PRO A 1 404 ? -12.806 9.089 -26.769 1.00 33.16 404 PRO A C 1
ATOM 3252 O O . PRO A 1 404 ? -12.837 10.176 -27.343 1.00 33.16 404 PRO A O 1
ATOM 3255 N N . ASP A 1 405 ? -12.438 7.930 -27.328 1.00 28.86 405 ASP A N 1
ATOM 3256 C CA . ASP A 1 405 ? -11.979 7.618 -28.704 1.00 28.86 405 ASP A CA 1
ATOM 3257 C C . ASP A 1 405 ? -10.461 7.489 -28.937 1.00 28.86 405 ASP A C 1
ATOM 3259 O O . ASP A 1 405 ? -9.735 8.507 -29.019 1.00 28.86 405 ASP A O 1
#

Secondary structure (DSSP, 8-state):
-PPP-HHHHHHHHHHHHHHHT--THHHHHHHHHH-BSBPTTS-B-BSEE--TT--TTTTSSHHHHHHHHHHHHHHHHHHHHHTT--HHHHEETTTTEE-HHHHHHHHT-B---TT-SSPPEEPP--HHHHHHHHHHHHHHHHHHHT--S--TTHHHHHHHHHHHGGGT----HHHHHHHHHHHHHHTT-SSHHHHHHHHHT--TT-GGGGG--GGGGHHHHHHHHHTTGGG----HHHHHHHHHHHHHHHT-S-HHHHHHHHHH----PPPGGGGHHHHHHHHHHHHHH----HHHHHHHHHHHHHHTT-S-HHHHHHHTT--HHHHH-SS--HHHHHHHHHHHHHHHHHHHHHHHHH----HHHHHHHHHHHHHHTT-SSHHHHHHHHHHHHHHHHHHTTS---